Protein AF-A0AAD3HAU7-F1 (afdb_monomer)

Radius of gyration: 38.68 Å; Cα contacts (8 Å, |Δi|>4): 322; chains: 1; bounding box: 66×75×98 Å

Solvent-accessible surface area (backbone atoms only — not comparable to full-atom values): 25928 Å² total; per-residue (Å²): 131,64,74,71,67,69,49,79,82,59,71,74,88,75,67,79,36,92,66,49,69,59,55,49,49,56,45,51,52,41,70,78,54,60,88,71,54,76,64,54,57,54,50,50,54,52,22,54,54,42,39,34,29,52,67,70,70,66,55,79,51,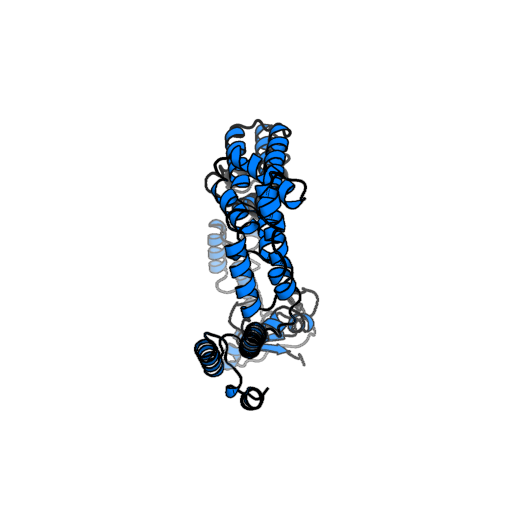65,63,58,55,48,64,74,65,53,80,82,79,69,80,42,98,58,49,69,64,51,50,52,50,50,52,54,46,31,37,59,69,57,78,64,86,62,65,62,55,41,57,56,53,49,36,30,57,67,72,70,49,53,84,50,70,70,46,46,54,47,49,56,45,48,57,50,30,73,77,35,76,90,34,52,64,60,49,52,50,38,48,46,38,66,67,29,75,93,61,54,44,74,76,40,51,53,47,35,51,48,57,55,43,47,55,59,54,53,50,53,51,51,50,50,35,52,51,48,64,68,66,50,85,73,77,38,95,62,45,70,60,52,52,54,51,52,52,53,48,37,73,75,32,98,85,50,55,58,81,76,48,48,63,58,53,52,52,53,35,28,57,64,74,68,45,56,76,51,69,71,52,39,50,52,63,73,62,66,74,79,37,93,66,46,68,59,53,50,48,54,42,51,51,55,77,66,52,84,63,94,85,61,58,74,76,53,56,72,39,38,60,56,48,42,51,51,50,49,52,49,51,53,49,48,35,55,53,57,70,50,71,51,77,66,75,77,58,48,76,92,79,53,82,39,93,65,47,69,60,52,49,52,51,50,52,50,39,48,76,72,70,50,88,53,68,66,60,53,53,48,52,57,48,48,42,34,42,64,69,68,75,51,85,49,76,68,56,52,53,50,49,68,72,63,71,75,86,79,93,82,81,83,81,87,82,87,84,89,86,77,94,68,64,43,6,75,84,79,68,71,44,57,47,34,29,28,32,32,85,81,65,56,65,46,30,15,69,64,55,53,65,72,36,70,62,47,63,27,62,80,66,74,67,42,54,38,92,89,78,62,46,74,40,86,46,78,45,80,60,82,87,130

Secondary structure (DSSP, 8-state):
--TTTTTTT--GGG--STTHHHHHHHHHHHHHS-SS-THHHHHHHHHHHHHHHHHTT----HHHHHHHT-TTS--STTHHHHHHHHHHHHHHH---TTTHHHHHHHHHHHTT---SHHHHHHHHHHHHHHH-GGGHHHHHHHHHHHH-TTT--HHHHHHHHHHHHHHHHHHHHHHHHHHHHHHS---STTHHHHH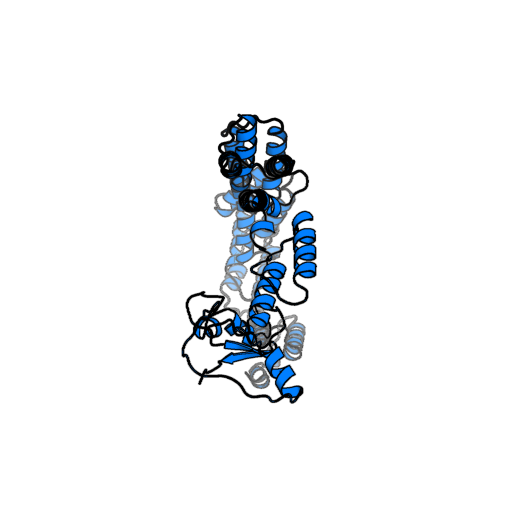HHHHHHHHH-TT--GGGTHHHHHHHHHHHTT---SHHHHHHHHT---STTHHHHHHHHHHHHS---TT--HHHHHHHHHHHHHHHHHHHHHHHHHHS--GGGGS-TTT--STTHHHHHHHHHHHHHTT---HHHHHHHHHHHHHHTT----HHHHHHHHHHT---------------S--B-TTTSSSB--EEEETT--EEE-HHHHHHSHHHHHGGGT--B-TTT--B-SEEEE----

Organism: NCBI:txid426638

Structure (mmCIF, N/CA/C/O backbone):
data_AF-A0AAD3HAU7-F1
#
_entry.id   AF-A0AAD3HAU7-F1
#
loop_
_atom_site.group_PDB
_atom_site.id
_atom_site.type_symbol
_atom_site.label_atom_id
_atom_site.label_alt_id
_atom_site.label_comp_id
_atom_site.label_asym_id
_atom_site.label_entity_id
_atom_site.label_seq_id
_atom_site.pdbx_PDB_ins_code
_atom_site.Cartn_x
_atom_site.Cartn_y
_atom_site.Cartn_z
_atom_site.occupancy
_atom_site.B_iso_or_equiv
_atom_site.auth_seq_id
_atom_site.auth_comp_id
_atom_site.auth_asym_id
_atom_site.auth_atom_id
_atom_site.pdbx_PDB_model_num
ATOM 1 N N . MET A 1 1 ? 12.126 -34.148 -16.013 1.00 41.78 1 MET A N 1
ATOM 2 C CA . MET A 1 1 ? 12.901 -34.436 -17.236 1.00 41.78 1 MET A CA 1
ATOM 3 C C . MET A 1 1 ? 14.304 -34.755 -16.789 1.00 41.78 1 MET A C 1
ATOM 5 O O . MET A 1 1 ? 14.841 -33.988 -16.002 1.00 41.78 1 MET A O 1
ATOM 9 N N . ASP A 1 2 ? 14.820 -35.898 -17.218 1.00 42.28 2 ASP A N 1
ATOM 10 C CA . ASP A 1 2 ? 16.160 -36.370 -16.881 1.00 42.28 2 ASP A CA 1
ATOM 11 C C . ASP A 1 2 ? 17.211 -35.373 -17.403 1.00 42.28 2 ASP A C 1
ATOM 13 O O . ASP A 1 2 ? 17.141 -34.962 -18.568 1.00 42.28 2 ASP A O 1
ATOM 17 N N . SER A 1 3 ? 18.126 -34.915 -16.544 1.00 43.41 3 SER A N 1
ATOM 18 C CA . SER A 1 3 ? 19.128 -33.887 -16.880 1.00 43.41 3 SER A CA 1
ATOM 19 C C . SER A 1 3 ? 20.032 -34.324 -18.032 1.00 43.41 3 SER A C 1
ATOM 21 O O . SER A 1 3 ? 20.453 -33.489 -18.833 1.00 43.41 3 SER A O 1
ATOM 23 N N . ASP A 1 4 ? 20.233 -35.632 -18.183 1.00 47.25 4 ASP A N 1
ATOM 24 C CA . ASP A 1 4 ? 21.075 -36.232 -19.219 1.00 47.25 4 ASP A CA 1
ATOM 25 C C . ASP A 1 4 ? 20.412 -36.237 -20.607 1.00 47.25 4 ASP A C 1
ATOM 27 O O . ASP A 1 4 ? 21.091 -36.150 -21.634 1.00 47.25 4 ASP A O 1
ATOM 31 N N . GLN A 1 5 ? 19.076 -36.242 -20.675 1.00 52.75 5 GLN A N 1
ATOM 32 C CA . GLN A 1 5 ? 18.344 -36.118 -21.940 1.00 52.75 5 GLN A CA 1
ATOM 33 C C . GLN A 1 5 ? 18.443 -34.689 -22.512 1.00 52.75 5 GLN A C 1
ATOM 35 O O . GLN A 1 5 ? 18.427 -34.498 -23.725 1.00 52.75 5 GLN A O 1
ATOM 40 N N . LEU A 1 6 ? 18.593 -33.677 -21.645 1.00 50.28 6 LEU A N 1
ATOM 41 C CA . LEU A 1 6 ? 18.725 -32.259 -22.013 1.00 50.28 6 LEU A CA 1
ATOM 42 C C . LEU A 1 6 ? 20.068 -31.927 -22.695 1.00 50.28 6 LEU A C 1
ATOM 44 O O . LEU A 1 6 ? 20.159 -30.888 -23.361 1.00 50.28 6 LEU A O 1
ATOM 48 N N . PHE A 1 7 ? 21.078 -32.794 -22.557 1.00 52.09 7 PHE A N 1
ATOM 49 C CA . PHE A 1 7 ? 22.416 -32.635 -23.142 1.00 52.09 7 PHE A CA 1
ATOM 50 C C . PHE A 1 7 ? 22.575 -33.232 -24.540 1.00 52.09 7 PHE A C 1
ATOM 52 O O . PHE A 1 7 ? 23.343 -32.689 -25.330 1.00 52.09 7 PHE A O 1
ATOM 59 N N . LYS A 1 8 ? 21.845 -34.303 -24.878 1.00 55.50 8 LYS A N 1
ATOM 60 C CA . LYS A 1 8 ? 22.012 -34.993 -26.173 1.00 55.50 8 LYS A CA 1
ATOM 61 C C . LYS A 1 8 ? 21.710 -34.103 -27.388 1.00 55.50 8 LYS A C 1
ATOM 63 O O . LYS A 1 8 ? 22.305 -34.304 -28.439 1.00 55.50 8 LYS A O 1
ATOM 68 N N . ASP A 1 9 ? 20.876 -33.077 -27.213 1.00 53.50 9 ASP A N 1
ATOM 69 C CA . ASP A 1 9 ? 20.462 -32.154 -28.282 1.00 53.50 9 ASP A CA 1
ATOM 70 C C . ASP A 1 9 ? 21.248 -30.823 -28.312 1.00 53.50 9 ASP A C 1
ATOM 72 O O . ASP A 1 9 ? 20.871 -29.898 -29.040 1.00 53.50 9 ASP A O 1
ATOM 76 N N . PHE A 1 10 ? 22.296 -30.655 -27.493 1.00 66.06 10 PHE A N 1
ATOM 77 C CA . PHE A 1 10 ? 23.064 -29.403 -27.418 1.00 66.06 10 PHE A CA 1
ATOM 78 C C . PHE A 1 10 ? 24.503 -29.584 -27.899 1.00 66.06 10 PHE A C 1
ATOM 80 O O . PHE A 1 10 ? 25.429 -29.796 -27.120 1.00 66.06 10 PHE A O 1
ATOM 87 N N . ASP A 1 11 ? 24.670 -29.486 -29.214 1.00 69.00 11 ASP A N 1
ATOM 88 C CA . ASP A 1 11 ? 25.970 -29.563 -29.869 1.00 69.00 11 ASP A CA 1
ATOM 89 C C . ASP A 1 11 ? 26.740 -28.241 -29.726 1.00 69.00 11 ASP A C 1
ATOM 91 O O . ASP A 1 11 ? 26.490 -27.264 -30.434 1.00 69.00 11 ASP A O 1
ATOM 95 N N . VAL A 1 12 ? 27.677 -28.222 -28.780 1.00 64.06 12 VAL A N 1
ATOM 96 C CA . VAL A 1 12 ? 28.516 -27.060 -28.452 1.00 64.06 12 VAL A CA 1
ATOM 97 C C . VAL A 1 12 ? 29.536 -26.715 -29.539 1.00 64.06 12 VAL A C 1
ATOM 99 O O . VAL A 1 12 ? 30.060 -25.608 -29.530 1.00 64.06 12 VAL A O 1
ATOM 102 N N . THR A 1 13 ? 29.795 -27.616 -30.495 1.00 63.66 13 THR A N 1
ATOM 103 C CA . THR A 1 13 ? 30.772 -27.391 -31.580 1.00 63.66 13 THR A CA 1
ATOM 104 C C . THR A 1 13 ? 30.264 -26.451 -32.676 1.00 63.66 13 THR A C 1
ATOM 106 O O . THR A 1 13 ? 31.012 -26.082 -33.576 1.00 63.66 13 THR A O 1
ATOM 109 N N . LYS A 1 14 ? 28.991 -26.044 -32.601 1.00 74.81 14 LYS A N 1
ATOM 110 C CA . LYS A 1 14 ? 28.323 -25.207 -33.604 1.00 74.81 14 LYS A CA 1
ATOM 111 C C . LYS A 1 14 ? 28.319 -23.709 -33.291 1.00 74.81 14 LYS A C 1
ATOM 113 O O . LYS A 1 14 ? 27.824 -22.944 -34.113 1.00 74.81 14 LYS A O 1
ATOM 118 N N . PHE A 1 15 ? 28.802 -23.288 -32.122 1.00 84.94 15 PHE A N 1
ATOM 119 C CA . PHE A 1 15 ? 28.781 -21.879 -31.729 1.00 84.94 15 PHE A CA 1
ATOM 120 C C . PHE A 1 15 ? 30.080 -21.165 -32.115 1.00 84.94 15 PHE A C 1
ATOM 122 O O . PHE A 1 15 ? 31.167 -21.661 -31.840 1.00 84.94 15 PHE A O 1
ATOM 129 N N . THR A 1 16 ? 29.955 -20.001 -32.751 1.00 89.69 16 THR A N 1
ATOM 130 C CA . THR A 1 16 ? 31.066 -19.187 -33.272 1.00 89.69 16 THR A CA 1
ATOM 131 C C . THR A 1 16 ? 30.922 -17.691 -32.970 1.00 89.69 16 THR A C 1
ATOM 133 O O . THR A 1 16 ? 31.800 -16.912 -33.333 1.00 89.69 16 THR A O 1
ATOM 136 N N . TYR A 1 17 ? 29.834 -17.271 -32.316 1.00 89.88 17 TYR A N 1
ATOM 137 C CA . TYR A 1 17 ? 29.599 -15.866 -31.970 1.00 89.88 17 TYR A CA 1
ATOM 138 C C . TYR A 1 17 ? 30.538 -15.381 -30.853 1.00 89.88 17 TYR A C 1
ATOM 140 O O . TYR A 1 17 ? 30.869 -16.137 -29.946 1.00 89.88 17 TYR A O 1
ATOM 148 N N . ASP A 1 18 ? 30.921 -14.105 -30.856 1.00 89.62 18 ASP A N 1
ATOM 149 C CA . ASP A 1 18 ? 31.801 -13.545 -29.820 1.00 89.62 18 ASP A CA 1
ATOM 150 C C . ASP A 1 18 ? 31.218 -13.687 -28.391 1.00 89.62 18 ASP A C 1
ATOM 152 O O . ASP A 1 18 ? 30.056 -13.352 -28.135 1.00 89.62 18 ASP A O 1
ATOM 156 N N . GLY A 1 19 ? 32.014 -14.215 -27.456 1.00 87.19 19 GLY A N 1
ATOM 157 C CA . GLY A 1 19 ? 31.590 -14.514 -26.078 1.00 87.19 19 GLY A CA 1
ATOM 158 C C . GLY A 1 19 ? 30.801 -15.823 -25.881 1.00 87.19 19 GLY A C 1
ATOM 159 O O . GLY A 1 19 ? 30.156 -16.003 -24.844 1.00 87.19 19 GLY A O 1
ATOM 160 N N . TRP A 1 20 ? 30.816 -16.755 -26.844 1.00 89.06 20 TRP A N 1
ATOM 161 C CA . TRP A 1 20 ? 30.124 -18.050 -26.718 1.00 89.06 20 TRP A CA 1
ATOM 162 C C . TRP A 1 20 ? 30.684 -18.959 -25.611 1.00 89.06 20 TRP A C 1
ATOM 164 O O . TRP A 1 20 ? 29.920 -19.698 -24.985 1.00 89.06 20 TRP A O 1
ATOM 174 N N . GLU A 1 21 ? 31.990 -18.893 -25.334 1.00 87.81 21 GLU A N 1
ATOM 175 C CA . GLU A 1 21 ? 32.654 -19.695 -24.292 1.00 87.81 21 GLU A CA 1
ATOM 176 C C . GLU A 1 21 ? 32.214 -19.291 -22.876 1.00 87.81 21 GLU A C 1
ATOM 178 O O . GLU A 1 21 ? 31.996 -20.148 -22.011 1.00 87.81 21 GLU A O 1
ATOM 183 N N . GLU A 1 22 ? 32.021 -17.990 -22.646 1.00 89.50 22 GLU A N 1
ATOM 184 C CA . GLU A 1 22 ? 31.499 -17.449 -21.387 1.00 89.50 22 GLU A CA 1
ATOM 185 C C . GLU A 1 22 ? 30.051 -17.895 -21.165 1.00 89.50 22 GLU A C 1
ATOM 187 O O . GLU A 1 22 ? 29.720 -18.453 -20.120 1.00 89.50 22 GLU A O 1
ATOM 192 N N . ASP A 1 23 ? 29.197 -17.753 -22.184 1.00 88.56 23 ASP A N 1
ATOM 193 C CA . ASP A 1 23 ? 27.802 -18.200 -22.117 1.00 88.56 23 ASP A CA 1
ATOM 194 C C . ASP A 1 23 ? 27.691 -19.724 -21.898 1.00 88.56 23 ASP A C 1
ATOM 196 O O . ASP A 1 23 ? 26.790 -20.192 -21.192 1.00 88.56 23 ASP A O 1
ATOM 200 N N . LEU A 1 24 ? 28.611 -20.508 -22.475 1.00 86.44 24 LEU A N 1
ATOM 201 C CA . LEU A 1 24 ? 28.693 -21.950 -22.250 1.00 86.44 24 LEU A CA 1
ATOM 202 C C . LEU A 1 24 ? 29.098 -22.273 -20.807 1.00 86.44 24 LEU A C 1
ATOM 204 O O . LEU A 1 24 ? 28.549 -23.198 -20.203 1.00 86.44 24 LEU A O 1
ATOM 208 N N . THR A 1 25 ? 30.041 -21.517 -20.250 1.00 85.31 25 THR A N 1
ATOM 209 C CA . THR A 1 25 ? 30.467 -21.642 -18.850 1.00 85.31 25 THR A CA 1
ATOM 210 C C . THR A 1 25 ? 29.317 -21.303 -17.900 1.00 85.31 25 THR A C 1
ATOM 212 O O . THR A 1 25 ? 29.020 -22.076 -16.987 1.00 85.31 25 THR A O 1
ATOM 215 N N . ASP A 1 26 ? 28.576 -20.231 -18.176 1.00 85.12 26 ASP A N 1
ATOM 216 C CA . ASP A 1 26 ? 27.374 -19.840 -17.433 1.00 85.12 26 ASP A CA 1
ATOM 217 C C . ASP A 1 26 ? 26.257 -20.887 -17.497 1.00 85.12 26 ASP A C 1
ATOM 219 O O . ASP A 1 26 ? 25.516 -21.077 -16.524 1.00 85.12 26 ASP A O 1
ATOM 223 N N . LEU A 1 27 ? 26.093 -21.550 -18.645 1.00 84.25 27 LEU A N 1
ATOM 224 C CA . LEU A 1 27 ? 25.149 -22.652 -18.811 1.00 84.25 27 LEU A CA 1
ATOM 225 C C . LEU A 1 27 ? 25.595 -23.879 -18.006 1.00 84.25 27 LEU A C 1
ATOM 227 O O . LEU A 1 27 ? 24.774 -24.468 -17.307 1.00 84.25 27 LEU A O 1
ATOM 231 N N . ARG A 1 28 ? 26.885 -24.239 -18.057 1.00 82.31 28 ARG A N 1
ATOM 232 C CA . ARG A 1 28 ? 27.454 -25.349 -17.270 1.00 82.31 28 ARG A CA 1
ATOM 233 C C . ARG A 1 28 ? 27.262 -25.127 -15.772 1.00 82.31 28 ARG A C 1
ATOM 235 O O . ARG A 1 28 ? 26.779 -26.028 -15.091 1.00 82.31 28 ARG A O 1
ATOM 242 N N . ASN A 1 29 ? 27.562 -23.928 -15.278 1.00 82.06 29 ASN A N 1
ATOM 243 C CA . ASN A 1 29 ? 27.401 -23.581 -13.865 1.00 82.06 29 ASN A CA 1
ATOM 244 C C . ASN A 1 29 ? 25.938 -23.687 -13.405 1.00 82.06 29 ASN A C 1
ATOM 246 O O . ASN A 1 29 ? 25.671 -24.227 -12.335 1.00 82.06 29 ASN A O 1
ATOM 250 N N . GLU A 1 30 ? 24.985 -23.247 -14.233 1.00 80.88 30 GLU A N 1
ATOM 251 C CA . GLU A 1 30 ? 23.547 -23.353 -13.934 1.00 80.88 30 GLU A CA 1
ATOM 252 C C . GLU A 1 30 ? 23.047 -24.800 -13.890 1.00 80.88 30 GLU A C 1
ATOM 254 O O . GLU A 1 30 ? 22.123 -25.126 -13.151 1.00 80.88 30 GLU A O 1
ATOM 259 N N . ILE A 1 31 ? 23.635 -25.672 -14.706 1.00 72.75 31 ILE A N 1
ATOM 260 C CA . ILE A 1 31 ? 23.293 -27.094 -14.731 1.00 72.75 31 ILE A CA 1
ATOM 261 C C . ILE A 1 31 ? 23.833 -27.797 -13.482 1.00 72.75 31 ILE A C 1
ATOM 263 O O . ILE A 1 31 ? 23.139 -28.632 -12.908 1.00 72.75 31 ILE A O 1
ATOM 267 N N . ILE A 1 32 ? 25.051 -27.445 -13.061 1.00 74.50 32 ILE A N 1
ATOM 268 C CA . ILE A 1 32 ? 25.702 -28.002 -11.867 1.00 74.50 32 ILE A CA 1
ATOM 269 C C . ILE A 1 32 ? 24.989 -27.540 -10.589 1.00 74.50 32 ILE A C 1
ATOM 271 O O . ILE A 1 32 ? 24.823 -28.328 -9.660 1.00 74.50 32 ILE A O 1
ATOM 275 N N . SER A 1 33 ? 24.555 -26.279 -10.539 1.00 70.94 33 SER A N 1
ATOM 276 C CA . SER A 1 33 ? 23.866 -25.695 -9.385 1.00 70.94 33 SER A CA 1
ATOM 277 C C . SER A 1 33 ? 22.647 -24.879 -9.840 1.00 70.94 33 SER A C 1
ATOM 279 O O . SER A 1 33 ? 22.759 -23.672 -10.077 1.00 70.94 33 SER A O 1
ATOM 281 N N . PRO A 1 34 ? 21.469 -25.516 -10.001 1.00 68.25 34 PRO A N 1
ATOM 282 C CA . PRO A 1 34 ? 20.282 -24.846 -10.524 1.00 68.25 34 PRO A CA 1
ATOM 283 C C . PRO A 1 34 ? 19.727 -23.833 -9.523 1.00 68.25 34 PRO A C 1
ATOM 285 O O . PRO A 1 34 ? 19.232 -24.203 -8.459 1.00 68.25 34 PRO A O 1
ATOM 288 N N . SER A 1 35 ? 19.735 -22.551 -9.888 1.00 59.75 35 SER A N 1
ATOM 289 C CA . SER A 1 35 ? 19.221 -21.482 -9.020 1.00 59.75 35 SER A CA 1
ATOM 290 C C . SER A 1 35 ? 17.687 -21.363 -9.043 1.00 59.75 35 SER A C 1
ATOM 292 O O . SER A 1 35 ? 17.081 -20.916 -8.070 1.00 59.75 35 SER A O 1
ATOM 294 N N . LEU A 1 36 ? 17.042 -21.767 -10.151 1.00 52.31 36 LEU A N 1
ATOM 295 C CA . LEU A 1 36 ? 15.626 -21.481 -10.458 1.00 52.31 36 LEU A CA 1
ATOM 296 C C . LEU A 1 36 ? 14.891 -22.639 -11.177 1.00 52.31 36 LEU A C 1
ATOM 298 O O . LEU A 1 36 ? 13.941 -22.423 -11.933 1.00 52.31 36 LEU A O 1
ATOM 302 N N . GLY A 1 37 ? 15.327 -23.888 -10.973 1.00 55.75 37 GLY A N 1
ATOM 303 C CA . GLY A 1 37 ? 14.782 -25.056 -11.680 1.00 55.75 37 GLY A CA 1
ATOM 304 C C . GLY A 1 37 ? 15.062 -25.047 -13.196 1.00 55.75 37 GLY A C 1
ATOM 305 O O . GLY A 1 37 ? 15.633 -24.106 -13.747 1.00 55.75 37 GLY A O 1
ATOM 306 N N . GLY A 1 38 ? 14.661 -26.109 -13.908 1.00 59.81 38 GLY A N 1
ATOM 307 C CA . GLY A 1 38 ? 15.049 -26.361 -15.312 1.00 59.81 38 GLY A CA 1
ATOM 308 C C . GLY A 1 38 ? 14.695 -25.276 -16.351 1.00 59.81 38 GLY A C 1
ATOM 309 O O . GLY A 1 38 ? 15.207 -25.320 -17.467 1.00 59.81 38 GLY A O 1
ATOM 310 N N . HIS A 1 39 ? 13.880 -24.274 -16.001 1.00 65.69 39 HIS A N 1
ATOM 311 C CA . HIS A 1 39 ? 13.546 -23.132 -16.865 1.00 65.69 39 HIS A CA 1
ATOM 312 C C . HIS A 1 39 ? 14.753 -22.219 -17.151 1.00 65.69 39 HIS A C 1
ATOM 314 O O . HIS A 1 39 ? 14.858 -21.675 -18.251 1.00 65.69 39 HIS A O 1
ATOM 320 N N . SER A 1 40 ? 15.687 -22.086 -16.200 1.00 74.25 40 SER A N 1
ATOM 321 C CA . SER A 1 40 ? 16.911 -21.281 -16.363 1.00 74.25 40 SER A CA 1
ATOM 322 C C . SER A 1 40 ? 17.819 -21.845 -17.467 1.00 74.25 40 SER A C 1
ATOM 324 O O . SER A 1 40 ? 18.331 -21.113 -18.316 1.00 74.25 40 SER A O 1
ATOM 326 N N . ILE A 1 41 ? 17.925 -23.176 -17.532 1.00 78.75 41 ILE A N 1
ATOM 327 C CA . ILE A 1 41 ? 18.721 -23.904 -18.531 1.00 78.75 41 ILE A CA 1
ATOM 328 C C . ILE A 1 41 ? 18.142 -23.697 -19.938 1.00 78.75 41 ILE A C 1
ATOM 330 O O . ILE A 1 41 ? 18.886 -23.389 -20.868 1.00 78.75 41 ILE A O 1
ATOM 334 N N . ILE A 1 42 ? 16.817 -23.814 -20.098 1.00 80.94 42 ILE A N 1
ATOM 335 C CA . ILE A 1 42 ? 16.132 -23.582 -21.383 1.00 80.94 42 ILE A CA 1
ATOM 336 C C . ILE A 1 42 ? 16.399 -22.155 -21.874 1.00 80.94 42 ILE A C 1
ATOM 338 O O . ILE A 1 42 ? 16.841 -21.962 -23.005 1.00 80.94 42 ILE A O 1
ATOM 342 N N . PHE A 1 43 ? 16.223 -21.163 -20.997 1.00 83.75 43 PHE A N 1
ATOM 343 C CA . PHE A 1 43 ? 16.454 -19.759 -21.329 1.00 83.75 43 PHE A CA 1
ATOM 344 C C . PHE A 1 43 ? 17.897 -19.484 -21.782 1.00 83.75 43 PHE A C 1
ATOM 346 O O . PHE A 1 43 ? 18.111 -18.782 -22.774 1.00 83.75 43 PHE A O 1
ATOM 353 N N . LYS A 1 44 ? 18.894 -20.059 -21.093 1.00 86.38 44 LYS A N 1
ATOM 354 C CA . LYS A 1 44 ? 20.310 -19.930 -21.471 1.00 86.38 44 LYS A CA 1
ATOM 355 C C . LYS A 1 44 ? 20.609 -20.608 -22.815 1.00 86.38 44 LYS A C 1
ATOM 357 O O . LYS A 1 44 ? 21.269 -19.997 -23.652 1.00 86.38 44 LYS A O 1
ATOM 362 N N . LYS A 1 45 ? 20.060 -21.800 -23.086 1.00 86.31 45 LYS A N 1
ATOM 363 C CA . LYS A 1 45 ? 20.194 -22.469 -24.400 1.00 86.31 45 LYS A CA 1
ATOM 364 C C . LYS A 1 45 ? 19.593 -21.627 -25.533 1.00 86.31 45 LYS A C 1
ATOM 366 O O . LYS A 1 45 ? 20.211 -21.493 -26.589 1.00 86.31 45 LYS A O 1
ATOM 371 N N . ASP A 1 46 ? 18.424 -21.031 -25.312 1.00 87.19 46 ASP A N 1
ATOM 372 C CA . ASP A 1 46 ? 17.761 -20.177 -26.303 1.00 87.19 46 ASP A CA 1
ATOM 373 C C . ASP A 1 46 ? 18.519 -18.862 -26.537 1.00 87.19 46 ASP A C 1
ATOM 375 O O . ASP A 1 46 ? 18.647 -18.421 -27.680 1.00 87.19 46 ASP A O 1
ATOM 379 N N . LYS A 1 47 ? 19.096 -18.264 -25.484 1.00 89.69 47 LYS A N 1
ATOM 380 C CA . LYS A 1 47 ? 20.026 -17.126 -25.595 1.00 89.69 47 LYS A CA 1
ATOM 381 C C . LYS A 1 47 ? 21.193 -17.451 -26.533 1.00 89.69 47 LYS A C 1
ATOM 383 O O . LYS A 1 47 ? 21.424 -16.690 -27.470 1.00 89.69 47 LYS A O 1
ATOM 388 N N . MET A 1 48 ? 21.878 -18.576 -26.322 1.00 90.50 48 MET A N 1
ATOM 389 C CA . MET A 1 48 ? 23.027 -18.967 -27.153 1.00 90.50 48 MET A CA 1
ATOM 390 C C . MET A 1 48 ? 22.624 -19.184 -28.619 1.00 90.50 48 MET A C 1
ATOM 392 O O . MET A 1 48 ? 23.263 -18.653 -29.525 1.00 90.50 48 MET A O 1
ATOM 396 N N . LYS A 1 49 ? 21.506 -19.883 -28.874 1.00 88.25 49 LYS A N 1
ATOM 397 C CA . LYS A 1 49 ? 20.974 -20.080 -30.237 1.00 88.25 49 LYS A CA 1
ATOM 398 C C . LYS A 1 49 ? 20.664 -18.762 -30.945 1.00 88.25 49 LYS A C 1
ATOM 400 O O . LYS A 1 49 ? 20.983 -18.618 -32.121 1.00 88.25 49 LYS A O 1
ATOM 405 N N . ARG A 1 50 ? 20.059 -17.796 -30.247 1.00 88.88 50 ARG A N 1
ATOM 406 C CA . ARG A 1 50 ? 19.747 -16.476 -30.821 1.00 88.88 50 ARG A CA 1
ATOM 407 C C . ARG A 1 50 ? 21.002 -15.685 -31.158 1.00 88.88 50 ARG A C 1
ATOM 409 O O . ARG A 1 50 ? 21.077 -15.136 -32.251 1.00 88.88 50 ARG A O 1
ATOM 416 N N . LYS A 1 51 ? 21.983 -15.639 -30.252 1.00 90.44 51 LYS A N 1
ATOM 417 C CA . LYS A 1 51 ? 23.264 -14.968 -30.514 1.00 90.44 51 LYS A CA 1
ATOM 418 C C . LYS A 1 51 ? 23.973 -15.559 -31.732 1.00 90.44 51 LYS A C 1
ATOM 420 O O . LYS A 1 51 ? 24.445 -14.798 -32.569 1.00 90.44 51 LYS A O 1
ATOM 425 N N . GLN A 1 52 ? 23.945 -16.885 -31.883 1.00 91.06 52 GLN A N 1
ATOM 426 C CA . GLN A 1 52 ? 24.465 -17.547 -33.079 1.00 91.06 52 GLN A CA 1
ATOM 427 C C . GLN A 1 52 ? 23.720 -17.118 -34.343 1.00 91.06 52 GLN A C 1
ATOM 429 O O . GLN A 1 52 ? 24.339 -16.680 -35.301 1.00 91.06 52 GLN A O 1
ATOM 434 N N . GLN A 1 53 ? 22.385 -17.157 -34.326 1.00 88.50 53 GLN A N 1
ATOM 435 C CA . GLN A 1 53 ? 21.577 -16.736 -35.474 1.00 88.50 53 GLN A CA 1
ATOM 436 C C . GLN A 1 53 ? 21.821 -15.274 -35.869 1.00 88.50 53 GLN A C 1
ATOM 438 O O . GLN A 1 53 ? 21.779 -14.943 -37.052 1.00 88.50 53 GLN A O 1
ATOM 443 N N . ILE A 1 54 ? 22.059 -14.398 -34.890 1.00 87.69 54 ILE A N 1
ATOM 444 C CA . ILE A 1 54 ? 22.428 -12.998 -35.121 1.00 87.69 54 ILE A CA 1
ATOM 445 C C . ILE A 1 54 ? 23.813 -12.910 -35.769 1.00 87.69 54 ILE A C 1
ATOM 447 O O . ILE A 1 54 ? 23.952 -12.220 -36.775 1.00 87.69 54 ILE A O 1
ATOM 451 N N . SER A 1 55 ? 24.801 -13.635 -35.240 1.00 88.44 55 SER A N 1
ATOM 452 C CA . SER A 1 55 ? 26.164 -13.690 -35.786 1.00 88.44 55 SER A CA 1
ATOM 453 C C . SER A 1 55 ? 26.197 -14.218 -37.223 1.00 88.44 55 SER A C 1
ATOM 455 O O . SER A 1 55 ? 26.905 -13.676 -38.064 1.00 88.44 55 SER A O 1
ATOM 457 N N . ASP A 1 56 ? 25.385 -15.233 -37.523 1.00 87.44 56 ASP A N 1
ATOM 458 C CA . ASP A 1 56 ? 25.272 -15.840 -38.855 1.00 87.44 56 ASP A CA 1
ATOM 459 C C . ASP A 1 56 ? 24.424 -15.002 -39.831 1.00 87.44 56 ASP A C 1
ATOM 461 O O . ASP A 1 56 ? 24.221 -15.397 -40.979 1.00 87.44 56 ASP A O 1
ATOM 465 N N . GLY A 1 57 ? 23.845 -13.883 -39.377 1.00 84.06 57 GLY A N 1
ATOM 466 C CA . GLY A 1 57 ? 22.935 -13.057 -40.177 1.00 84.06 57 GLY A CA 1
ATOM 467 C C . GLY A 1 57 ? 21.610 -13.742 -40.543 1.00 84.06 57 GLY A C 1
ATOM 468 O O . GLY A 1 57 ? 20.878 -13.253 -41.400 1.00 84.06 57 GLY A O 1
ATOM 469 N N . CYS A 1 58 ? 21.270 -14.867 -39.906 1.00 85.56 58 CYS A N 1
ATOM 470 C CA . CYS A 1 58 ? 20.060 -15.647 -40.186 1.00 85.56 58 CYS A CA 1
ATOM 471 C C . CYS A 1 58 ? 18.930 -15.434 -39.159 1.00 85.56 58 CYS A C 1
ATOM 473 O O . CYS A 1 58 ? 17.916 -16.140 -39.186 1.00 85.56 58 CYS A O 1
ATOM 475 N N . CYS A 1 59 ? 19.087 -14.464 -38.253 1.00 82.69 59 CYS A N 1
ATOM 476 C CA . CYS A 1 59 ? 18.095 -14.113 -37.242 1.00 82.69 59 CYS A CA 1
ATOM 477 C C . CYS A 1 59 ? 16.755 -13.712 -37.880 1.00 82.69 59 CYS A C 1
ATOM 479 O O . CYS A 1 59 ? 16.677 -12.788 -38.685 1.00 82.69 59 CYS A O 1
ATOM 481 N N . ARG A 1 60 ? 15.677 -14.401 -37.485 1.00 79.94 60 ARG A N 1
ATOM 482 C CA . ARG A 1 60 ? 14.301 -14.136 -37.950 1.00 79.94 60 ARG A CA 1
ATOM 483 C C . ARG A 1 60 ? 13.451 -13.376 -36.929 1.00 79.94 60 ARG A C 1
ATOM 485 O O . ARG A 1 60 ? 12.238 -13.265 -37.109 1.00 79.94 60 ARG A O 1
ATOM 492 N N . ASP A 1 61 ? 14.052 -12.895 -35.840 1.00 81.69 61 ASP A N 1
ATOM 493 C CA . ASP A 1 61 ? 13.342 -12.090 -34.846 1.00 81.69 61 ASP A CA 1
ATOM 494 C C . ASP A 1 61 ? 12.886 -10.779 -35.502 1.00 81.69 61 ASP A C 1
ATOM 496 O O . ASP A 1 61 ? 13.695 -9.967 -35.956 1.00 81.69 61 ASP A O 1
ATOM 500 N N . LYS A 1 62 ? 11.565 -10.592 -35.591 1.00 80.88 62 LYS A N 1
ATOM 501 C CA . LYS A 1 62 ? 10.955 -9.451 -36.287 1.00 80.88 62 LYS A CA 1
ATOM 502 C C . LYS A 1 62 ? 11.407 -8.114 -35.711 1.00 80.88 62 LYS A C 1
ATOM 504 O O . LYS A 1 62 ? 11.537 -7.149 -36.456 1.00 80.88 62 LYS A O 1
ATOM 509 N N . SER A 1 63 ? 11.634 -8.051 -34.404 1.00 78.31 63 SER A N 1
ATOM 510 C CA . SER A 1 63 ? 12.044 -6.823 -33.737 1.00 78.31 63 SER A CA 1
ATOM 511 C C . SER A 1 63 ? 13.517 -6.529 -33.979 1.00 78.31 63 SER A C 1
ATOM 513 O O . SER A 1 63 ? 13.859 -5.378 -34.222 1.00 78.31 63 SER A O 1
ATOM 515 N N . PHE A 1 64 ? 14.372 -7.557 -33.996 1.00 81.62 64 PHE A N 1
ATOM 516 C CA . PHE A 1 64 ? 15.776 -7.407 -34.390 1.00 81.62 64 PHE A CA 1
ATOM 517 C C . PHE A 1 64 ? 15.901 -6.890 -35.831 1.00 81.62 64 PHE A C 1
ATOM 519 O O . PHE A 1 64 ? 16.592 -5.906 -36.083 1.00 81.62 64 PHE A O 1
ATOM 526 N N . LEU A 1 65 ? 15.162 -7.496 -36.768 1.00 83.00 65 LEU A N 1
ATOM 527 C CA . LEU A 1 65 ? 15.139 -7.064 -38.170 1.00 83.00 65 LEU A CA 1
ATOM 528 C C . LEU A 1 65 ? 14.567 -5.652 -38.335 1.00 83.00 65 LEU A C 1
ATOM 530 O O . LEU A 1 65 ? 15.063 -4.884 -39.156 1.00 83.00 65 LEU A O 1
ATOM 534 N N . ARG A 1 66 ? 13.543 -5.283 -37.554 1.00 82.44 66 ARG A N 1
ATOM 535 C CA . ARG A 1 66 ? 13.012 -3.913 -37.545 1.00 82.44 66 ARG A CA 1
ATOM 536 C C . ARG A 1 66 ? 14.094 -2.923 -37.114 1.00 82.44 66 ARG A C 1
ATOM 538 O O . ARG A 1 66 ? 14.353 -1.987 -37.853 1.00 82.44 66 ARG A O 1
ATOM 545 N N . LEU A 1 67 ? 14.768 -3.168 -35.986 1.00 79.81 67 LEU A N 1
ATOM 546 C CA . LEU A 1 67 ? 15.837 -2.312 -35.448 1.00 79.81 67 LEU A CA 1
ATOM 547 C C . LEU A 1 67 ? 17.043 -2.170 -36.383 1.00 79.81 67 LEU A C 1
ATOM 549 O O . LEU A 1 67 ? 17.649 -1.099 -36.462 1.00 79.81 67 LEU A O 1
ATOM 553 N N . GLN A 1 68 ? 17.401 -3.237 -37.097 1.00 80.94 68 GLN A N 1
ATOM 554 C CA . GLN A 1 68 ? 18.490 -3.203 -38.071 1.00 80.94 68 GLN A CA 1
ATOM 555 C C . GLN A 1 68 ? 18.199 -2.225 -39.219 1.00 80.94 68 GLN A C 1
ATOM 557 O O . GLN A 1 68 ? 19.128 -1.614 -39.737 1.00 80.94 68 GLN A O 1
ATOM 562 N N . ASN A 1 69 ? 16.922 -2.033 -39.556 1.00 81.19 69 ASN A N 1
ATOM 563 C CA . ASN A 1 69 ? 16.476 -1.234 -40.695 1.00 81.19 69 ASN A CA 1
ATOM 564 C C . ASN A 1 69 ? 15.973 0.180 -40.332 1.00 81.19 69 ASN A C 1
ATOM 566 O O . ASN A 1 69 ? 15.504 0.878 -41.223 1.00 81.19 69 ASN A O 1
ATOM 570 N N . LEU A 1 70 ? 16.092 0.635 -39.074 1.00 77.75 70 LEU A N 1
ATOM 571 C CA . LEU A 1 70 ? 15.643 1.969 -38.608 1.00 77.75 70 LEU A CA 1
ATOM 572 C C . LEU A 1 70 ? 16.530 3.150 -39.068 1.00 77.75 70 LEU A C 1
ATOM 574 O O . LEU A 1 70 ? 16.714 4.122 -38.336 1.00 77.75 70 LEU A O 1
ATOM 578 N N . ASN A 1 71 ? 17.128 3.082 -40.254 1.00 69.25 71 ASN A N 1
ATOM 579 C CA . ASN A 1 71 ? 18.093 4.091 -40.684 1.00 69.25 71 ASN A CA 1
ATOM 580 C C . ASN A 1 71 ? 17.405 5.448 -40.916 1.00 69.25 71 ASN A C 1
ATOM 582 O O . ASN A 1 71 ? 16.643 5.602 -41.867 1.00 69.25 71 ASN A O 1
ATOM 586 N N . GLY A 1 72 ? 17.717 6.433 -40.067 1.00 68.06 72 GLY A N 1
ATOM 587 C CA . GLY A 1 72 ? 17.247 7.816 -40.201 1.00 68.06 72 GLY A CA 1
ATOM 588 C C . GLY A 1 72 ? 15.823 8.093 -39.702 1.00 68.06 72 GLY A C 1
ATOM 589 O O . GLY A 1 72 ? 15.320 9.183 -39.949 1.00 68.06 72 GLY A O 1
ATOM 590 N N . GLU A 1 73 ? 15.171 7.149 -39.011 1.00 77.62 73 GLU A N 1
ATOM 591 C CA . GLU A 1 73 ? 13.827 7.363 -38.436 1.00 77.62 73 GLU A CA 1
ATOM 592 C C . GLU A 1 73 ? 13.845 8.142 -37.108 1.00 77.62 73 GLU A C 1
ATOM 594 O O . GLU A 1 73 ? 12.846 8.757 -36.744 1.00 77.62 73 GLU A O 1
ATOM 599 N N . PHE A 1 74 ? 14.971 8.129 -36.389 1.00 84.44 74 PHE A N 1
ATOM 600 C CA . PHE A 1 74 ? 15.132 8.749 -35.073 1.00 84.44 74 PHE A CA 1
ATOM 601 C C . PHE A 1 74 ? 16.400 9.608 -35.036 1.00 84.44 74 PHE A C 1
ATOM 603 O O . PHE A 1 74 ? 17.433 9.214 -35.576 1.00 84.44 74 PHE A O 1
ATOM 610 N N . THR A 1 75 ? 16.324 10.776 -34.399 1.00 86.94 75 THR A N 1
ATOM 611 C CA . THR A 1 75 ? 17.372 11.813 -34.435 1.00 86.94 75 THR A CA 1
ATOM 612 C C . THR A 1 75 ? 17.789 12.332 -33.060 1.00 86.94 75 THR A C 1
ATOM 614 O O . THR A 1 75 ? 18.558 13.286 -32.988 1.00 86.94 75 THR A O 1
ATOM 617 N N . TYR A 1 76 ? 17.287 11.753 -31.968 1.00 87.38 76 TYR A N 1
ATOM 618 C CA . TYR A 1 76 ? 17.655 12.188 -30.620 1.00 87.38 76 TYR A CA 1
ATOM 619 C C . TYR A 1 76 ? 19.101 11.785 -30.248 1.00 87.38 76 TYR A C 1
ATOM 621 O O . TYR A 1 76 ? 19.612 10.773 -30.726 1.00 87.38 76 TYR A O 1
ATOM 629 N N . GLU A 1 77 ? 19.745 12.569 -29.370 1.00 83.50 77 GLU A N 1
ATOM 630 C CA . GLU A 1 77 ? 21.202 12.569 -29.091 1.00 83.50 77 GLU A CA 1
ATOM 631 C C . GLU A 1 77 ? 21.809 11.188 -28.745 1.00 83.50 77 GLU A C 1
ATOM 633 O O . GLU A 1 77 ? 22.932 10.894 -29.143 1.00 83.50 77 GLU A O 1
ATOM 638 N N . ASP A 1 78 ? 21.043 10.299 -28.102 1.00 86.62 78 ASP A N 1
ATOM 639 C CA . ASP A 1 78 ? 21.494 8.970 -27.647 1.00 86.62 78 ASP A CA 1
ATOM 640 C C . ASP A 1 78 ? 20.918 7.784 -28.450 1.00 86.62 78 ASP A C 1
ATOM 642 O O . ASP A 1 78 ? 20.971 6.635 -27.995 1.00 86.62 78 ASP A O 1
ATOM 646 N N . PHE A 1 79 ? 20.327 8.024 -29.625 1.00 87.88 79 PHE A N 1
ATOM 647 C CA . PHE A 1 79 ? 19.587 6.985 -30.353 1.00 87.88 79 PHE A CA 1
ATOM 648 C C . PHE A 1 79 ? 20.423 5.743 -30.680 1.00 87.88 79 PHE A C 1
ATOM 650 O O . PHE A 1 79 ? 19.972 4.625 -30.430 1.00 87.88 79 PHE A O 1
ATOM 657 N N . GLU A 1 80 ? 21.648 5.902 -31.183 1.00 86.88 80 GLU A N 1
ATOM 658 C CA . GLU A 1 80 ? 22.481 4.746 -31.548 1.00 86.88 80 GLU A CA 1
ATOM 659 C C . GLU A 1 80 ? 22.898 3.917 -30.324 1.00 86.88 80 GLU A C 1
ATOM 661 O O . GLU A 1 80 ? 22.872 2.687 -30.374 1.00 86.88 80 GLU A O 1
ATOM 666 N N . ALA A 1 81 ? 23.194 4.565 -29.192 1.00 87.44 81 ALA A N 1
ATOM 667 C CA . ALA A 1 81 ? 23.529 3.873 -27.947 1.00 87.44 81 ALA A CA 1
ATOM 668 C C . ALA A 1 81 ? 22.326 3.091 -27.386 1.00 87.44 81 ALA A C 1
ATOM 670 O O . ALA A 1 81 ? 22.452 1.945 -26.939 1.00 87.44 81 ALA A O 1
ATOM 671 N N . ASP A 1 82 ? 21.137 3.691 -27.441 1.00 87.38 82 ASP A N 1
ATOM 672 C CA . ASP A 1 82 ? 19.883 3.045 -27.062 1.00 87.38 82 ASP A CA 1
ATOM 673 C C . ASP A 1 82 ? 19.546 1.863 -27.982 1.00 87.38 82 ASP A C 1
ATOM 675 O O . ASP A 1 82 ? 19.164 0.784 -27.513 1.00 87.38 82 ASP A O 1
ATOM 679 N N . ARG A 1 83 ? 19.713 2.042 -29.295 1.00 86.56 83 ARG A N 1
ATOM 680 C CA . ARG A 1 83 ? 19.498 1.011 -30.314 1.00 86.56 83 ARG A CA 1
ATOM 681 C C . ARG A 1 83 ? 20.429 -0.176 -30.099 1.00 86.56 83 ARG A C 1
ATOM 683 O O . ARG A 1 83 ? 19.953 -1.314 -30.064 1.00 86.56 83 ARG A O 1
ATOM 690 N N . GLU A 1 84 ? 21.721 0.069 -29.893 1.00 86.88 84 GLU A N 1
ATOM 691 C CA . GLU A 1 84 ? 22.706 -0.972 -29.587 1.00 86.88 84 GLU A CA 1
ATOM 692 C C . GLU A 1 84 ? 22.322 -1.741 -28.313 1.00 86.88 84 GLU A C 1
ATOM 694 O O . GLU A 1 84 ? 22.331 -2.979 -28.282 1.00 86.88 84 GLU A O 1
ATOM 699 N N . PHE A 1 85 ? 21.890 -1.024 -27.272 1.00 87.00 85 PHE A N 1
ATOM 700 C CA . PHE A 1 85 ? 21.435 -1.644 -26.035 1.00 87.00 85 PHE A CA 1
ATOM 701 C C . PHE A 1 85 ? 20.223 -2.565 -26.252 1.00 87.00 85 PHE A C 1
ATOM 703 O O . PHE A 1 85 ? 20.221 -3.703 -25.766 1.00 87.00 85 PHE A O 1
ATOM 710 N N . VAL A 1 86 ? 19.197 -2.122 -26.992 1.00 84.38 86 VAL A N 1
ATOM 711 C CA . VAL A 1 86 ? 18.014 -2.956 -27.276 1.00 84.38 86 VAL A CA 1
ATOM 712 C C . VAL A 1 86 ? 18.389 -4.161 -28.135 1.00 84.38 86 VAL A C 1
ATOM 714 O O . VAL A 1 86 ? 17.941 -5.271 -27.843 1.00 84.38 86 VAL A O 1
ATOM 717 N N . MET A 1 87 ? 19.267 -3.995 -29.126 1.00 84.69 87 MET A N 1
ATOM 718 C CA . MET A 1 87 ? 19.782 -5.103 -29.941 1.00 84.69 87 MET A CA 1
ATOM 719 C C . MET A 1 87 ? 20.457 -6.171 -29.066 1.00 84.69 87 MET A C 1
ATOM 721 O O . MET A 1 87 ? 20.130 -7.361 -29.160 1.00 84.69 87 MET A O 1
ATOM 725 N N . LYS A 1 88 ? 21.310 -5.754 -28.122 1.00 86.56 88 LYS A N 1
ATOM 726 C CA . LYS A 1 88 ? 21.945 -6.650 -27.141 1.00 86.56 88 LYS A CA 1
ATOM 727 C C . LYS A 1 88 ? 20.923 -7.307 -26.206 1.00 86.56 88 LYS A C 1
ATOM 729 O O . LYS A 1 88 ? 21.037 -8.494 -25.887 1.00 86.56 88 LYS A O 1
ATOM 734 N N . LYS A 1 89 ? 19.894 -6.573 -25.773 1.00 84.75 89 LYS A N 1
ATOM 735 C CA . LYS A 1 89 ? 18.800 -7.094 -24.933 1.00 84.75 89 LYS A CA 1
ATOM 736 C C . LYS A 1 89 ? 17.986 -8.167 -25.662 1.00 84.75 89 LYS A C 1
ATOM 738 O O . LYS A 1 89 ? 17.683 -9.198 -25.057 1.00 84.75 89 LYS A O 1
ATOM 743 N N . ILE A 1 90 ? 17.684 -7.977 -26.948 1.00 83.00 90 ILE A N 1
ATOM 744 C CA . ILE A 1 90 ? 16.981 -8.964 -27.783 1.00 83.00 90 ILE A CA 1
ATOM 745 C C . ILE A 1 90 ? 17.817 -10.232 -27.936 1.00 83.00 90 ILE A C 1
ATOM 747 O O . ILE A 1 90 ? 17.294 -11.321 -27.699 1.00 83.00 90 ILE A O 1
ATOM 751 N N . ALA A 1 91 ? 19.114 -10.104 -28.227 1.00 85.44 91 ALA A N 1
ATOM 752 C CA . ALA A 1 91 ? 20.018 -11.251 -28.313 1.00 85.44 91 ALA A CA 1
ATOM 753 C C . ALA A 1 91 ? 20.010 -12.086 -27.016 1.00 85.44 91 ALA A C 1
ATOM 755 O O . ALA A 1 91 ? 19.952 -13.318 -27.041 1.00 85.44 91 ALA A O 1
ATOM 756 N N . ASN A 1 92 ? 19.991 -11.406 -25.866 1.00 85.25 92 ASN A N 1
ATOM 757 C CA . ASN A 1 92 ? 20.037 -12.048 -24.556 1.00 85.25 92 ASN A CA 1
ATOM 758 C C . ASN A 1 92 ? 18.700 -12.636 -24.092 1.00 85.25 92 ASN A C 1
ATOM 760 O O . ASN A 1 92 ? 18.697 -13.679 -23.441 1.00 85.25 92 ASN A O 1
ATOM 764 N N . THR A 1 93 ? 17.574 -11.985 -24.394 1.00 81.19 93 THR A N 1
ATOM 765 C CA . THR A 1 93 ? 16.280 -12.288 -23.752 1.00 81.19 93 THR A CA 1
ATOM 766 C C . THR A 1 93 ? 15.169 -12.699 -24.719 1.00 81.19 93 THR A C 1
ATOM 768 O O . THR A 1 93 ? 14.275 -13.445 -24.315 1.00 81.19 93 THR A O 1
ATOM 771 N N . GLY A 1 94 ? 15.273 -12.351 -26.007 1.00 72.75 94 GLY A N 1
ATOM 772 C CA . GLY A 1 94 ? 14.209 -12.510 -27.006 1.00 72.75 94 GLY A CA 1
ATOM 773 C C . GLY A 1 94 ? 13.189 -11.394 -26.869 1.00 72.75 94 GLY A C 1
ATOM 774 O O . GLY A 1 94 ? 12.753 -11.082 -25.760 1.00 72.75 94 GLY A O 1
ATOM 775 N N . CYS A 1 95 ? 12.860 -10.737 -27.978 1.00 63.28 95 CYS A N 1
ATOM 776 C CA . CYS A 1 95 ? 12.203 -9.441 -27.914 1.00 63.28 95 CYS A CA 1
ATOM 777 C C . CYS A 1 95 ? 10.819 -9.472 -27.238 1.00 63.28 95 CYS A C 1
ATOM 779 O O . CYS A 1 95 ? 10.022 -10.395 -27.411 1.00 63.28 95 CYS A O 1
ATOM 781 N N . ARG A 1 96 ? 10.503 -8.378 -26.536 1.00 61.03 96 ARG A N 1
ATOM 782 C CA . ARG A 1 96 ? 9.141 -7.942 -26.216 1.00 61.03 96 ARG A CA 1
ATOM 783 C C . ARG A 1 96 ? 8.912 -6.608 -26.934 1.00 61.03 96 ARG A C 1
ATOM 785 O O . ARG A 1 96 ? 9.728 -5.707 -26.787 1.00 61.03 96 ARG A O 1
ATOM 792 N N . ASN A 1 97 ? 7.792 -6.451 -27.644 1.00 58.66 97 ASN A N 1
ATOM 793 C CA . ASN A 1 97 ? 7.419 -5.248 -28.422 1.00 58.66 97 ASN A CA 1
ATOM 794 C C . ASN A 1 97 ? 7.479 -3.901 -27.662 1.00 58.66 97 ASN A C 1
ATOM 796 O O . ASN A 1 97 ? 7.292 -2.850 -28.264 1.00 58.66 97 ASN A O 1
ATOM 800 N N . CYS A 1 98 ? 7.693 -3.904 -26.344 1.00 60.09 98 CYS A N 1
ATOM 801 C CA . CYS A 1 98 ? 7.673 -2.709 -25.515 1.00 60.09 98 CYS A CA 1
ATOM 802 C C . CYS A 1 98 ? 8.849 -1.756 -25.755 1.00 60.09 98 CYS A C 1
ATOM 804 O O . CYS A 1 98 ? 8.653 -0.562 -25.568 1.00 60.09 98 CYS A O 1
ATOM 806 N N . ASP A 1 99 ? 10.026 -2.237 -26.161 1.00 68.19 99 ASP A N 1
ATOM 807 C CA . ASP A 1 99 ? 11.242 -1.404 -26.205 1.00 68.19 99 ASP A CA 1
ATOM 808 C C . ASP A 1 99 ? 11.217 -0.350 -27.333 1.00 68.19 99 ASP A C 1
ATOM 810 O O . ASP A 1 99 ? 11.779 0.727 -27.172 1.00 68.19 99 ASP A O 1
ATOM 814 N N . MET A 1 100 ? 10.457 -0.595 -28.408 1.00 73.38 100 MET A N 1
ATOM 815 C CA . MET A 1 100 ? 10.272 0.352 -29.522 1.00 73.38 100 MET A CA 1
ATOM 816 C C . MET A 1 100 ? 9.542 1.639 -29.116 1.00 73.38 100 MET A C 1
ATOM 818 O O . MET A 1 100 ? 9.834 2.707 -29.641 1.00 73.38 100 MET A O 1
ATOM 822 N N . ILE A 1 101 ? 8.614 1.545 -28.157 1.00 78.19 101 ILE A N 1
ATOM 823 C CA . ILE A 1 101 ? 7.810 2.692 -27.704 1.00 78.19 101 ILE A CA 1
ATOM 824 C C . ILE A 1 101 ? 8.706 3.758 -27.057 1.00 78.19 101 ILE A C 1
ATOM 826 O O . ILE A 1 101 ? 8.382 4.937 -27.107 1.00 78.19 101 ILE A O 1
ATOM 830 N N . VAL A 1 102 ? 9.838 3.375 -26.454 1.00 81.50 102 VAL A N 1
ATOM 831 C CA . VAL A 1 102 ? 10.744 4.355 -25.831 1.00 81.50 102 VAL A CA 1
ATOM 832 C C . VAL A 1 102 ? 11.387 5.254 -26.875 1.00 81.50 102 VAL A C 1
ATOM 834 O O . VAL A 1 102 ? 11.540 6.442 -26.616 1.00 81.50 102 VAL A O 1
ATOM 837 N N . PHE A 1 103 ? 11.722 4.716 -28.049 1.00 85.69 103 PHE A N 1
ATOM 838 C CA . PHE A 1 103 ? 12.322 5.503 -29.126 1.00 85.69 103 PHE A CA 1
ATOM 839 C C . PHE A 1 103 ? 11.328 6.533 -29.651 1.00 85.69 103 PHE A C 1
ATOM 841 O O . PHE A 1 103 ? 11.664 7.708 -29.745 1.00 85.69 103 PHE A O 1
ATOM 848 N N . GLU A 1 104 ? 10.078 6.114 -29.874 1.00 85.06 104 GLU A N 1
ATOM 849 C CA . GLU A 1 104 ? 8.974 7.007 -30.246 1.00 85.06 104 GLU A CA 1
ATOM 850 C C . GLU A 1 104 ? 8.797 8.121 -29.202 1.00 85.06 104 GLU A C 1
ATOM 852 O O . GLU A 1 104 ? 8.773 9.300 -29.541 1.00 85.06 104 GLU A O 1
ATOM 857 N N . LEU A 1 105 ? 8.758 7.777 -27.911 1.00 85.62 105 LEU A N 1
ATOM 858 C CA . LEU A 1 105 ? 8.613 8.754 -26.826 1.00 85.62 105 LEU A CA 1
ATOM 859 C C . LEU A 1 105 ? 9.791 9.731 -26.723 1.00 85.62 105 LEU A C 1
ATOM 861 O O . LEU A 1 105 ? 9.568 10.924 -26.526 1.00 85.62 105 LEU A O 1
ATOM 865 N N . LYS A 1 106 ? 11.033 9.243 -26.835 1.00 87.19 106 LYS A N 1
ATOM 866 C CA . LYS A 1 106 ? 12.234 10.090 -26.819 1.00 87.19 106 LYS A CA 1
ATOM 867 C C . LYS A 1 106 ? 12.291 11.016 -28.030 1.00 87.19 106 LYS A C 1
ATOM 869 O O . LYS A 1 106 ? 12.695 12.163 -27.877 1.00 87.19 106 LYS A O 1
ATOM 874 N N . GLN A 1 107 ? 11.849 10.548 -29.194 1.00 88.44 107 GLN A N 1
ATOM 875 C CA . GLN A 1 107 ? 11.770 11.362 -30.404 1.00 88.44 107 GLN A CA 1
ATOM 876 C C . GLN A 1 107 ? 10.741 12.476 -30.272 1.00 88.44 107 GLN A C 1
ATOM 878 O O . GLN A 1 107 ? 11.066 13.631 -30.499 1.00 88.44 107 GLN A O 1
ATOM 883 N N . HIS A 1 108 ? 9.533 12.154 -29.809 1.00 86.38 108 HIS A N 1
ATOM 884 C CA . HIS A 1 108 ? 8.520 13.165 -29.524 1.00 86.38 108 HIS A CA 1
ATOM 885 C C . HIS A 1 108 ? 9.041 14.226 -28.539 1.00 86.38 108 HIS A C 1
ATOM 887 O O . HIS A 1 108 ? 8.854 15.415 -28.769 1.00 86.38 108 HIS A O 1
ATOM 893 N N . LEU A 1 109 ? 9.762 13.825 -27.481 1.00 84.25 109 LEU A N 1
ATOM 894 C CA . LEU A 1 109 ? 10.404 14.781 -26.570 1.00 84.25 109 LEU A CA 1
ATOM 895 C C . LEU A 1 109 ? 11.467 15.646 -27.257 1.00 84.25 109 LEU A C 1
ATOM 897 O O . LEU A 1 109 ? 11.508 16.849 -27.012 1.00 84.25 109 LEU A O 1
ATOM 901 N N . HIS A 1 110 ? 12.314 15.041 -28.090 1.00 86.44 110 HIS A N 1
ATOM 902 C CA . HIS A 1 110 ? 13.323 15.748 -28.876 1.00 86.44 110 HIS A CA 1
ATOM 903 C C . HIS A 1 110 ? 12.686 16.785 -29.815 1.00 86.44 110 HIS A C 1
ATOM 905 O O . HIS A 1 110 ? 13.172 17.908 -29.917 1.00 86.44 110 HIS A O 1
ATOM 911 N N . ASP A 1 111 ? 11.555 16.438 -30.427 1.00 86.06 111 ASP A N 1
ATOM 912 C CA . ASP A 1 111 ? 10.820 17.296 -31.359 1.00 86.06 111 ASP A CA 1
ATOM 913 C C . ASP A 1 111 ? 9.907 18.313 -30.646 1.00 86.06 111 ASP A C 1
ATOM 915 O O . ASP A 1 111 ? 9.264 19.141 -31.291 1.00 86.06 111 ASP A O 1
ATOM 919 N N . GLY A 1 112 ? 9.830 18.262 -29.309 1.00 81.62 112 GLY A N 1
ATOM 920 C CA . GLY A 1 112 ? 8.920 19.084 -28.507 1.00 81.62 112 GLY A CA 1
ATOM 921 C C . GLY A 1 112 ? 7.438 18.728 -28.685 1.00 81.62 112 GLY A C 1
ATOM 922 O O . GLY A 1 112 ? 6.566 19.504 -28.291 1.00 81.62 112 GLY A O 1
ATOM 923 N N . ASP A 1 113 ? 7.138 17.567 -29.265 1.00 85.31 113 ASP A N 1
ATOM 924 C CA . ASP A 1 113 ? 5.788 17.078 -29.508 1.00 85.31 113 ASP A CA 1
ATOM 925 C C . ASP A 1 113 ? 5.233 16.326 -28.287 1.00 85.31 113 ASP A C 1
ATOM 927 O O . ASP A 1 113 ? 5.822 15.378 -27.769 1.00 85.31 113 ASP A O 1
ATOM 931 N N . SER A 1 114 ? 4.046 16.725 -27.833 1.00 79.75 114 SER A N 1
ATOM 932 C CA . SER A 1 114 ? 3.318 16.075 -26.738 1.00 79.75 114 SER A CA 1
ATOM 933 C C . SER A 1 114 ? 2.021 15.396 -27.167 1.00 79.75 114 SER A C 1
ATOM 935 O O . SER A 1 114 ? 1.191 15.036 -26.326 1.00 79.75 114 SER A O 1
ATOM 937 N N . SER A 1 115 ? 1.851 15.171 -28.472 1.00 81.31 115 SER A N 1
ATOM 938 C CA . SER A 1 115 ? 0.697 14.485 -29.057 1.00 81.31 115 SER A CA 1
ATOM 939 C C . SER A 1 115 ? 0.490 13.074 -28.495 1.00 81.31 115 SER A C 1
ATOM 941 O O . SER A 1 115 ? -0.650 12.612 -28.369 1.00 81.31 115 SER A O 1
ATOM 943 N N . HIS A 1 116 ? 1.569 12.394 -28.089 1.00 84.44 116 HIS A N 1
ATOM 944 C CA . HIS A 1 116 ? 1.480 11.061 -27.510 1.00 84.44 116 HIS A CA 1
ATOM 945 C C . HIS A 1 116 ? 0.760 11.091 -26.138 1.00 84.44 116 HIS A C 1
ATOM 947 O O . HIS A 1 116 ? 1.212 11.780 -25.218 1.00 84.44 116 HIS A O 1
ATOM 953 N N . PRO A 1 117 ? -0.292 10.273 -25.909 1.00 83.62 117 PRO A N 1
ATOM 954 C CA . PRO A 1 117 ? -1.091 10.315 -24.677 1.00 83.62 117 PRO A CA 1
ATOM 955 C C . PRO A 1 117 ? -0.286 10.195 -23.373 1.00 83.62 117 PRO A C 1
ATOM 957 O O . PRO A 1 117 ? -0.582 10.873 -22.395 1.00 83.62 117 PRO A O 1
ATOM 960 N N . LEU A 1 118 ? 0.761 9.361 -23.358 1.00 80.88 118 LEU A N 1
ATOM 961 C CA . LEU A 1 118 ? 1.647 9.209 -22.193 1.00 80.88 118 LEU A CA 1
ATOM 962 C C . LEU A 1 118 ? 2.514 10.450 -21.930 1.00 80.88 118 LEU A C 1
ATOM 964 O O . LEU A 1 118 ? 2.826 10.722 -20.778 1.00 80.88 118 LEU A O 1
ATOM 968 N N . LEU A 1 119 ? 2.899 11.193 -22.974 1.00 84.62 119 LEU A N 1
ATOM 969 C CA . LEU A 1 119 ? 3.665 12.431 -22.814 1.00 84.62 119 LEU A CA 1
ATOM 970 C C . LEU A 1 119 ? 2.776 13.545 -22.284 1.00 84.62 119 LEU A C 1
ATOM 972 O O . LEU A 1 119 ? 3.204 14.285 -21.409 1.00 84.62 119 LEU A O 1
ATOM 976 N N . LYS A 1 120 ? 1.515 13.600 -22.724 1.00 83.88 120 LYS A N 1
ATOM 977 C CA . LYS A 1 120 ? 0.517 14.500 -22.144 1.00 83.88 120 LYS A CA 1
ATOM 978 C C . LYS A 1 120 ? 0.286 14.222 -20.652 1.00 83.88 120 LYS A C 1
ATOM 980 O O . LYS A 1 120 ? 0.271 15.154 -19.853 1.00 83.88 120 LYS A O 1
ATOM 985 N N . GLU A 1 121 ? 0.149 12.949 -20.263 1.00 81.75 121 GLU A N 1
ATOM 986 C CA . GLU A 1 121 ? 0.082 12.545 -18.846 1.00 81.75 121 GLU A CA 1
ATOM 987 C C . GLU A 1 121 ? 1.344 12.976 -18.077 1.00 81.75 121 GLU A C 1
ATOM 989 O O . GLU A 1 121 ? 1.244 13.563 -17.000 1.00 81.75 121 GLU A O 1
ATOM 994 N N . TYR A 1 122 ? 2.526 12.728 -18.649 1.00 84.25 122 TYR A N 1
ATOM 995 C CA . TYR A 1 122 ? 3.808 13.084 -18.043 1.00 84.25 122 TYR A CA 1
ATOM 996 C C . TYR A 1 122 ? 4.001 14.600 -17.899 1.00 84.25 122 TYR A C 1
ATOM 998 O O . TYR A 1 122 ? 4.461 15.047 -16.857 1.00 84.25 122 TYR A O 1
ATOM 1006 N N . GLN A 1 123 ? 3.611 15.409 -18.886 1.00 84.25 123 GLN A N 1
ATOM 1007 C CA . GLN A 1 123 ? 3.719 16.871 -18.820 1.00 84.25 123 GLN A CA 1
ATOM 1008 C C . GLN A 1 123 ? 2.848 17.466 -17.713 1.00 84.25 123 GLN A C 1
ATOM 1010 O O . GLN A 1 123 ? 3.311 18.329 -16.971 1.00 84.25 123 GLN A O 1
ATOM 1015 N N . ASN A 1 124 ? 1.619 16.967 -17.552 1.00 81.12 124 ASN A N 1
ATOM 1016 C CA . ASN A 1 124 ? 0.753 17.378 -16.446 1.00 81.12 124 ASN A CA 1
ATOM 1017 C C . ASN A 1 124 ? 1.388 17.047 -15.086 1.00 81.12 124 ASN A C 1
ATOM 1019 O O . ASN A 1 124 ? 1.344 17.856 -14.163 1.00 81.12 124 ASN A O 1
ATOM 1023 N N . TYR A 1 125 ? 2.000 15.865 -14.976 1.00 79.81 125 TYR A N 1
ATOM 1024 C CA . TYR A 1 125 ? 2.724 15.436 -13.782 1.00 79.81 125 TYR A CA 1
ATOM 1025 C C . TYR A 1 125 ? 3.961 16.308 -13.510 1.00 79.81 125 TYR A C 1
ATOM 1027 O O . TYR A 1 125 ? 4.162 16.752 -12.386 1.00 79.81 125 TYR A O 1
ATOM 1035 N N . VAL A 1 126 ? 4.754 16.616 -14.540 1.00 82.62 126 VAL A N 1
ATOM 1036 C CA . VAL A 1 126 ? 5.933 17.488 -14.436 1.00 82.62 126 VAL A CA 1
ATOM 1037 C C . VAL A 1 126 ? 5.553 18.889 -13.975 1.00 82.62 126 VAL A C 1
ATOM 1039 O O . VAL A 1 126 ? 6.162 19.375 -13.028 1.00 82.62 126 VAL A O 1
ATOM 1042 N N . SER A 1 127 ? 4.528 19.494 -14.585 1.00 83.38 127 SER A N 1
ATOM 1043 C CA . SER A 1 127 ? 4.032 20.817 -14.186 1.00 83.38 127 SER A CA 1
ATOM 1044 C C . SER A 1 127 ? 3.643 20.841 -12.710 1.00 83.38 127 SER A C 1
ATOM 1046 O O . SER A 1 127 ? 3.969 21.790 -12.012 1.00 83.38 127 SER A O 1
ATOM 1048 N N . PHE A 1 128 ? 2.995 19.782 -12.218 1.00 75.38 128 PHE A N 1
ATOM 1049 C CA . PHE A 1 128 ? 2.665 19.671 -10.801 1.00 75.38 128 PHE A CA 1
ATOM 1050 C C . PHE A 1 128 ? 3.915 19.559 -9.922 1.00 75.38 128 PHE A C 1
ATOM 1052 O O . PHE A 1 128 ? 4.012 20.251 -8.914 1.00 75.38 128 PHE A O 1
ATOM 1059 N N . CYS A 1 129 ? 4.869 18.693 -10.271 1.00 76.81 129 CYS A N 1
ATOM 1060 C CA . CYS A 1 129 ? 6.093 18.537 -9.484 1.00 76.81 129 CYS A CA 1
ATOM 1061 C C . CYS A 1 129 ? 6.933 19.823 -9.452 1.00 76.81 129 CYS A C 1
ATOM 1063 O O . CYS A 1 129 ? 7.623 20.065 -8.469 1.00 76.81 129 CYS A O 1
ATOM 1065 N N . ASP A 1 130 ? 6.879 20.645 -10.502 1.00 79.25 130 ASP A N 1
ATOM 1066 C CA . ASP A 1 130 ? 7.569 21.940 -10.537 1.00 79.25 130 ASP A CA 1
ATOM 1067 C C . ASP A 1 130 ? 6.942 22.956 -9.569 1.00 79.25 130 ASP A C 1
ATOM 1069 O O . ASP A 1 130 ? 7.666 23.738 -8.953 1.00 79.25 130 ASP A O 1
ATOM 1073 N N . ASP A 1 131 ? 5.627 22.879 -9.353 1.00 74.06 131 ASP A N 1
ATOM 1074 C CA . ASP A 1 131 ? 4.915 23.674 -8.345 1.00 74.06 131 ASP A CA 1
ATOM 1075 C C . ASP A 1 131 ? 5.092 23.133 -6.905 1.00 74.06 131 ASP A C 1
ATOM 1077 O O . ASP A 1 131 ? 4.733 23.817 -5.946 1.00 74.06 131 ASP A O 1
ATOM 1081 N N . ASN A 1 132 ? 5.627 21.913 -6.731 1.00 67.31 132 ASN A N 1
ATOM 1082 C CA . ASN A 1 132 ? 5.679 21.186 -5.451 1.00 67.31 132 ASN A CA 1
ATOM 1083 C C . ASN A 1 132 ? 7.072 20.542 -5.223 1.00 67.31 132 ASN A C 1
ATOM 1085 O O . ASN A 1 132 ? 7.293 19.381 -5.595 1.00 67.31 132 ASN A O 1
ATOM 1089 N N . PRO A 1 133 ? 8.033 21.276 -4.617 1.00 75.00 133 PRO A N 1
ATOM 1090 C CA . PRO A 1 133 ? 9.445 20.882 -4.513 1.00 75.00 133 PRO A CA 1
ATOM 1091 C C . PRO A 1 133 ? 9.720 19.530 -3.836 1.00 75.00 133 PRO A C 1
ATOM 1093 O O . PRO A 1 133 ? 10.766 18.921 -4.065 1.00 75.00 133 PRO A O 1
ATOM 1096 N N . GLU A 1 134 ? 8.804 19.037 -3.007 1.00 68.94 134 GLU A N 1
ATOM 1097 C CA . GLU A 1 134 ? 8.907 17.741 -2.338 1.00 68.94 134 GLU A CA 1
ATOM 1098 C C . GLU A 1 134 ? 8.814 16.543 -3.301 1.00 68.94 134 GLU A C 1
ATOM 1100 O O . GLU A 1 134 ? 9.262 15.452 -2.957 1.00 68.94 134 GLU A O 1
ATOM 1105 N N . TRP A 1 135 ? 8.330 16.750 -4.532 1.00 67.81 135 TRP A N 1
ATOM 1106 C CA . TRP A 1 135 ? 8.178 15.706 -5.556 1.00 67.81 135 TRP A CA 1
ATOM 1107 C C . TRP A 1 135 ? 9.333 15.639 -6.561 1.00 67.81 135 TRP A C 1
ATOM 1109 O O . TRP A 1 135 ? 9.257 14.910 -7.552 1.00 67.81 135 TRP A O 1
ATOM 1119 N N . VAL A 1 136 ? 10.421 16.384 -6.344 1.00 74.06 136 VAL A N 1
ATOM 1120 C CA . VAL A 1 136 ? 11.566 16.416 -7.273 1.00 74.06 136 VAL A CA 1
ATOM 1121 C C . VAL A 1 136 ? 12.182 15.026 -7.477 1.00 74.06 136 VAL A C 1
ATOM 1123 O O . VAL A 1 136 ? 12.585 14.691 -8.593 1.00 74.06 136 VAL A O 1
ATOM 1126 N N . GLU A 1 137 ? 12.246 14.196 -6.436 1.00 73.19 137 GLU A N 1
ATOM 1127 C CA . GLU A 1 137 ? 12.846 12.861 -6.540 1.00 73.19 137 GLU A CA 1
ATOM 1128 C C . GLU A 1 137 ? 11.912 11.864 -7.244 1.00 73.19 137 GLU A C 1
ATOM 1130 O O . GLU A 1 137 ? 12.340 11.136 -8.142 1.00 73.19 137 GLU A O 1
ATOM 1135 N N . ASP A 1 138 ? 10.611 11.915 -6.953 1.00 73.38 138 ASP A N 1
ATOM 1136 C CA . ASP A 1 138 ? 9.585 11.169 -7.684 1.00 73.38 138 ASP A CA 1
ATOM 1137 C C . ASP A 1 138 ? 9.530 11.573 -9.161 1.00 73.38 138 ASP A C 1
ATOM 1139 O O . ASP A 1 138 ? 9.347 10.724 -10.041 1.00 73.38 138 ASP A O 1
ATOM 1143 N N . LYS A 1 139 ? 9.728 12.862 -9.471 1.00 80.31 139 LYS A N 1
ATOM 1144 C CA . LYS A 1 139 ? 9.842 13.361 -10.847 1.00 80.31 139 LYS A CA 1
ATOM 1145 C C . LYS A 1 139 ? 10.988 12.681 -11.588 1.00 80.31 139 LYS A C 1
ATOM 1147 O O . LYS A 1 139 ? 10.774 12.170 -12.691 1.00 80.31 139 LYS A O 1
ATOM 1152 N N . LYS A 1 140 ? 12.175 12.619 -10.974 1.00 81.62 140 LYS A N 1
ATOM 1153 C CA . LYS A 1 140 ? 13.342 11.931 -11.550 1.00 81.62 140 LYS A CA 1
ATOM 1154 C C . LYS A 1 140 ? 13.097 10.438 -11.726 1.00 81.62 140 LYS A C 1
ATOM 1156 O O . LYS A 1 140 ? 13.450 9.893 -12.769 1.00 81.62 140 LYS A O 1
ATOM 1161 N N . GLU A 1 141 ? 12.477 9.776 -10.752 1.00 79.19 141 GLU A N 1
ATOM 1162 C CA . GLU A 1 141 ? 12.207 8.337 -10.829 1.00 79.19 141 GLU A CA 1
ATOM 1163 C C . GLU A 1 141 ? 11.198 8.012 -11.939 1.00 79.19 141 GLU A C 1
ATOM 1165 O O . GLU A 1 141 ? 11.419 7.094 -12.729 1.00 79.19 141 GLU A O 1
ATOM 1170 N N . VAL A 1 142 ? 10.120 8.792 -12.077 1.00 80.19 142 VAL A N 1
ATOM 1171 C CA . VAL A 1 142 ? 9.162 8.637 -13.185 1.00 80.19 142 VAL A CA 1
ATOM 1172 C C . VAL A 1 142 ? 9.832 8.907 -14.531 1.00 80.19 142 VAL A C 1
ATOM 1174 O O . VAL A 1 142 ? 9.644 8.121 -15.460 1.00 80.19 142 VAL A O 1
ATOM 1177 N N . GLN A 1 143 ? 10.649 9.959 -14.638 1.00 82.75 143 GLN A N 1
ATOM 1178 C CA . GLN A 1 143 ? 11.398 10.272 -15.858 1.00 82.75 143 GLN A CA 1
ATOM 1179 C C . GLN A 1 143 ? 12.358 9.132 -16.229 1.00 82.75 143 GLN A C 1
ATOM 1181 O O . GLN A 1 143 ? 12.383 8.688 -17.376 1.00 82.75 143 GLN A O 1
ATOM 1186 N N . LYS A 1 144 ? 13.082 8.584 -15.251 1.00 81.62 144 LYS A N 1
ATOM 1187 C CA . LYS A 1 144 ? 13.957 7.426 -15.442 1.00 81.62 144 LYS A CA 1
ATOM 1188 C C . LYS A 1 144 ? 13.169 6.204 -15.893 1.00 81.62 144 LYS A C 1
ATOM 1190 O O . LYS A 1 144 ? 13.534 5.567 -16.869 1.00 81.62 144 LYS A O 1
ATOM 1195 N N . ILE A 1 145 ? 12.062 5.873 -15.235 1.00 76.31 145 ILE A N 1
ATOM 1196 C CA . ILE A 1 145 ? 11.252 4.715 -15.626 1.00 76.31 145 ILE A CA 1
ATOM 1197 C C . ILE A 1 145 ? 10.688 4.883 -17.040 1.00 76.31 145 ILE A C 1
ATOM 1199 O O . ILE A 1 145 ? 10.587 3.889 -17.762 1.00 76.31 145 ILE A O 1
ATOM 1203 N N . LEU A 1 146 ? 10.294 6.106 -17.417 1.00 77.69 146 LEU A N 1
ATOM 1204 C CA . LEU A 1 146 ? 9.622 6.351 -18.684 1.00 77.69 146 LEU A CA 1
ATOM 1205 C C . LEU A 1 146 ? 10.567 6.491 -19.884 1.00 77.69 146 LEU A C 1
ATOM 1207 O O . LEU A 1 146 ? 10.200 6.133 -21.000 1.00 77.69 146 LEU A O 1
ATOM 1211 N N . PHE A 1 147 ? 11.771 7.011 -19.673 1.00 81.38 147 PHE A N 1
ATOM 1212 C CA . PHE A 1 147 ? 12.682 7.334 -20.772 1.00 81.38 147 PHE A CA 1
ATOM 1213 C C . PHE A 1 147 ? 13.999 6.560 -20.709 1.00 81.38 147 PHE A C 1
ATOM 1215 O O . PHE A 1 147 ? 14.809 6.680 -21.617 1.00 81.38 147 PHE A O 1
ATOM 1222 N N . ASP A 1 148 ? 14.238 5.720 -19.700 1.00 81.19 148 ASP A N 1
ATOM 1223 C CA . ASP A 1 148 ? 15.413 4.849 -19.684 1.00 81.19 148 ASP A CA 1
ATOM 1224 C C . ASP A 1 148 ? 15.113 3.501 -20.356 1.00 81.19 148 ASP A C 1
ATOM 1226 O O . ASP A 1 148 ? 14.460 2.611 -19.798 1.00 81.19 148 ASP A O 1
ATOM 1230 N N . VAL A 1 149 ? 15.668 3.328 -21.556 1.00 74.06 149 VAL A N 1
ATOM 1231 C CA . VAL A 1 149 ? 15.596 2.099 -22.357 1.00 74.06 149 VAL A CA 1
ATOM 1232 C C . VAL A 1 149 ? 16.123 0.882 -21.582 1.00 74.06 149 VAL A C 1
ATOM 1234 O O . VAL A 1 149 ? 15.595 -0.229 -21.721 1.00 74.06 149 VAL A O 1
ATOM 1237 N N . LYS A 1 150 ? 17.107 1.075 -20.692 1.00 73.25 150 LYS A N 1
ATOM 1238 C CA . LYS A 1 150 ? 17.676 0.008 -19.851 1.00 73.25 150 LYS A CA 1
ATOM 1239 C C . LYS A 1 150 ? 16.681 -0.517 -18.832 1.00 73.25 150 LYS A C 1
ATOM 1241 O O . LYS A 1 150 ? 16.738 -1.686 -18.445 1.00 73.25 150 LYS A O 1
ATOM 1246 N N . HIS A 1 151 ? 15.750 0.333 -18.418 1.00 66.31 151 HIS A N 1
ATOM 1247 C CA . HIS A 1 151 ? 14.793 0.044 -17.364 1.00 66.31 151 HIS A CA 1
ATOM 1248 C C . HIS A 1 151 ? 13.366 -0.153 -17.880 1.00 66.31 151 HIS A C 1
ATOM 1250 O O . HIS A 1 151 ? 12.500 -0.499 -17.074 1.00 66.31 151 HIS A O 1
ATOM 1256 N N . TRP A 1 152 ? 13.118 -0.010 -19.182 1.00 65.06 152 TRP A N 1
ATOM 1257 C CA . TRP A 1 152 ? 11.776 -0.057 -19.748 1.00 65.06 152 TRP A CA 1
ATOM 1258 C C . TRP A 1 152 ? 11.190 -1.478 -19.866 1.00 65.06 152 TRP A C 1
ATOM 1260 O O . TRP A 1 152 ? 11.843 -2.447 -20.272 1.00 65.06 152 TRP A O 1
ATOM 1270 N N . GLY A 1 153 ? 9.914 -1.597 -19.482 1.00 63.72 153 GLY A N 1
ATOM 1271 C CA . GLY A 1 153 ? 9.113 -2.821 -19.545 1.00 63.72 153 GLY A CA 1
ATOM 1272 C C . GLY A 1 153 ? 7.680 -2.597 -19.045 1.00 63.72 153 GLY A C 1
ATOM 1273 O O . GLY A 1 153 ? 7.429 -1.682 -18.263 1.00 63.72 153 GLY A O 1
ATOM 1274 N N . PHE A 1 154 ? 6.730 -3.445 -19.465 1.00 57.12 154 PHE A N 1
ATOM 1275 C CA . PHE A 1 154 ? 5.289 -3.281 -19.177 1.00 57.12 154 PHE A CA 1
ATOM 1276 C C . PHE A 1 154 ? 4.977 -3.020 -17.691 1.00 57.12 154 PHE A C 1
ATOM 1278 O O . PHE A 1 154 ? 4.294 -2.058 -17.354 1.00 57.12 154 PHE A O 1
ATOM 1285 N N . GLN A 1 155 ? 5.546 -3.824 -16.788 1.00 60.03 155 GLN A N 1
ATOM 1286 C CA . GLN A 1 155 ? 5.331 -3.683 -15.341 1.00 60.03 155 GLN A CA 1
ATOM 1287 C C . GLN A 1 155 ? 5.862 -2.358 -14.774 1.00 60.03 155 GLN A C 1
ATOM 1289 O O . GLN A 1 155 ? 5.338 -1.851 -13.785 1.00 60.03 155 GLN A O 1
ATOM 1294 N N . ARG A 1 156 ? 6.904 -1.793 -15.389 1.00 65.19 156 ARG A N 1
ATOM 1295 C CA . ARG A 1 156 ? 7.515 -0.534 -14.960 1.00 65.19 156 ARG A CA 1
ATOM 1296 C C . ARG A 1 156 ? 6.792 0.673 -15.553 1.00 65.19 156 ARG A C 1
ATOM 1298 O O . ARG A 1 156 ? 6.554 1.619 -14.819 1.00 65.19 156 ARG A O 1
ATOM 1305 N N . LYS A 1 157 ? 6.293 0.590 -16.791 1.00 65.69 157 LYS A N 1
ATOM 1306 C CA . LYS A 1 157 ? 5.353 1.580 -17.351 1.00 65.69 157 LYS A CA 1
ATOM 1307 C C . LYS A 1 157 ? 4.106 1.735 -16.474 1.00 65.69 157 LYS A C 1
ATOM 1309 O O . LYS A 1 157 ? 3.713 2.851 -16.149 1.00 65.69 157 LYS A O 1
ATOM 1314 N N . GLU A 1 158 ? 3.522 0.620 -16.035 1.00 66.25 158 GLU A N 1
ATOM 1315 C CA . GLU A 1 158 ? 2.392 0.646 -15.099 1.00 66.25 158 GLU A CA 1
ATOM 1316 C C . GLU A 1 158 ? 2.789 1.189 -13.719 1.00 66.25 158 GLU A C 1
ATOM 1318 O O . GLU A 1 158 ? 1.990 1.862 -13.075 1.00 66.25 158 GLU A O 1
ATOM 1323 N N . ARG A 1 159 ? 4.034 0.980 -13.271 1.00 67.06 159 ARG A N 1
ATOM 1324 C CA . ARG A 1 159 ? 4.563 1.608 -12.048 1.00 67.06 159 ARG A CA 1
ATOM 1325 C C . ARG A 1 159 ? 4.697 3.127 -12.190 1.00 67.06 159 ARG A C 1
ATOM 1327 O O . ARG A 1 159 ? 4.223 3.835 -11.313 1.00 67.06 159 ARG A O 1
ATOM 1334 N N . ALA A 1 160 ? 5.267 3.627 -13.287 1.00 67.50 160 ALA A N 1
ATOM 1335 C CA . ALA A 1 160 ? 5.343 5.063 -13.554 1.00 67.50 160 ALA A CA 1
ATOM 1336 C C . ALA A 1 160 ? 3.947 5.686 -13.627 1.00 67.50 160 ALA A C 1
ATOM 1338 O O . ALA A 1 160 ? 3.699 6.704 -12.997 1.00 67.50 160 ALA A O 1
ATOM 1339 N N . ARG A 1 161 ? 2.997 5.034 -14.306 1.00 69.88 161 ARG A N 1
ATOM 1340 C CA . ARG A 1 161 ? 1.595 5.476 -14.324 1.00 69.88 161 ARG A CA 1
ATOM 1341 C C . ARG A 1 161 ? 0.946 5.466 -12.952 1.00 69.88 161 ARG A C 1
ATOM 1343 O O . ARG A 1 161 ? 0.200 6.387 -12.646 1.00 69.88 161 ARG A O 1
ATOM 1350 N N . LYS A 1 162 ? 1.220 4.460 -12.120 1.00 68.81 162 LYS A N 1
ATOM 1351 C CA . LYS A 1 162 ? 0.763 4.448 -10.725 1.00 68.81 162 LYS A CA 1
ATOM 1352 C C . LYS A 1 162 ? 1.343 5.620 -9.942 1.00 68.81 162 LYS A C 1
ATOM 1354 O O . LYS A 1 162 ? 0.572 6.290 -9.274 1.00 68.81 162 LYS A O 1
ATOM 1359 N N . ASN A 1 163 ? 2.636 5.907 -10.070 1.00 67.44 163 ASN A N 1
ATOM 1360 C CA . ASN A 1 163 ? 3.270 7.049 -9.404 1.00 67.44 163 ASN A CA 1
ATOM 1361 C C . ASN A 1 163 ? 2.696 8.385 -9.903 1.00 67.44 163 ASN A C 1
ATOM 1363 O O . ASN A 1 163 ? 2.329 9.224 -9.092 1.00 67.44 163 ASN A O 1
ATOM 1367 N N . MET A 1 164 ? 2.489 8.541 -11.214 1.00 69.12 164 MET A N 1
ATOM 1368 C CA . MET A 1 164 ? 1.829 9.727 -11.776 1.00 69.12 164 MET A CA 1
ATOM 1369 C C . MET A 1 164 ? 0.376 9.875 -11.291 1.00 69.12 164 MET A C 1
ATOM 1371 O O . MET A 1 164 ? -0.089 10.985 -11.061 1.00 69.12 164 MET A O 1
ATOM 1375 N N . ARG A 1 165 ? -0.342 8.761 -11.080 1.00 66.38 165 ARG A N 1
ATOM 1376 C CA . ARG A 1 165 ? -1.708 8.747 -10.524 1.00 66.38 165 ARG A CA 1
ATOM 1377 C C . ARG A 1 165 ? -1.766 8.921 -9.005 1.00 66.38 165 ARG A C 1
ATOM 1379 O O . ARG A 1 165 ? -2.822 9.314 -8.520 1.00 66.38 165 ARG A O 1
ATOM 1386 N N . LYS A 1 166 ? -0.686 8.645 -8.259 1.00 63.31 166 LYS A N 1
ATOM 1387 C CA . LYS A 1 166 ? -0.626 8.928 -6.812 1.00 63.31 166 LYS A CA 1
ATOM 1388 C C . LYS A 1 166 ? -0.873 10.407 -6.550 1.00 63.31 166 LYS A C 1
ATOM 1390 O O . LYS A 1 166 ? -1.642 10.726 -5.661 1.00 63.31 166 LYS A O 1
ATOM 1395 N N . ILE A 1 167 ? -0.347 11.281 -7.405 1.00 58.28 167 ILE A N 1
ATOM 1396 C CA . ILE A 1 167 ? -0.568 12.729 -7.324 1.00 58.28 167 ILE A CA 1
ATOM 1397 C C . ILE A 1 167 ? -2.054 13.090 -7.425 1.00 58.28 167 ILE A C 1
ATOM 1399 O O . ILE A 1 167 ? -2.565 13.853 -6.611 1.00 58.28 167 ILE A O 1
ATOM 1403 N N . ASP A 1 168 ? -2.775 12.511 -8.385 1.00 52.47 168 ASP A N 1
ATOM 1404 C CA . ASP A 1 168 ? -4.208 12.779 -8.576 1.00 52.47 168 ASP A CA 1
ATOM 1405 C C . ASP A 1 168 ? -5.055 12.199 -7.423 1.00 52.47 168 ASP A C 1
ATOM 1407 O O . ASP A 1 168 ? -6.027 12.797 -6.954 1.00 52.47 168 ASP A O 1
ATOM 1411 N N . TRP A 1 169 ? -4.626 11.050 -6.895 1.00 51.69 169 TRP A N 1
ATOM 1412 C CA . TRP A 1 169 ? -5.256 10.369 -5.767 1.00 51.69 169 TRP A CA 1
ATOM 1413 C C . TRP A 1 169 ? -5.037 11.103 -4.428 1.00 51.69 169 TRP A C 1
ATOM 1415 O O . TRP A 1 169 ? -5.996 11.326 -3.684 1.00 51.69 169 TRP A O 1
ATOM 1425 N N . ASP A 1 170 ? -3.814 11.561 -4.147 1.00 57.75 170 ASP A N 1
ATOM 1426 C CA . ASP A 1 170 ? -3.467 12.330 -2.946 1.00 57.75 170 ASP A CA 1
ATOM 1427 C C . ASP A 1 170 ? -4.045 13.752 -2.984 1.00 57.75 170 ASP A C 1
ATOM 1429 O O . ASP A 1 170 ? -4.535 14.244 -1.959 1.00 57.75 170 ASP A O 1
ATOM 1433 N N . ARG A 1 171 ? -4.109 14.381 -4.169 1.00 58.22 171 ARG A N 1
ATOM 1434 C CA . ARG A 1 171 ? -4.794 15.666 -4.381 1.00 58.22 171 ARG A CA 1
ATOM 1435 C C . ARG A 1 171 ? -6.289 15.550 -4.109 1.00 58.22 171 ARG A C 1
ATOM 1437 O O . ARG A 1 171 ? -6.832 16.362 -3.364 1.00 58.22 171 ARG A O 1
ATOM 1444 N N . SER A 1 172 ? -6.954 14.523 -4.643 1.00 64.06 172 SER A N 1
ATOM 1445 C CA . SER A 1 172 ? -8.388 14.303 -4.411 1.00 64.06 172 SER A CA 1
ATOM 1446 C C . SER A 1 172 ? -8.700 14.077 -2.928 1.00 64.06 172 SER A C 1
ATOM 1448 O O . SER A 1 172 ? -9.657 14.644 -2.400 1.00 64.06 172 SER A O 1
ATOM 1450 N N . ARG A 1 173 ? -7.867 13.304 -2.225 1.00 69.69 173 ARG A N 1
ATOM 1451 C CA . ARG A 1 173 ? -8.064 12.972 -0.809 1.00 69.69 173 ARG A CA 1
ATOM 1452 C C . ARG A 1 173 ? -7.832 14.165 0.117 1.00 69.69 173 ARG A C 1
ATOM 1454 O O . ARG A 1 173 ? -8.635 14.397 1.021 1.00 69.69 173 ARG A O 1
ATOM 1461 N N . THR A 1 174 ? -6.781 14.941 -0.134 1.00 67.25 174 THR A N 1
ATOM 1462 C CA . THR A 1 174 ? -6.449 16.128 0.667 1.00 67.25 174 THR A CA 1
ATOM 1463 C C . THR A 1 174 ? -7.434 17.266 0.404 1.00 67.25 174 THR A C 1
ATOM 1465 O O . THR A 1 174 ? -7.903 17.896 1.348 1.00 67.25 174 THR A O 1
ATOM 1468 N N . GLU A 1 175 ? -7.833 17.494 -0.850 1.00 71.50 175 GLU A N 1
ATOM 1469 C CA . GLU A 1 175 ? -8.866 18.487 -1.176 1.00 71.50 175 GLU A CA 1
ATOM 1470 C C . GLU A 1 175 ? -10.237 18.082 -0.632 1.00 71.50 175 GLU A C 1
ATOM 1472 O O . GLU A 1 175 ? -10.925 18.914 -0.043 1.00 71.50 175 GLU A O 1
ATOM 1477 N N . LYS A 1 176 ? -10.611 16.796 -0.713 1.00 76.12 176 LYS A N 1
ATOM 1478 C CA . LYS A 1 176 ? -11.818 16.276 -0.050 1.00 76.12 176 LYS A CA 1
ATOM 1479 C C . LYS A 1 176 ? -11.768 16.523 1.461 1.00 76.12 176 LYS A C 1
ATOM 1481 O O . LYS A 1 176 ? -12.771 16.944 2.033 1.00 76.12 176 LYS A O 1
ATOM 1486 N N . ALA A 1 177 ? -10.620 16.292 2.104 1.00 80.12 177 ALA A N 1
ATOM 1487 C CA . ALA A 1 177 ? -10.439 16.548 3.531 1.00 80.12 177 ALA A CA 1
ATOM 1488 C C . ALA A 1 177 ? -10.580 18.039 3.869 1.00 80.12 177 ALA A C 1
ATOM 1490 O O . ALA A 1 177 ? -11.353 18.380 4.760 1.00 80.12 177 ALA A O 1
ATOM 1491 N N . LYS A 1 178 ? -9.914 18.932 3.123 1.00 80.88 178 LYS A N 1
ATOM 1492 C CA . LYS A 1 178 ? -10.031 20.391 3.296 1.00 80.88 178 LYS A CA 1
ATOM 1493 C C . LYS A 1 178 ? -11.464 20.880 3.091 1.00 80.88 178 LYS A C 1
ATOM 1495 O O . LYS A 1 178 ? -11.963 21.642 3.911 1.00 80.88 178 LYS A O 1
ATOM 1500 N N . LEU A 1 179 ? -12.132 20.433 2.025 1.00 81.69 179 LEU A N 1
ATOM 1501 C CA . LEU A 1 179 ? -13.531 20.764 1.741 1.00 81.69 179 LEU A CA 1
ATOM 1502 C C . LEU A 1 179 ? -14.438 20.341 2.893 1.00 81.69 179 LEU A C 1
ATOM 1504 O O . LEU A 1 179 ? -15.207 21.161 3.383 1.00 81.69 179 LEU A O 1
ATOM 1508 N N . LEU A 1 180 ? -14.314 19.097 3.364 1.00 80.12 180 LEU A N 1
ATOM 1509 C CA . LEU A 1 180 ? -15.135 18.588 4.459 1.00 80.12 180 LEU A CA 1
ATOM 1510 C C . LEU A 1 180 ? -14.870 19.333 5.768 1.00 80.12 180 LEU A C 1
ATOM 1512 O O . LEU A 1 180 ? -15.825 19.807 6.373 1.00 80.12 180 LEU A O 1
ATOM 1516 N N . LEU A 1 181 ? -13.603 19.520 6.145 1.00 82.56 181 LEU A N 1
ATOM 1517 C CA . LEU A 1 181 ? -13.203 20.243 7.359 1.00 82.56 181 LEU A CA 1
ATOM 1518 C C . LEU A 1 181 ? -13.600 21.725 7.339 1.00 82.56 181 LEU A C 1
ATOM 1520 O O . LEU A 1 181 ? -13.804 22.307 8.396 1.00 82.56 181 LEU A O 1
ATOM 1524 N N . ASN A 1 182 ? -13.707 22.338 6.158 1.00 80.56 182 ASN A N 1
ATOM 1525 C CA . ASN A 1 182 ? -14.186 23.713 6.013 1.00 80.56 182 ASN A CA 1
ATOM 1526 C C . ASN A 1 182 ? -15.722 23.797 5.898 1.00 80.56 182 ASN A C 1
ATOM 1528 O O . ASN A 1 182 ? -16.300 24.840 6.202 1.00 80.56 182 ASN A O 1
ATOM 1532 N N . SER A 1 183 ? -16.387 22.735 5.429 1.00 76.12 183 SER A N 1
ATOM 1533 C CA . SER A 1 183 ? -17.849 22.684 5.262 1.00 76.12 183 SER A CA 1
ATOM 1534 C C . SER A 1 183 ? -18.588 22.293 6.543 1.00 76.12 183 SER A C 1
ATOM 1536 O O . SER A 1 183 ? -19.635 22.864 6.855 1.00 76.12 183 SER A O 1
ATOM 1538 N N . GLU A 1 184 ? -18.040 21.342 7.299 1.00 72.88 184 GLU A N 1
ATOM 1539 C CA . GLU A 1 184 ? -18.516 20.964 8.621 1.00 72.88 184 GLU A CA 1
ATOM 1540 C C . GLU A 1 184 ? -18.006 22.051 9.576 1.00 72.88 184 GLU A C 1
ATOM 1542 O O . GLU A 1 184 ? -16.809 22.167 9.824 1.00 72.88 184 GLU A O 1
ATOM 1547 N N . ARG A 1 185 ? -18.899 22.936 10.034 1.00 73.00 185 ARG A N 1
ATOM 1548 C CA . ARG A 1 185 ? -18.554 24.072 10.905 1.00 73.00 185 ARG A CA 1
ATOM 1549 C C . ARG A 1 185 ? -18.180 23.590 12.310 1.00 73.00 185 ARG A C 1
ATOM 1551 O O . ARG A 1 185 ? -18.967 23.738 13.239 1.00 73.00 185 ARG A O 1
ATOM 1558 N N . PHE A 1 186 ? -16.992 23.021 12.463 1.00 83.56 186 PHE A N 1
ATOM 1559 C CA . PHE A 1 186 ? -16.415 22.726 13.768 1.00 83.56 186 PHE A CA 1
ATOM 1560 C C . PHE A 1 186 ? -15.819 24.005 14.375 1.00 83.56 186 PHE A C 1
ATOM 1562 O O . PHE A 1 186 ? -15.166 24.784 13.683 1.00 83.56 186 PHE A O 1
ATOM 1569 N N . ASN A 1 187 ? -16.073 24.258 15.656 1.00 86.12 187 ASN A N 1
ATOM 1570 C CA . ASN A 1 187 ? -15.653 25.477 16.353 1.00 86.12 187 ASN A CA 1
ATOM 1571 C C . ASN A 1 187 ? -15.224 25.241 17.810 1.00 86.12 187 ASN A C 1
ATOM 1573 O O . ASN A 1 187 ? -15.022 26.203 18.552 1.00 86.12 187 ASN A O 1
ATOM 1577 N N . TYR A 1 188 ? -15.070 23.982 18.225 1.00 81.69 188 TYR A N 1
ATOM 1578 C CA . TYR A 1 188 ? -14.615 23.669 19.572 1.00 81.69 188 TYR A CA 1
ATOM 1579 C C . TYR A 1 188 ? -13.161 24.141 19.806 1.00 81.69 188 TYR A C 1
ATOM 1581 O O . TYR A 1 188 ? -12.341 24.138 18.878 1.00 81.69 188 TYR A O 1
ATOM 1589 N N . PRO A 1 189 ? -12.792 24.524 21.044 1.00 79.50 189 PRO A N 1
ATOM 1590 C CA . PRO A 1 189 ? -11.424 24.905 21.383 1.00 79.50 189 PRO A CA 1
ATOM 1591 C C . PRO A 1 189 ? -10.418 23.808 21.013 1.00 79.50 189 PRO A C 1
ATOM 1593 O O . PRO A 1 189 ? -10.513 22.685 21.502 1.00 79.50 189 PRO A O 1
ATOM 1596 N N . GLY A 1 190 ? -9.446 24.139 20.158 1.00 78.81 190 GLY A N 1
ATOM 1597 C CA . GLY A 1 190 ? -8.436 23.195 19.663 1.00 78.81 190 GLY A CA 1
ATOM 1598 C C . GLY A 1 190 ? -8.716 22.601 18.278 1.00 78.81 190 GLY A C 1
ATOM 1599 O O . GLY A 1 190 ? -7.852 21.899 17.758 1.00 78.81 190 GLY A O 1
ATOM 1600 N N . PHE A 1 191 ? -9.854 22.920 17.645 1.00 84.44 191 PHE A N 1
ATOM 1601 C CA . PHE A 1 191 ? -10.190 22.414 16.309 1.00 84.44 191 PHE A CA 1
ATOM 1602 C C . PHE A 1 191 ? -9.134 22.739 15.241 1.00 84.44 191 PHE A C 1
ATOM 1604 O O . PHE A 1 191 ? -8.769 21.852 14.480 1.00 84.44 191 PHE A O 1
ATOM 1611 N N . GLU A 1 192 ? -8.592 23.961 15.197 1.00 83.69 192 GLU A N 1
ATOM 1612 C CA . GLU A 1 192 ? -7.570 24.314 14.191 1.00 83.69 192 GLU A CA 1
ATOM 1613 C C . GLU A 1 192 ? -6.302 23.452 14.322 1.00 83.69 192 GLU A C 1
ATOM 1615 O O . GLU A 1 192 ? -5.739 23.026 13.318 1.00 83.69 192 GLU A O 1
ATOM 1620 N N . ASN A 1 193 ? -5.909 23.091 15.548 1.00 80.56 193 ASN A N 1
ATOM 1621 C CA . ASN A 1 193 ? -4.783 22.184 15.775 1.00 80.56 193 ASN A CA 1
ATOM 1622 C C . ASN A 1 193 ? -5.105 20.750 15.312 1.00 80.56 193 ASN A C 1
ATOM 1624 O O . ASN A 1 193 ? -4.266 20.095 14.700 1.00 80.56 193 ASN A O 1
ATOM 1628 N N . ASP A 1 194 ? -6.320 20.258 15.577 1.00 79.88 194 ASP A N 1
ATOM 1629 C CA . ASP A 1 194 ? -6.758 18.951 15.066 1.00 79.88 194 ASP A CA 1
ATOM 1630 C C . ASP A 1 194 ? -6.822 18.940 13.534 1.00 79.88 194 ASP A C 1
ATOM 1632 O O . ASP A 1 194 ? -6.432 17.963 12.901 1.00 79.88 194 ASP A O 1
ATOM 1636 N N . LYS A 1 195 ? -7.306 20.028 12.928 1.00 85.12 195 LYS A N 1
ATOM 1637 C CA . LYS A 1 195 ? -7.412 20.199 11.479 1.00 85.12 195 LYS A CA 1
ATOM 1638 C C . LYS A 1 195 ? -6.043 20.109 10.813 1.00 85.12 195 LYS A C 1
ATOM 1640 O O . LYS A 1 195 ? -5.896 19.350 9.856 1.00 85.12 195 LYS A O 1
ATOM 1645 N N . GLU A 1 196 ? -5.055 20.845 11.319 1.00 82.25 196 GLU A N 1
ATOM 1646 C CA . GLU A 1 196 ? -3.677 20.788 10.820 1.00 82.25 196 GLU A CA 1
ATOM 1647 C C . GLU A 1 196 ? -3.093 19.377 10.955 1.00 82.25 196 GLU A C 1
ATOM 1649 O O . GLU A 1 196 ? -2.606 18.818 9.970 1.00 82.25 196 GLU A O 1
ATOM 1654 N N . GLN A 1 197 ? -3.247 18.751 12.126 1.00 80.81 197 GLN A N 1
ATOM 1655 C CA . GLN A 1 197 ? -2.741 17.400 12.373 1.00 80.81 197 GLN A CA 1
ATOM 1656 C C . GLN A 1 197 ? -3.389 16.353 11.450 1.00 80.81 197 GLN A C 1
ATOM 1658 O O . GLN A 1 197 ? -2.706 15.489 10.903 1.00 80.81 197 GLN A O 1
ATOM 1663 N N . ILE A 1 198 ? -4.707 16.418 11.240 1.00 81.44 198 ILE A N 1
ATOM 1664 C CA . ILE A 1 198 ? -5.427 15.492 10.351 1.00 81.44 198 ILE A CA 1
ATOM 1665 C C . ILE A 1 198 ? -4.936 15.636 8.910 1.00 81.44 198 ILE A C 1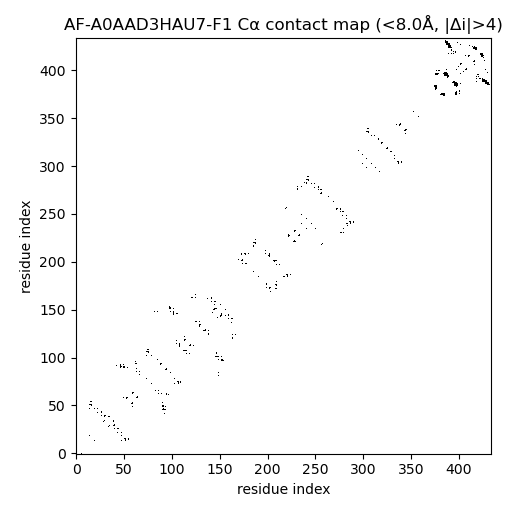
ATOM 1667 O O . ILE A 1 198 ? -4.751 14.628 8.224 1.00 81.44 198 ILE A O 1
ATOM 1671 N N . LEU A 1 199 ? -4.717 16.868 8.443 1.00 81.62 199 LEU A N 1
ATOM 1672 C CA . LEU A 1 199 ? -4.202 17.114 7.098 1.00 81.62 199 LEU A CA 1
ATOM 1673 C C . LEU A 1 199 ? -2.781 16.555 6.936 1.00 81.62 199 LEU A C 1
ATOM 1675 O O . LEU A 1 199 ? -2.521 15.863 5.952 1.00 81.62 199 LEU A O 1
ATOM 1679 N N . GLU A 1 200 ? -1.897 16.764 7.913 1.00 79.00 200 GLU A N 1
ATOM 1680 C CA . GLU A 1 200 ? -0.540 16.197 7.920 1.00 79.00 200 GLU A CA 1
ATOM 1681 C C . GLU A 1 200 ? -0.553 14.656 7.949 1.00 79.00 200 GLU A C 1
ATOM 1683 O O . GLU A 1 200 ? 0.193 13.984 7.230 1.00 79.00 200 GLU A O 1
ATOM 1688 N N . GLU A 1 201 ? -1.449 14.058 8.734 1.00 77.12 201 GLU A N 1
ATOM 1689 C CA . GLU A 1 201 ? -1.587 12.605 8.813 1.00 77.12 201 GLU A CA 1
ATOM 1690 C C . GLU A 1 201 ? -2.135 11.981 7.521 1.00 77.12 201 GLU A C 1
ATOM 1692 O O . GLU A 1 201 ? -1.700 10.894 7.133 1.00 77.12 201 GLU A O 1
ATOM 1697 N N . ILE A 1 202 ? -3.071 12.647 6.840 1.00 76.44 202 ILE A N 1
ATOM 1698 C CA . ILE A 1 202 ? -3.583 12.196 5.538 1.00 76.44 202 ILE A CA 1
ATOM 1699 C C . ILE A 1 202 ? -2.481 12.287 4.476 1.00 76.44 202 ILE A C 1
ATOM 1701 O O . ILE A 1 202 ? -2.331 11.348 3.692 1.00 76.44 202 ILE A O 1
ATOM 1705 N N . LEU A 1 203 ? -1.681 13.359 4.486 1.00 73.38 203 LEU A N 1
ATOM 1706 C CA . LEU A 1 203 ? -0.545 13.533 3.574 1.00 73.38 203 LEU A CA 1
ATOM 1707 C C . LEU A 1 203 ? 0.550 12.479 3.798 1.00 73.38 203 LEU A C 1
ATOM 1709 O O . LEU A 1 203 ? 1.108 11.954 2.841 1.00 73.38 203 LEU A O 1
ATOM 1713 N N . SER A 1 204 ? 0.826 12.118 5.051 1.00 67.19 204 SER A N 1
ATOM 1714 C CA . SER A 1 204 ? 1.909 11.187 5.401 1.00 67.19 204 SER A CA 1
ATOM 1715 C C . SER A 1 204 ? 1.560 9.695 5.276 1.00 67.19 204 SER A C 1
ATOM 1717 O O . SER A 1 204 ? 2.449 8.852 5.411 1.00 67.19 204 SER A O 1
ATOM 1719 N N . SER A 1 205 ? 0.297 9.315 5.033 1.00 66.88 205 SER A N 1
ATOM 1720 C CA . SER A 1 205 ? -0.104 7.900 4.978 1.00 66.88 205 SER A CA 1
ATOM 1721 C C . SER A 1 205 ? -1.155 7.594 3.918 1.00 66.88 205 SER A C 1
ATOM 1723 O O . SER A 1 205 ? -2.271 8.098 3.982 1.00 66.88 205 SER A O 1
ATOM 1725 N N . GLU A 1 206 ? -0.867 6.635 3.032 1.00 62.66 206 GLU A N 1
ATOM 1726 C CA . GLU A 1 206 ? -1.773 6.134 1.978 1.00 62.66 206 GLU A CA 1
ATOM 1727 C C . GLU A 1 206 ? -3.034 5.417 2.513 1.00 62.66 206 GLU A C 1
ATOM 1729 O O . GLU A 1 206 ? -3.943 5.090 1.758 1.00 62.66 206 GLU A O 1
ATOM 1734 N N . HIS A 1 207 ? -3.126 5.140 3.816 1.00 64.81 207 HIS A N 1
ATOM 1735 C CA . HIS A 1 207 ? -4.258 4.404 4.399 1.00 64.81 207 HIS A CA 1
ATOM 1736 C C . HIS A 1 207 ? -5.20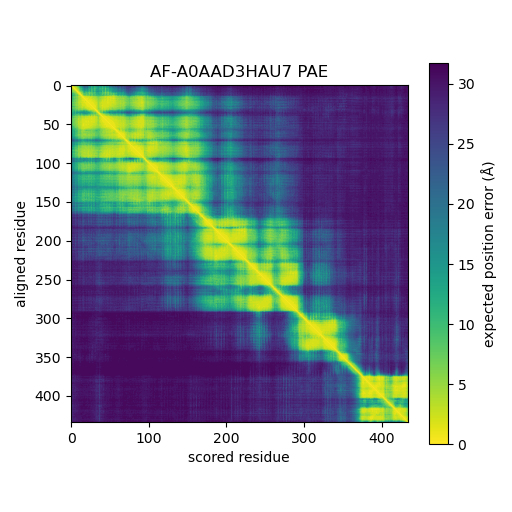5 5.277 5.223 1.00 64.81 207 HIS A C 1
ATOM 1738 O O . HIS A 1 207 ? -6.271 4.811 5.623 1.00 64.81 207 HIS A O 1
ATOM 1744 N N . LYS A 1 208 ? -4.838 6.536 5.476 1.00 69.81 208 LYS A N 1
ATOM 1745 C CA . LYS A 1 208 ? -5.624 7.459 6.299 1.00 69.81 208 LYS A CA 1
ATOM 1746 C C . LYS A 1 208 ? -6.533 8.321 5.424 1.00 69.81 208 LYS A C 1
ATOM 1748 O O . LYS A 1 208 ? -6.136 8.785 4.362 1.00 69.81 208 LYS A O 1
ATOM 1753 N N . ASN A 1 209 ? -7.775 8.528 5.837 1.00 74.31 209 ASN A N 1
ATOM 1754 C CA . ASN A 1 209 ? -8.751 9.337 5.106 1.00 74.31 209 ASN A CA 1
ATOM 1755 C C . ASN A 1 209 ? -9.592 10.129 6.114 1.00 74.31 209 ASN A C 1
ATOM 1757 O O . ASN A 1 209 ? -9.768 9.687 7.248 1.00 74.31 209 ASN A O 1
ATOM 1761 N N . ILE A 1 210 ? -10.134 11.274 5.699 1.00 78.38 210 ILE A N 1
ATOM 1762 C CA . ILE A 1 210 ? -10.942 12.165 6.538 1.00 78.38 210 ILE A CA 1
ATOM 1763 C C . ILE A 1 210 ? -12.123 11.449 7.203 1.00 78.38 210 ILE A C 1
ATOM 1765 O O . ILE A 1 210 ? -12.432 11.724 8.359 1.00 78.38 210 ILE A O 1
ATOM 1769 N N . ASP A 1 211 ? -12.709 10.459 6.523 1.00 76.50 211 ASP A N 1
ATOM 1770 C CA . ASP A 1 211 ? -13.825 9.653 7.035 1.00 76.50 211 ASP A CA 1
ATOM 1771 C C . ASP A 1 211 ? -13.501 8.968 8.384 1.00 76.50 211 ASP A C 1
ATOM 1773 O O . ASP A 1 211 ? -14.403 8.690 9.168 1.00 76.50 211 ASP A O 1
ATOM 1777 N N . TRP A 1 212 ? -12.217 8.738 8.690 1.00 71.75 212 TRP A N 1
ATOM 1778 C CA . TRP A 1 212 ? -11.768 8.114 9.941 1.00 71.75 212 TRP A CA 1
ATOM 1779 C C . TRP A 1 212 ? -11.739 9.098 11.115 1.00 71.75 212 TRP A C 1
ATOM 1781 O O . TRP A 1 212 ? -11.845 8.688 12.269 1.00 71.75 212 TRP A O 1
ATOM 1791 N N . TYR A 1 213 ? -11.602 10.392 10.826 1.00 76.19 213 TYR A N 1
ATOM 1792 C CA . TYR A 1 213 ? -11.493 11.451 11.828 1.00 76.19 213 TYR A CA 1
ATOM 1793 C C . TYR A 1 213 ? -12.831 12.146 12.088 1.00 76.19 213 TYR A C 1
ATOM 1795 O O . TYR A 1 213 ? -13.047 12.659 13.185 1.00 76.19 213 TYR A O 1
ATOM 1803 N N . LEU A 1 214 ? -13.758 12.121 11.123 1.00 77.62 214 LEU A N 1
ATOM 1804 C CA . LEU A 1 214 ? -15.081 12.740 11.256 1.00 77.62 214 LEU A CA 1
ATOM 1805 C C . LEU A 1 214 ? -15.855 12.316 12.521 1.00 77.62 214 LEU A C 1
ATOM 1807 O O . LEU A 1 214 ? -16.420 13.209 13.154 1.00 77.62 214 LEU A O 1
ATOM 1811 N N . PRO A 1 215 ? -15.888 11.033 12.949 1.00 75.50 215 PRO A N 1
ATOM 1812 C CA . PRO A 1 215 ? -16.581 10.651 14.184 1.00 75.50 215 PRO A CA 1
ATOM 1813 C C . PRO A 1 215 ? -16.024 11.367 15.420 1.00 75.50 215 PRO A C 1
ATOM 1815 O O . PRO A 1 215 ? -16.781 11.928 16.207 1.00 75.50 215 PRO A O 1
ATOM 1818 N N . MET A 1 216 ? -14.695 11.439 15.544 1.00 77.50 216 MET A N 1
ATOM 1819 C CA . MET A 1 216 ? -14.024 12.142 16.642 1.00 77.50 216 MET A CA 1
ATOM 1820 C C . MET A 1 216 ? -14.357 13.640 16.642 1.00 77.50 216 MET A C 1
ATOM 1822 O O . MET A 1 216 ? -14.694 14.188 17.692 1.00 77.50 216 MET A O 1
ATOM 1826 N N . LEU A 1 217 ? -14.289 14.296 15.477 1.00 79.50 217 LEU A N 1
ATOM 1827 C CA . LEU A 1 217 ? -14.609 15.722 15.343 1.00 79.50 217 LEU A CA 1
ATOM 1828 C C . LEU A 1 217 ? -16.061 16.004 15.749 1.00 79.50 217 LEU A C 1
ATOM 1830 O O . LEU A 1 217 ? -16.323 16.942 16.499 1.00 79.50 217 LEU A O 1
ATOM 1834 N N . LYS A 1 218 ? -16.997 15.143 15.329 1.00 79.25 218 LYS A N 1
ATOM 1835 C CA . LYS A 1 218 ? -18.422 15.237 15.686 1.00 79.25 218 LYS A CA 1
ATOM 1836 C C . LYS A 1 218 ? -18.658 15.047 17.179 1.00 79.25 218 LYS A C 1
ATOM 1838 O O . LYS A 1 218 ? -19.453 15.781 17.755 1.00 79.25 218 LYS A O 1
ATOM 1843 N N . ILE A 1 219 ? -17.938 14.126 17.819 1.00 75.50 219 ILE A N 1
ATOM 1844 C CA . ILE A 1 219 ? -17.998 13.940 19.274 1.00 75.50 219 ILE A CA 1
ATOM 1845 C C . ILE A 1 219 ? -17.520 15.207 19.988 1.00 75.50 219 ILE A C 1
ATOM 1847 O O . ILE A 1 219 ? -18.246 15.741 20.824 1.00 75.50 219 ILE A O 1
ATOM 1851 N N . ARG A 1 220 ? -16.326 15.711 19.651 1.00 77.62 220 ARG A N 1
ATOM 1852 C CA . ARG A 1 220 ? -15.746 16.910 20.285 1.00 77.62 220 ARG A CA 1
ATOM 1853 C C . ARG A 1 220 ? -16.630 18.143 20.095 1.00 77.62 220 ARG A C 1
ATOM 1855 O O . ARG A 1 220 ? -16.856 18.876 21.055 1.00 77.62 220 ARG A O 1
ATOM 1862 N N . GLN A 1 221 ? -17.185 18.315 18.896 1.00 81.75 221 GLN A N 1
ATOM 1863 C CA . GLN A 1 221 ? -18.140 19.377 18.599 1.00 81.75 221 GLN A CA 1
ATOM 1864 C C . GLN A 1 221 ? -19.431 19.238 19.405 1.00 81.75 221 GLN A C 1
ATOM 1866 O O . GLN A 1 221 ? -19.859 20.205 20.023 1.00 81.75 221 GLN A O 1
ATOM 1871 N N . GLY A 1 222 ? -20.008 18.034 19.477 1.00 76.69 222 GLY A N 1
ATOM 1872 C CA . GLY A 1 222 ? -21.199 17.782 20.287 1.00 76.69 222 GLY A CA 1
ATOM 1873 C C . GLY A 1 222 ? -20.979 18.149 21.755 1.00 76.69 222 GLY A C 1
ATOM 1874 O O . GLY A 1 222 ? -21.770 18.883 22.335 1.00 76.69 222 GLY A O 1
ATOM 1875 N N . PHE A 1 223 ? -19.845 17.753 22.342 1.00 73.94 223 PHE A N 1
ATOM 1876 C CA . PHE A 1 223 ? -19.495 18.157 23.708 1.00 73.94 223 PHE A CA 1
ATOM 1877 C C . PHE A 1 223 ? -19.376 19.674 23.881 1.00 73.94 223 PHE A C 1
ATOM 1879 O O . PHE A 1 223 ? -19.823 20.201 24.900 1.00 73.94 223 PHE A O 1
ATOM 1886 N N . HIS A 1 224 ? -18.769 20.363 22.916 1.00 77.00 224 HIS A N 1
ATOM 1887 C CA . HIS A 1 224 ? -18.657 21.818 22.934 1.00 77.00 224 HIS A CA 1
ATOM 1888 C C . HIS A 1 224 ? -20.026 22.505 22.864 1.00 77.00 224 HIS A C 1
ATOM 1890 O O . HIS A 1 224 ? -20.283 23.440 23.619 1.00 77.00 224 HIS A O 1
ATOM 1896 N N . ASP A 1 225 ? -20.928 21.988 22.032 1.00 77.81 225 ASP A N 1
ATOM 1897 C CA . ASP A 1 225 ? -22.282 22.521 21.862 1.00 77.81 225 ASP A CA 1
ATOM 1898 C C . ASP A 1 225 ? -23.235 22.112 23.004 1.00 77.81 225 ASP A C 1
ATOM 1900 O O . ASP A 1 225 ? -24.413 22.473 23.004 1.00 77.81 225 ASP A O 1
ATOM 1904 N N . GLY A 1 226 ? -22.740 21.365 24.000 1.00 69.12 226 GLY A N 1
ATOM 1905 C CA . GLY A 1 226 ? -23.539 20.829 25.105 1.00 69.12 226 GLY A CA 1
ATOM 1906 C C . GLY A 1 226 ? -24.449 19.664 24.701 1.00 69.12 226 GLY A C 1
ATOM 1907 O O . GLY A 1 226 ? -25.319 19.261 25.477 1.00 69.12 226 GLY A O 1
ATOM 1908 N N . ASP A 1 227 ? -24.250 19.113 23.505 1.00 69.19 227 ASP A N 1
ATOM 1909 C CA . ASP A 1 227 ? -24.956 17.951 22.995 1.00 69.19 227 ASP A CA 1
ATOM 1910 C C . ASP A 1 227 ? -24.415 16.655 23.626 1.00 69.19 227 ASP A C 1
ATOM 1912 O O . ASP A 1 227 ? -23.405 16.076 23.222 1.00 69.19 227 ASP A O 1
ATOM 1916 N N . GLU A 1 228 ? -25.127 16.171 24.645 1.00 63.59 228 GLU A N 1
ATOM 1917 C CA . GLU A 1 228 ? -24.887 14.863 25.266 1.00 63.59 228 GLU A CA 1
ATOM 1918 C C . GLU A 1 228 ? -25.587 13.702 24.516 1.00 63.59 228 GLU A C 1
ATOM 1920 O O . GLU A 1 228 ? -25.712 12.607 25.074 1.00 63.59 228 GLU A O 1
ATOM 1925 N N . SER A 1 229 ? -26.061 13.902 23.275 1.00 65.00 229 SER A N 1
ATOM 1926 C CA . SER A 1 229 ? -26.766 12.878 22.479 1.00 65.00 229 SER A CA 1
ATOM 1927 C C . SER A 1 229 ? -25.905 11.672 22.098 1.00 65.00 229 SER A C 1
ATOM 1929 O O . SER A 1 229 ? -26.451 10.640 21.697 1.00 65.00 229 SER A O 1
ATOM 1931 N N . HIS A 1 230 ? -24.579 11.759 22.266 1.00 70.44 230 HIS A N 1
ATOM 1932 C CA . HIS A 1 230 ? -23.670 10.652 21.991 1.00 70.44 230 HIS A CA 1
ATOM 1933 C C . HIS A 1 230 ? -24.155 9.357 22.677 1.00 70.44 230 HIS A C 1
ATOM 1935 O O . HIS A 1 230 ? -24.378 9.371 23.896 1.00 70.44 230 HIS A O 1
ATOM 1941 N N . PRO A 1 231 ? -24.271 8.218 21.960 1.00 72.88 231 PRO A N 1
ATOM 1942 C CA . PRO A 1 231 ? -24.897 7.000 22.481 1.00 72.88 231 PRO A CA 1
ATOM 1943 C C . PRO A 1 231 ? -24.359 6.545 23.843 1.00 72.88 231 PRO A C 1
ATOM 1945 O O . PRO A 1 231 ? -25.134 6.162 24.717 1.00 72.88 231 PRO A O 1
ATOM 1948 N N . ILE A 1 232 ? -23.043 6.658 24.066 1.00 72.25 232 ILE A N 1
ATOM 1949 C CA . ILE A 1 232 ? -22.392 6.280 25.334 1.00 72.25 232 ILE A CA 1
ATOM 1950 C C . ILE A 1 232 ? -22.787 7.221 26.487 1.00 72.25 232 ILE A C 1
ATOM 1952 O O . ILE A 1 232 ? -23.023 6.755 27.600 1.00 72.25 232 ILE A O 1
ATOM 1956 N N . LEU A 1 233 ? -22.888 8.532 26.245 1.00 71.12 233 LEU A N 1
ATOM 1957 C CA . LEU A 1 233 ? -23.239 9.519 27.277 1.00 71.12 233 LEU A CA 1
ATOM 1958 C C . LEU A 1 233 ? -24.736 9.503 27.575 1.00 71.12 233 LEU A C 1
ATOM 1960 O O . LEU A 1 233 ? -25.130 9.522 28.741 1.00 71.12 233 LEU A O 1
ATOM 1964 N N . SER A 1 234 ? -25.558 9.387 26.530 1.00 76.69 234 SER A N 1
ATOM 1965 C CA . SER A 1 234 ? -26.999 9.177 26.646 1.00 76.69 234 SER A CA 1
ATOM 1966 C C . SER A 1 234 ? -27.293 7.908 27.449 1.00 76.69 234 SER A C 1
ATOM 1968 O O . SER A 1 234 ? -28.029 7.946 28.438 1.00 76.69 234 SER A O 1
ATOM 1970 N N . ALA A 1 235 ? -26.624 6.793 27.131 1.00 74.38 235 ALA A N 1
ATOM 1971 C CA . ALA A 1 235 ? -26.712 5.574 27.925 1.00 74.38 235 ALA A CA 1
ATOM 1972 C C . ALA A 1 235 ? -26.258 5.801 29.375 1.00 74.38 235 ALA A C 1
ATOM 1974 O O . ALA A 1 235 ? -26.895 5.292 30.298 1.00 74.38 235 ALA A O 1
ATOM 1975 N N . PHE A 1 236 ? -25.211 6.596 29.603 1.00 72.75 236 PHE A N 1
ATOM 1976 C CA . PHE A 1 236 ? -24.749 6.909 30.951 1.00 72.75 236 PHE A CA 1
ATOM 1977 C C . PHE A 1 236 ? -25.812 7.662 31.771 1.00 72.75 236 PHE A C 1
ATOM 1979 O O . PHE A 1 236 ? -26.121 7.283 32.903 1.00 72.75 236 PHE A O 1
ATOM 1986 N N . LYS A 1 237 ? -26.426 8.684 31.170 1.00 73.25 237 LYS A N 1
ATOM 1987 C CA . LYS A 1 237 ? -27.494 9.499 31.765 1.00 73.25 237 LYS A CA 1
ATOM 1988 C C . LYS A 1 237 ? -28.748 8.673 32.059 1.00 73.25 237 LYS A C 1
ATOM 1990 O O . LYS A 1 237 ? -29.325 8.785 33.141 1.00 73.25 237 LYS A O 1
ATOM 1995 N N . ASN A 1 238 ? -29.121 7.787 31.136 1.00 78.38 238 ASN A N 1
ATOM 1996 C CA . ASN A 1 238 ? -30.307 6.937 31.254 1.00 78.38 238 ASN A CA 1
ATOM 1997 C C . ASN A 1 238 ? -30.183 5.871 32.355 1.00 78.38 238 ASN A C 1
ATOM 1999 O O . ASN A 1 238 ? -31.191 5.479 32.939 1.00 78.38 238 ASN A O 1
ATOM 2003 N N . ASN A 1 239 ? -28.966 5.421 32.681 1.00 74.12 239 ASN A N 1
ATOM 2004 C CA . ASN A 1 239 ? -28.746 4.369 33.681 1.00 74.12 239 ASN A CA 1
ATOM 2005 C C . ASN A 1 239 ? -28.787 4.849 35.148 1.00 74.12 239 ASN A C 1
ATOM 2007 O O . ASN A 1 239 ? -28.747 3.998 36.035 1.00 74.12 239 ASN A O 1
ATOM 2011 N N . LYS A 1 240 ? -28.888 6.165 35.420 1.00 78.06 240 LYS A N 1
ATOM 2012 C CA . LYS A 1 240 ? -29.019 6.763 36.774 1.00 78.06 240 LYS A CA 1
ATOM 2013 C C . LYS A 1 240 ? -28.127 6.087 37.832 1.00 78.06 240 LYS A C 1
ATOM 2015 O O . LYS A 1 240 ? -28.616 5.522 38.808 1.00 78.06 240 LYS A O 1
ATOM 2020 N N . PHE A 1 241 ? -26.815 6.121 37.618 1.00 80.00 241 PHE A N 1
ATOM 2021 C CA . PHE A 1 241 ? -25.854 5.441 38.484 1.00 80.00 241 PHE A CA 1
ATOM 2022 C C . PHE A 1 241 ? -25.849 5.965 39.930 1.00 80.00 241 PHE A C 1
ATOM 2024 O O . PHE A 1 241 ? -25.864 7.170 40.168 1.00 80.00 241 PHE A O 1
ATOM 2031 N N . THR A 1 242 ? -25.774 5.050 40.896 1.00 80.62 242 THR A N 1
ATOM 2032 C CA . THR A 1 242 ? -25.727 5.333 42.342 1.00 80.62 242 THR A CA 1
ATOM 2033 C C . THR A 1 242 ? -24.646 4.538 43.087 1.00 80.62 242 THR A C 1
ATOM 2035 O O . THR A 1 242 ? -24.441 4.766 44.278 1.00 80.62 242 THR A O 1
ATOM 2038 N N . TYR A 1 243 ? -23.910 3.641 42.416 1.00 73.19 243 TYR A N 1
ATOM 2039 C CA . TYR A 1 243 ? -22.849 2.842 43.045 1.00 73.19 243 TYR A CA 1
ATOM 2040 C C . TYR A 1 243 ? -21.643 3.693 43.486 1.00 73.19 243 TYR A C 1
ATOM 2042 O O . TYR A 1 243 ? -21.240 4.625 42.801 1.00 73.19 243 TYR A O 1
ATOM 2050 N N . ARG A 1 244 ? -20.990 3.370 44.608 1.00 70.31 244 ARG A N 1
ATOM 2051 C CA . ARG A 1 244 ? -19.820 4.136 45.089 1.00 70.31 244 ARG A CA 1
ATOM 2052 C C . ARG A 1 244 ? -18.716 4.220 44.018 1.00 70.31 244 ARG A C 1
ATOM 2054 O O . ARG A 1 244 ? -18.272 3.190 43.520 1.00 70.31 244 ARG A O 1
ATOM 2061 N N . GLY A 1 245 ? -18.252 5.429 43.696 1.00 75.06 245 GLY A N 1
ATOM 2062 C CA . GLY A 1 245 ? -17.233 5.659 42.660 1.00 75.06 245 GLY A CA 1
ATOM 2063 C C . GLY A 1 245 ? -17.785 5.928 41.249 1.00 75.06 245 GLY A C 1
ATOM 2064 O O . GLY A 1 245 ? -17.021 6.007 40.286 1.00 75.06 245 GLY A O 1
ATOM 2065 N N . TRP A 1 246 ? -19.112 6.030 41.089 1.00 80.19 246 TRP A N 1
ATOM 2066 C CA . TRP A 1 246 ? -19.734 6.228 39.776 1.00 80.19 246 TRP A CA 1
ATOM 2067 C C . TRP A 1 246 ? -19.353 7.559 39.115 1.00 80.19 246 TRP A C 1
ATOM 2069 O O . TRP A 1 246 ? -19.195 7.606 37.894 1.00 80.19 246 TRP A O 1
ATOM 2079 N N . LYS A 1 247 ? -19.162 8.63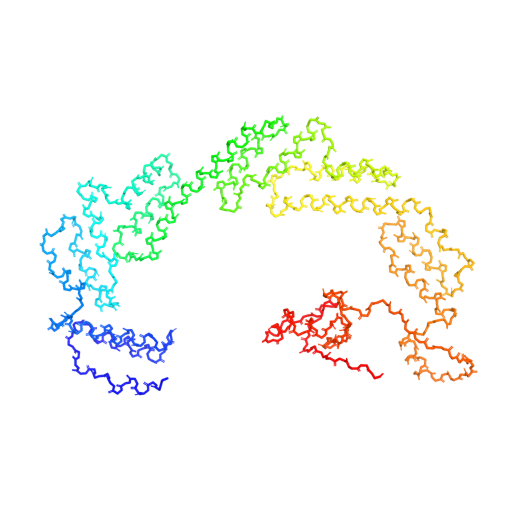4 39.892 1.00 83.12 247 LYS A N 1
ATOM 2080 C CA . LYS A 1 247 ? -18.786 9.959 39.367 1.00 83.12 247 LYS A CA 1
ATOM 2081 C C . LYS A 1 247 ? -17.382 9.943 38.761 1.00 83.12 247 LYS A C 1
ATOM 2083 O O . LYS A 1 247 ? -17.182 10.476 37.673 1.00 83.12 247 LYS A O 1
ATOM 2088 N N . GLU A 1 248 ? -16.436 9.275 39.412 1.00 81.94 248 GLU A N 1
ATOM 2089 C CA . GLU A 1 248 ? -15.068 9.105 38.924 1.00 81.94 248 GLU A CA 1
ATOM 2090 C C . GLU A 1 248 ? -15.029 8.252 37.651 1.00 81.94 248 GLU A C 1
ATOM 2092 O O . GLU A 1 248 ? -14.327 8.596 36.702 1.00 81.94 248 GLU A O 1
ATOM 2097 N N . ASP A 1 249 ? -15.805 7.165 37.593 1.00 78.50 249 ASP A N 1
ATOM 2098 C CA . ASP A 1 249 ? -15.930 6.349 36.378 1.00 78.50 249 ASP A CA 1
ATOM 2099 C C . ASP A 1 249 ? -16.547 7.155 35.220 1.00 78.50 249 ASP A C 1
ATOM 2101 O O . ASP A 1 249 ? -16.067 7.069 34.089 1.00 78.50 249 ASP A O 1
ATOM 2105 N N . THR A 1 250 ? -17.547 7.999 35.509 1.00 82.12 250 THR A N 1
ATOM 2106 C CA . THR A 1 250 ? -18.132 8.935 34.529 1.00 82.12 250 THR A CA 1
ATOM 2107 C C . THR A 1 250 ? -17.067 9.869 33.967 1.00 82.12 250 THR A C 1
ATOM 2109 O O . THR A 1 250 ? -16.951 10.020 32.751 1.00 82.12 250 THR A O 1
ATOM 2112 N N . SER A 1 251 ? -16.282 10.485 34.858 1.00 82.38 251 SER A N 1
ATOM 2113 C CA . SER A 1 251 ? -15.219 11.417 34.486 1.00 82.38 251 SER A CA 1
ATOM 2114 C C . SER A 1 251 ? -14.189 10.728 33.604 1.00 82.38 251 SER A C 1
ATOM 2116 O O . SER A 1 251 ? -13.875 11.232 32.538 1.00 82.38 251 SER A O 1
ATOM 2118 N N . LYS A 1 252 ? -13.749 9.517 33.965 1.00 80.81 252 LYS A N 1
ATOM 2119 C CA . LYS A 1 252 ? -12.776 8.753 33.170 1.00 80.81 252 LYS A CA 1
ATOM 2120 C C . LYS A 1 252 ? -13.279 8.413 31.768 1.00 80.81 252 LYS A C 1
ATOM 2122 O O . LYS A 1 252 ? -12.474 8.386 30.842 1.00 80.81 252 LYS A O 1
ATOM 2127 N N . ILE A 1 253 ? -14.573 8.126 31.602 1.00 78.56 253 ILE A N 1
ATOM 2128 C CA . ILE A 1 253 ? -15.175 7.874 30.283 1.00 78.56 253 ILE A CA 1
ATOM 2129 C C . ILE A 1 253 ? -15.215 9.169 29.466 1.00 78.56 253 ILE A C 1
ATOM 2131 O O . ILE A 1 253 ? -14.793 9.158 28.310 1.00 78.56 253 ILE A O 1
ATOM 2135 N N . LYS A 1 254 ? -15.652 10.285 30.069 1.00 77.31 254 LYS A N 1
ATOM 2136 C CA . LYS A 1 254 ? -15.638 11.609 29.424 1.00 77.31 254 LYS A CA 1
ATOM 2137 C C . LYS A 1 254 ? -14.218 12.005 29.012 1.00 77.31 254 LYS A C 1
ATOM 2139 O O . LYS A 1 254 ? -13.988 12.291 27.844 1.00 77.31 254 LYS A O 1
ATOM 2144 N N . ASP A 1 255 ? -13.252 11.879 29.915 1.00 77.62 255 ASP A N 1
ATOM 2145 C CA . ASP A 1 255 ? -11.834 12.147 29.658 1.00 77.62 255 ASP A CA 1
ATOM 2146 C C . ASP A 1 255 ? -11.249 11.230 28.585 1.00 77.62 255 ASP A C 1
ATOM 2148 O O . ASP A 1 255 ? -10.282 11.598 27.928 1.00 77.62 255 ASP A O 1
ATOM 2152 N N . LYS A 1 256 ? -11.774 10.010 28.418 1.00 76.25 256 LYS A N 1
ATOM 2153 C CA . LYS A 1 256 ? -11.312 9.077 27.384 1.00 76.25 256 LYS A CA 1
ATOM 2154 C C . LYS A 1 256 ? -11.850 9.453 26.006 1.00 76.25 256 LYS A C 1
ATOM 2156 O O . LYS A 1 256 ? -11.086 9.367 25.051 1.00 76.25 256 LYS A O 1
ATOM 2161 N N . LEU A 1 257 ? -13.111 9.881 25.929 1.00 72.62 257 LEU A N 1
ATOM 2162 C CA . LEU A 1 257 ? -13.743 10.399 24.710 1.00 72.62 257 LEU A CA 1
ATOM 2163 C C . LEU A 1 257 ? -13.156 11.755 24.286 1.00 72.62 257 LEU A C 1
ATOM 2165 O O . LEU A 1 257 ? -13.086 12.047 23.098 1.00 72.62 257 LEU A O 1
ATOM 2169 N N . LEU A 1 258 ? -12.707 12.559 25.256 1.00 69.94 258 LEU A N 1
ATOM 2170 C CA . LEU A 1 258 ? -12.175 13.909 25.051 1.00 69.94 258 LEU A CA 1
ATOM 2171 C C . LEU A 1 258 ? -10.641 13.989 25.056 1.00 69.94 258 LEU A C 1
ATOM 2173 O O . LEU A 1 258 ? -10.094 15.080 24.910 1.00 69.94 258 LEU A O 1
ATOM 2177 N N . ARG A 1 259 ? -9.926 12.874 25.266 1.00 66.44 259 ARG A N 1
ATOM 2178 C CA . ARG A 1 259 ? -8.472 12.909 25.490 1.00 66.44 259 ARG A CA 1
ATOM 2179 C C . ARG A 1 259 ? -7.732 13.498 24.287 1.00 66.44 259 ARG A C 1
ATOM 2181 O O . ARG A 1 259 ? -8.038 13.177 23.142 1.00 66.44 259 ARG A O 1
ATOM 2188 N N . ASP A 1 260 ? -6.713 14.302 24.577 1.00 53.03 260 ASP A N 1
ATOM 2189 C CA . ASP A 1 260 ? -5.836 14.911 23.580 1.00 53.03 260 ASP A CA 1
ATOM 2190 C C . ASP A 1 260 ? -4.967 13.833 22.895 1.00 53.03 260 ASP A C 1
ATOM 2192 O O . ASP A 1 260 ? -4.319 13.017 23.563 1.00 53.03 260 ASP A O 1
ATOM 2196 N N . HIS A 1 261 ? -5.001 13.766 21.560 1.00 58.28 261 HIS A N 1
ATOM 2197 C CA . HIS A 1 261 ? -4.525 12.612 20.776 1.00 58.28 261 HIS A CA 1
ATOM 2198 C C . HIS A 1 261 ? -3.083 12.730 20.277 1.00 58.28 261 HIS A C 1
ATOM 2200 O O . HIS A 1 261 ? -2.654 11.911 19.467 1.00 58.28 261 HIS A O 1
ATOM 2206 N N . LYS A 1 262 ? -2.297 13.663 20.825 1.00 47.19 262 LYS A N 1
ATOM 2207 C CA . LYS A 1 262 ? -0.941 13.996 20.350 1.00 47.19 262 LYS A CA 1
ATOM 2208 C C . LYS A 1 262 ? 0.048 12.819 20.240 1.00 47.19 262 LYS A C 1
ATOM 2210 O O . LYS A 1 262 ? 1.075 12.986 19.607 1.00 47.19 262 LYS A O 1
ATOM 2215 N N . ASN A 1 263 ? -0.238 11.645 20.822 1.00 42.28 263 ASN A N 1
ATOM 2216 C CA . ASN A 1 263 ? 0.647 10.466 20.810 1.00 42.28 263 ASN A CA 1
ATOM 2217 C C . ASN A 1 263 ? -0.070 9.107 20.613 1.00 42.28 263 ASN A C 1
ATOM 2219 O O . ASN A 1 263 ? 0.467 8.063 20.990 1.00 42.28 263 ASN A O 1
ATOM 2223 N N . LEU A 1 264 ? -1.301 9.072 20.091 1.00 48.19 264 LEU A N 1
ATOM 2224 C CA . LEU A 1 264 ? -2.050 7.815 19.927 1.00 48.19 264 LEU A CA 1
ATOM 2225 C C . LEU A 1 264 ? -2.046 7.352 18.466 1.00 48.19 264 LEU A C 1
ATOM 2227 O O . LEU A 1 264 ? -2.492 8.066 17.580 1.00 48.19 264 LEU A O 1
ATOM 2231 N N . SER A 1 265 ? -1.581 6.122 18.218 1.00 46.62 265 SER A N 1
ATOM 2232 C CA . SER A 1 265 ? -1.681 5.502 16.888 1.00 46.62 265 SER A CA 1
ATOM 2233 C C . SER A 1 265 ? -3.144 5.386 16.430 1.00 46.62 265 SER A C 1
ATOM 2235 O O . SER A 1 265 ? -4.044 5.222 17.251 1.00 46.62 265 SER A O 1
ATOM 2237 N N . VAL A 1 266 ? -3.391 5.386 15.120 1.00 45.72 266 VAL A N 1
ATOM 2238 C CA . VAL A 1 266 ? -4.743 5.331 14.525 1.00 45.72 266 VAL A CA 1
ATOM 2239 C C . VAL A 1 266 ? -5.526 4.063 14.901 1.00 45.72 266 VAL A C 1
ATOM 2241 O O . VAL A 1 266 ? -6.744 4.111 15.065 1.00 45.72 266 VAL A O 1
ATOM 2244 N N . HIS A 1 267 ? -4.840 2.943 15.169 1.00 41.03 267 HIS A N 1
ATOM 2245 C CA . HIS A 1 267 ? -5.476 1.752 15.745 1.00 41.03 267 HIS A CA 1
ATOM 2246 C C . HIS A 1 267 ? -6.098 2.052 17.122 1.00 41.03 267 HIS A C 1
ATOM 2248 O O . HIS A 1 267 ? -7.134 1.497 17.475 1.00 41.03 267 HIS A O 1
ATOM 2254 N N . CYS A 1 268 ? -5.522 2.972 17.898 1.00 46.25 268 CYS A N 1
ATOM 2255 C CA . CYS A 1 268 ? -6.036 3.360 19.207 1.00 46.25 268 CYS A CA 1
ATOM 2256 C C . CYS A 1 268 ? -7.280 4.264 19.156 1.00 46.25 268 CYS A C 1
ATOM 2258 O O . CYS A 1 268 ? -7.983 4.303 20.161 1.00 46.25 268 CYS A O 1
ATOM 2260 N N . MET A 1 269 ? -7.583 4.952 18.046 1.00 50.22 269 MET A N 1
ATOM 2261 C CA . MET A 1 269 ? -8.739 5.867 17.943 1.00 50.22 269 MET A CA 1
ATOM 2262 C C . MET A 1 269 ? -10.062 5.122 17.747 1.00 50.22 269 MET A C 1
ATOM 2264 O O . MET A 1 269 ? -11.012 5.365 18.482 1.00 50.22 269 MET A O 1
ATOM 2268 N N . MET A 1 270 ? -10.091 4.121 16.861 1.00 51.78 270 MET A N 1
ATOM 2269 C CA . MET A 1 270 ? -11.224 3.186 16.732 1.00 51.78 270 MET A CA 1
ATOM 2270 C C . MET A 1 270 ? -11.416 2.356 18.016 1.00 51.78 270 MET A C 1
ATOM 2272 O O . MET A 1 270 ? -12.510 1.903 18.339 1.00 51.78 270 MET A O 1
ATOM 2276 N N . ASN A 1 271 ? -10.348 2.223 18.811 1.00 59.59 271 ASN A N 1
ATOM 2277 C CA . ASN A 1 271 ? -10.419 1.683 20.160 1.00 59.59 271 ASN A CA 1
ATOM 2278 C C . ASN A 1 271 ? -10.999 2.672 21.189 1.00 59.59 271 ASN A C 1
ATOM 2280 O O . ASN A 1 271 ? -11.378 2.209 22.253 1.00 59.59 271 ASN A O 1
ATOM 2284 N N . VAL A 1 272 ? -11.088 3.991 20.961 1.00 65.31 272 VAL A N 1
ATOM 2285 C CA . VAL A 1 272 ? -11.605 4.935 21.978 1.00 65.31 272 VAL A CA 1
ATOM 2286 C C . VAL A 1 272 ? -13.086 4.697 22.244 1.00 65.31 272 VAL A C 1
ATOM 2288 O O . VAL A 1 272 ? -13.448 4.540 23.409 1.00 65.31 272 VAL A O 1
ATOM 2291 N N . GLU A 1 273 ? -13.913 4.599 21.200 1.00 68.88 273 GLU A N 1
ATOM 2292 C CA . GLU A 1 273 ? -15.336 4.257 21.341 1.00 68.88 273 GLU A CA 1
ATOM 2293 C C . GLU A 1 273 ? -15.502 2.858 21.938 1.00 68.88 273 GLU A C 1
ATOM 2295 O O . GLU A 1 273 ? -16.157 2.715 22.965 1.00 68.88 273 GLU A O 1
ATOM 2300 N N . ILE A 1 274 ? -14.806 1.846 21.404 1.00 66.81 274 ILE A N 1
ATOM 2301 C CA . ILE A 1 274 ? -14.853 0.464 21.923 1.00 66.81 274 ILE A CA 1
ATOM 2302 C C . ILE A 1 274 ? -14.429 0.399 23.402 1.00 66.81 274 ILE A C 1
ATOM 2304 O O . ILE A 1 274 ? -15.008 -0.333 24.208 1.00 66.81 274 ILE A O 1
ATOM 2308 N N . VAL A 1 275 ? -13.399 1.150 23.795 1.00 66.56 275 VAL A N 1
ATOM 2309 C CA . VAL A 1 275 ? -12.929 1.214 25.184 1.00 66.56 275 VAL A CA 1
ATOM 2310 C C . VAL A 1 275 ? -13.937 1.960 26.054 1.00 66.56 275 VAL A C 1
ATOM 2312 O O . VAL A 1 275 ? -14.235 1.483 27.148 1.00 66.56 275 VAL A O 1
ATOM 2315 N N . ALA A 1 276 ? -14.503 3.072 25.583 1.00 75.50 276 ALA A N 1
ATOM 2316 C CA . ALA A 1 276 ? -15.546 3.805 26.294 1.00 75.50 276 ALA A CA 1
ATOM 2317 C C . ALA A 1 276 ? -16.821 2.954 26.475 1.00 75.50 276 ALA A C 1
ATOM 2319 O O . ALA A 1 276 ? -17.390 2.939 27.567 1.00 75.50 276 ALA A O 1
ATOM 2320 N N . GLU A 1 277 ? -17.216 2.162 25.474 1.00 75.62 277 GLU A N 1
ATOM 2321 C CA . GLU A 1 277 ? -18.321 1.195 25.553 1.00 75.62 277 GLU A CA 1
ATOM 2322 C C . GLU A 1 277 ? -18.046 0.092 26.578 1.00 75.62 277 GLU A C 1
ATOM 2324 O O . GLU A 1 277 ? -18.914 -0.258 27.385 1.00 75.62 277 GLU A O 1
ATOM 2329 N N . ARG A 1 278 ? -16.819 -0.443 26.604 1.00 71.56 278 ARG A N 1
ATOM 2330 C CA . ARG A 1 278 ? -16.402 -1.425 27.619 1.00 71.56 278 ARG A CA 1
ATOM 2331 C C . ARG A 1 278 ? -16.444 -0.832 29.025 1.00 71.56 278 ARG A C 1
ATOM 2333 O O . ARG A 1 278 ? -16.903 -1.502 29.951 1.00 71.56 278 ARG A O 1
ATOM 2340 N N . MET A 1 279 ? -16.007 0.415 29.190 1.00 75.75 279 MET A N 1
ATOM 2341 C CA . MET A 1 279 ? -16.065 1.121 30.472 1.00 75.75 279 MET A CA 1
ATOM 2342 C C . MET A 1 279 ? -17.515 1.349 30.920 1.00 75.75 279 MET A C 1
ATOM 2344 O O . MET A 1 279 ? -1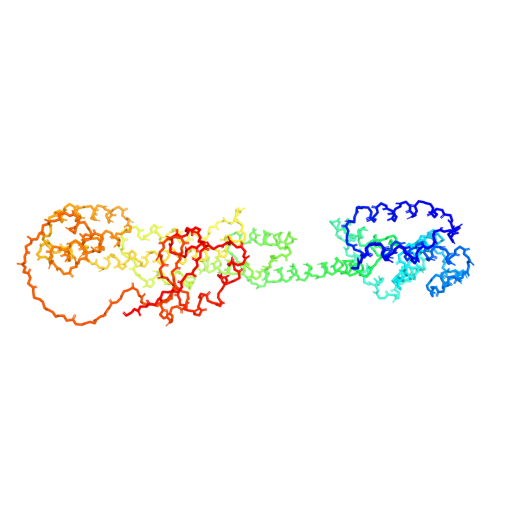7.846 1.020 32.059 1.00 75.75 279 MET A O 1
ATOM 2348 N N . LEU A 1 280 ? -18.400 1.795 30.019 1.00 77.81 280 LEU A N 1
ATOM 2349 C CA . LEU A 1 280 ? -19.838 1.923 30.282 1.00 77.81 280 LEU A CA 1
ATOM 2350 C C . LEU A 1 280 ? -20.465 0.575 30.670 1.00 77.81 280 LEU A C 1
ATOM 2352 O O . LEU A 1 280 ? -21.214 0.497 31.642 1.00 77.81 280 LEU A O 1
ATOM 2356 N N . THR A 1 281 ? -20.126 -0.503 29.960 1.00 73.00 281 THR A N 1
ATOM 2357 C CA . THR A 1 281 ? -20.589 -1.865 30.280 1.00 73.00 281 THR A CA 1
ATOM 2358 C C . THR A 1 281 ? -20.159 -2.278 31.691 1.00 73.00 281 THR A C 1
ATOM 2360 O O . THR A 1 281 ? -20.947 -2.855 32.447 1.00 73.00 281 THR A O 1
ATOM 2363 N N . GLY A 1 282 ? -18.931 -1.927 32.085 1.00 68.81 282 GLY A N 1
ATOM 2364 C CA . GLY A 1 282 ? -18.430 -2.089 33.449 1.00 68.81 282 GLY A CA 1
ATOM 2365 C C . GLY A 1 282 ? -19.257 -1.313 34.479 1.00 68.81 282 GLY A C 1
ATOM 2366 O O . GLY A 1 282 ? -19.670 -1.891 35.485 1.00 68.81 282 GLY A O 1
ATOM 2367 N N . SER A 1 283 ? -19.569 -0.042 34.215 1.00 77.25 283 SER A N 1
ATOM 2368 C CA . SER A 1 283 ? -20.430 0.786 35.075 1.00 77.25 283 SER A CA 1
ATOM 2369 C C . SER A 1 283 ? -21.847 0.219 35.206 1.00 77.25 283 SER A C 1
ATOM 2371 O O . SER A 1 283 ? -22.367 0.121 36.318 1.00 77.25 283 SER A O 1
ATOM 2373 N N . ILE A 1 284 ? -22.456 -0.250 34.111 1.00 73.44 284 ILE A N 1
ATOM 2374 C CA . ILE A 1 284 ? -23.766 -0.930 34.125 1.00 73.44 284 ILE A CA 1
ATOM 2375 C C . ILE A 1 284 ? -23.708 -2.186 34.999 1.00 73.44 284 ILE A C 1
ATOM 2377 O O . ILE A 1 284 ? -24.620 -2.439 35.789 1.00 73.44 284 ILE A O 1
ATOM 2381 N N . ARG A 1 285 ? -22.623 -2.964 34.917 1.00 66.25 285 ARG A N 1
ATOM 2382 C CA . ARG A 1 285 ? -22.423 -4.140 35.773 1.00 66.25 285 ARG A CA 1
ATOM 2383 C C . ARG A 1 285 ? -22.319 -3.746 37.249 1.00 66.25 285 ARG A C 1
ATOM 2385 O O . ARG A 1 285 ? -23.018 -4.344 38.064 1.00 66.25 285 ARG A O 1
ATOM 2392 N N . LYS A 1 286 ? -21.526 -2.722 37.586 1.00 67.69 286 LYS A N 1
ATOM 2393 C CA . LYS A 1 286 ? -21.415 -2.186 38.957 1.00 67.69 286 LYS A CA 1
ATOM 2394 C C . LYS A 1 286 ? -22.763 -1.692 39.489 1.00 67.69 286 LYS A C 1
ATOM 2396 O O . LYS A 1 286 ? -23.096 -1.976 40.633 1.00 67.69 286 LYS A O 1
ATOM 2401 N N . GLN A 1 287 ? -23.581 -1.048 38.655 1.00 74.50 287 GLN A N 1
ATOM 2402 C CA . GLN A 1 287 ? -24.930 -0.621 39.039 1.00 74.50 287 GLN A CA 1
ATOM 2403 C C . GLN A 1 287 ? -25.880 -1.788 39.269 1.00 74.50 287 GLN A C 1
ATOM 2405 O O . GLN A 1 287 ? -26.638 -1.774 40.230 1.00 74.50 287 GLN A O 1
ATOM 2410 N N . ARG A 1 288 ? -25.846 -2.816 38.413 1.00 64.38 288 ARG A N 1
ATOM 2411 C CA . ARG A 1 288 ? -26.647 -4.035 38.612 1.00 64.38 288 ARG A CA 1
ATOM 2412 C C . ARG A 1 288 ? -26.270 -4.739 39.912 1.00 64.38 288 ARG A C 1
ATOM 2414 O O . ARG A 1 288 ? -27.154 -5.252 40.586 1.00 64.38 288 ARG A O 1
ATOM 2421 N N . ILE A 1 289 ? -24.982 -4.744 40.249 1.00 58.25 289 ILE A N 1
ATOM 2422 C CA . ILE A 1 289 ? -24.470 -5.263 41.519 1.00 58.25 289 ILE A CA 1
ATOM 2423 C C . ILE A 1 289 ? -24.966 -4.397 42.685 1.00 58.25 289 ILE A C 1
ATOM 2425 O O . ILE A 1 289 ? -25.509 -4.931 43.636 1.00 58.25 289 ILE A O 1
ATOM 2429 N N . HIS A 1 290 ? -24.872 -3.072 42.584 1.00 63.94 290 HIS A N 1
ATOM 2430 C CA . HIS A 1 290 ? -25.341 -2.144 43.617 1.00 63.94 290 HIS A CA 1
ATOM 2431 C C . HIS A 1 290 ? -26.869 -2.171 43.831 1.00 63.94 290 HIS A C 1
ATOM 2433 O O . HIS A 1 290 ? -27.332 -2.056 44.960 1.00 63.94 290 HIS A O 1
ATOM 2439 N N . ASN A 1 291 ? -27.655 -2.357 42.764 1.00 62.25 291 ASN A N 1
ATOM 2440 C CA . ASN A 1 291 ? -29.118 -2.462 42.820 1.00 62.25 291 ASN A CA 1
ATOM 2441 C C . ASN A 1 291 ? -29.595 -3.800 43.403 1.00 62.25 291 ASN A C 1
ATOM 2443 O O . ASN A 1 291 ? -30.691 -3.874 43.959 1.00 62.25 291 ASN A O 1
ATOM 2447 N N . LYS A 1 292 ? -28.795 -4.864 43.268 1.00 56.59 292 LYS A N 1
ATOM 2448 C CA . LYS A 1 292 ? -29.015 -6.127 43.972 1.00 56.59 292 LYS A CA 1
ATOM 2449 C C . LYS A 1 292 ? -28.488 -5.959 45.394 1.00 56.59 292 LYS A C 1
ATOM 2451 O O . LYS A 1 292 ? -27.326 -6.247 45.656 1.00 56.59 292 LYS A O 1
ATOM 2456 N N . LYS A 1 293 ? -29.340 -5.424 46.274 1.00 48.41 293 LYS A N 1
ATOM 2457 C CA . LYS A 1 293 ? -29.073 -5.300 47.713 1.00 48.41 293 LYS A CA 1
ATOM 2458 C C . LYS A 1 293 ? -28.387 -6.566 48.239 1.00 48.41 293 LYS A C 1
ATOM 2460 O O . LYS A 1 293 ? -28.915 -7.658 48.067 1.00 48.41 293 LYS A O 1
ATOM 2465 N N . ASP A 1 294 ? -27.218 -6.344 48.830 1.00 52.22 294 ASP A N 1
ATOM 2466 C CA . ASP A 1 294 ? -26.406 -7.233 49.654 1.00 52.22 294 ASP A CA 1
ATOM 2467 C C . ASP A 1 294 ? -26.145 -8.649 49.124 1.00 52.22 294 ASP A C 1
ATOM 2469 O O . ASP A 1 294 ? -26.966 -9.555 49.219 1.00 52.22 294 ASP A O 1
ATOM 2473 N N . LEU A 1 295 ? -24.895 -8.889 48.715 1.00 53.22 295 LEU A N 1
ATOM 2474 C CA . LEU A 1 295 ? -24.332 -10.239 48.600 1.00 53.22 295 LEU A CA 1
ATOM 2475 C C . LEU A 1 295 ? -24.539 -11.056 49.900 1.00 53.22 295 LEU A C 1
ATOM 2477 O O . LEU A 1 295 ? -24.605 -12.279 49.841 1.00 53.22 295 LEU A O 1
ATOM 2481 N N . CYS A 1 296 ? -24.692 -10.378 51.047 1.00 48.03 296 CYS A N 1
ATOM 2482 C CA . CYS A 1 296 ? -25.027 -10.970 52.343 1.00 48.03 296 CYS A CA 1
ATOM 2483 C C . CYS A 1 296 ? -26.438 -11.582 52.404 1.00 48.03 296 CYS A C 1
ATOM 2485 O O . CYS A 1 296 ? -26.622 -12.532 53.146 1.00 48.03 296 CYS A O 1
ATOM 2487 N N . LEU A 1 297 ? -27.412 -11.109 51.613 1.00 46.25 297 LEU A N 1
ATOM 2488 C CA . LEU A 1 297 ? -28.759 -11.706 51.548 1.00 46.25 297 LEU A CA 1
ATOM 2489 C C . LEU A 1 297 ? -28.811 -12.969 50.666 1.00 46.25 297 LEU A C 1
ATOM 2491 O O . LEU A 1 297 ? -29.797 -13.694 50.687 1.00 46.25 297 LEU A O 1
ATOM 2495 N N . LEU A 1 298 ? -27.772 -13.229 49.860 1.00 50.62 298 LEU A N 1
ATOM 2496 C CA . LEU A 1 298 ? -27.634 -14.457 49.058 1.00 50.62 298 LEU A CA 1
ATOM 2497 C C . LEU A 1 298 ? -26.940 -15.596 49.822 1.00 50.62 298 LEU A C 1
ATOM 2499 O O . LEU A 1 298 ? -26.930 -16.729 49.343 1.00 50.62 298 LEU A O 1
ATOM 2503 N N . LEU A 1 299 ? -26.332 -15.282 50.965 1.00 56.47 299 LEU A N 1
ATOM 2504 C CA . LEU A 1 299 ? -25.576 -16.192 51.822 1.00 56.47 299 LEU A CA 1
ATOM 2505 C C . LEU A 1 299 ? -26.297 -16.289 53.165 1.00 56.47 299 LEU A C 1
ATOM 2507 O O . LEU A 1 299 ? -25.756 -15.881 54.190 1.00 56.47 299 LEU A O 1
ATOM 2511 N N . ASP A 1 300 ? -27.545 -16.752 53.111 1.00 54.94 300 ASP A N 1
ATOM 2512 C CA . ASP A 1 300 ? -28.330 -17.037 54.308 1.00 54.94 300 ASP A CA 1
ATOM 2513 C C . ASP A 1 300 ? -27.650 -18.176 55.077 1.00 54.94 300 ASP A C 1
ATOM 2515 O O . ASP A 1 300 ? -27.369 -19.230 54.493 1.00 54.94 300 ASP A O 1
ATOM 2519 N N . ASP A 1 301 ? -27.380 -17.965 56.366 1.00 51.09 301 ASP A N 1
ATOM 2520 C CA . ASP A 1 301 ? -26.697 -18.952 57.218 1.00 51.09 301 ASP A CA 1
ATOM 2521 C C . ASP A 1 301 ? -27.524 -20.243 57.372 1.00 51.09 301 ASP A C 1
ATOM 2523 O O . ASP A 1 301 ? -26.977 -21.310 57.628 1.00 51.09 301 ASP A O 1
ATOM 2527 N N . ASP A 1 302 ? -28.828 -20.171 57.088 1.00 51.12 302 ASP A N 1
ATOM 2528 C CA . ASP A 1 302 ? -29.755 -21.306 57.104 1.00 51.12 302 ASP A CA 1
ATOM 2529 C C . ASP A 1 302 ? -29.713 -22.167 55.818 1.00 51.12 302 ASP A C 1
ATOM 2531 O O . ASP A 1 302 ? -30.328 -23.234 55.759 1.00 51.12 302 ASP A O 1
ATOM 2535 N N . VAL A 1 303 ? -29.020 -21.724 54.757 1.00 56.69 303 VAL A N 1
ATOM 2536 C CA . VAL A 1 303 ? -28.964 -22.412 53.444 1.00 56.69 303 VAL A CA 1
ATOM 2537 C C . VAL A 1 303 ? -27.630 -23.138 53.217 1.00 56.69 303 VAL A C 1
ATOM 2539 O O . VAL A 1 303 ? -27.554 -24.071 52.404 1.00 56.69 303 VAL A O 1
ATOM 2542 N N . PHE A 1 304 ? -26.576 -22.725 53.924 1.00 66.56 304 PHE A N 1
ATOM 2543 C CA . PHE A 1 304 ? -25.212 -23.217 53.755 1.00 66.56 304 PHE A CA 1
ATOM 2544 C C . PHE A 1 304 ? -24.639 -23.703 55.086 1.00 66.56 304 PHE A C 1
ATOM 2546 O O . PHE A 1 304 ? -24.369 -22.912 55.979 1.00 66.56 304 PHE A O 1
ATOM 2553 N N . ASP A 1 305 ? -24.411 -25.006 55.191 1.00 75.69 305 ASP A N 1
ATOM 2554 C CA . ASP A 1 305 ? -24.067 -25.686 56.444 1.00 75.69 305 ASP A CA 1
ATOM 2555 C C . ASP A 1 305 ? -22.822 -26.579 56.325 1.00 75.69 305 ASP A C 1
ATOM 2557 O O . ASP A 1 305 ? -22.484 -27.314 57.250 1.00 75.69 305 ASP A O 1
ATOM 2561 N N . TYR A 1 306 ? -22.105 -26.506 55.198 1.00 80.50 306 TYR A N 1
ATOM 2562 C CA . TYR A 1 306 ? -20.882 -27.277 55.004 1.00 80.50 306 TYR A CA 1
ATOM 2563 C C . TYR A 1 306 ? -19.720 -26.774 55.877 1.00 80.50 306 TYR A C 1
ATOM 2565 O O . TYR A 1 306 ? -19.539 -25.573 56.101 1.00 80.50 306 TYR A O 1
ATOM 2573 N N . GLU A 1 307 ? -18.862 -27.700 56.310 1.00 78.31 307 GLU A N 1
ATOM 2574 C CA . GLU A 1 307 ? -17.665 -27.387 57.096 1.00 78.31 307 GLU A CA 1
ATOM 2575 C C . GLU A 1 307 ? -16.722 -26.430 56.333 1.00 78.31 307 GLU A C 1
ATOM 2577 O O . GLU A 1 307 ? -16.271 -26.716 55.219 1.00 78.31 307 GLU A O 1
ATOM 2582 N N . GLY A 1 308 ? -16.436 -25.263 56.925 1.00 78.06 308 GLY A N 1
ATOM 2583 C CA . GLY A 1 308 ? -15.623 -24.202 56.312 1.00 78.06 308 GLY A CA 1
ATOM 2584 C C . GLY A 1 308 ? -16.404 -23.148 55.509 1.00 78.06 308 GLY A C 1
ATOM 2585 O O . GLY A 1 308 ? -15.787 -22.312 54.844 1.00 78.06 308 GLY A O 1
ATOM 2586 N N . PHE A 1 309 ? -17.743 -23.148 55.559 1.00 80.88 309 PHE A N 1
ATOM 2587 C CA . PHE A 1 309 ? -18.571 -22.123 54.906 1.00 80.88 309 PHE A CA 1
ATOM 2588 C C . PHE A 1 309 ? -18.272 -20.700 55.398 1.00 80.88 309 PHE A C 1
ATOM 2590 O O . PHE A 1 309 ? -18.104 -19.798 54.577 1.00 80.88 309 PHE A O 1
ATOM 2597 N N . GLU A 1 310 ? -18.139 -20.497 56.709 1.00 76.81 310 GLU A N 1
ATOM 2598 C CA . GLU A 1 310 ? -17.939 -19.160 57.285 1.00 76.81 310 GLU A CA 1
ATOM 2599 C C . GLU A 1 310 ? -16.619 -18.515 56.813 1.00 76.81 310 GLU A C 1
ATOM 2601 O O . GLU A 1 310 ? -16.576 -17.333 56.468 1.00 76.81 310 GLU A O 1
ATOM 2606 N N . GLU A 1 311 ? -15.549 -19.301 56.668 1.00 78.81 311 GLU A N 1
ATOM 2607 C CA . GLU A 1 311 ? -14.277 -18.827 56.102 1.00 78.81 311 GLU A CA 1
ATOM 2608 C C . GLU A 1 311 ? -14.404 -18.475 54.613 1.00 78.81 311 GLU A C 1
ATOM 2610 O O . GLU A 1 311 ? -13.880 -17.456 54.148 1.00 78.81 311 GLU A O 1
ATOM 2615 N N . ASP A 1 312 ? -15.124 -19.295 53.845 1.00 81.31 312 ASP A N 1
ATOM 2616 C CA . ASP A 1 312 ? -15.382 -19.032 52.431 1.00 81.31 312 ASP A CA 1
ATOM 2617 C C . ASP A 1 312 ? -16.249 -17.780 52.225 1.00 81.31 312 ASP A C 1
ATOM 2619 O O . ASP A 1 312 ? -15.985 -17.008 51.294 1.00 81.31 312 ASP A O 1
ATOM 2623 N N . LYS A 1 313 ? -17.240 -17.559 53.098 1.00 78.69 313 LYS A N 1
ATOM 2624 C CA . LYS A 1 313 ? -18.102 -16.370 53.148 1.00 78.69 313 LYS A CA 1
ATOM 2625 C C . LYS A 1 313 ? -17.278 -15.120 53.437 1.00 78.69 313 LYS A C 1
ATOM 2627 O O . LYS A 1 313 ? -17.372 -14.145 52.688 1.00 78.69 313 LYS A O 1
ATOM 2632 N N . GLN A 1 314 ? -16.405 -15.162 54.444 1.00 74.38 314 GLN A N 1
ATOM 2633 C CA . GLN A 1 314 ? -15.515 -14.047 54.782 1.00 74.38 314 GLN A CA 1
ATOM 2634 C C . GLN A 1 314 ? -14.535 -13.720 53.648 1.00 74.38 314 GLN A C 1
ATOM 2636 O O . GLN A 1 314 ? -14.369 -12.550 53.296 1.00 74.38 314 GLN A O 1
ATOM 2641 N N . GLN A 1 315 ? -13.940 -14.730 53.006 1.00 76.31 315 GLN A N 1
ATOM 2642 C CA . GLN A 1 315 ? -13.059 -14.526 51.849 1.00 76.31 315 GLN A CA 1
ATOM 2643 C C . GLN A 1 315 ? -13.800 -13.934 50.644 1.00 76.31 315 GLN A C 1
ATOM 2645 O O . GLN A 1 315 ? -13.296 -13.015 49.996 1.00 76.31 315 GLN A O 1
ATOM 2650 N N . LEU A 1 316 ? -15.004 -14.431 50.342 1.00 77.94 316 LEU A N 1
ATOM 2651 C CA . LEU A 1 316 ? -15.843 -13.909 49.264 1.00 77.94 316 LEU A CA 1
ATOM 2652 C C . LEU A 1 316 ? -16.223 -12.446 49.525 1.00 77.94 316 LEU A C 1
ATOM 2654 O O . LEU A 1 316 ? -16.116 -11.617 48.620 1.00 77.94 316 LEU A O 1
ATOM 2658 N N . LEU A 1 317 ? -16.614 -12.114 50.758 1.00 68.38 317 LEU A N 1
ATOM 2659 C CA . LEU A 1 317 ? -16.967 -10.752 51.150 1.00 68.38 317 LEU A CA 1
ATOM 2660 C C . LEU A 1 317 ? -15.746 -9.819 51.112 1.00 68.38 317 LEU A C 1
ATOM 2662 O O . LEU A 1 317 ? -15.844 -8.685 50.640 1.00 68.38 317 LEU A O 1
ATOM 2666 N N . HIS A 1 318 ? -14.573 -10.304 51.523 1.00 72.31 318 HIS A N 1
ATOM 2667 C CA . HIS A 1 318 ? -13.313 -9.576 51.394 1.00 72.31 318 HIS A CA 1
ATOM 2668 C C . HIS A 1 318 ? -12.978 -9.279 49.922 1.00 72.31 318 HIS A C 1
ATOM 2670 O O . HIS A 1 318 ? -12.748 -8.130 49.556 1.00 72.31 318 HIS A O 1
ATOM 2676 N N . TRP A 1 319 ? -13.031 -10.271 49.031 1.00 68.94 319 TRP A N 1
ATOM 2677 C CA . TRP A 1 319 ? -12.776 -10.051 47.600 1.00 68.94 319 TRP A CA 1
ATOM 2678 C C . TRP A 1 319 ? -13.811 -9.135 46.946 1.00 68.94 319 TRP A C 1
ATOM 2680 O O . TRP A 1 319 ? -13.461 -8.290 46.120 1.00 68.94 319 TRP A O 1
ATOM 2690 N N . TYR A 1 320 ? -15.072 -9.254 47.358 1.00 63.59 320 TYR A N 1
ATOM 2691 C CA . TYR A 1 320 ? -16.159 -8.401 46.896 1.00 63.59 320 TYR A CA 1
ATOM 2692 C C . TYR A 1 320 ? -15.971 -6.939 47.324 1.00 63.59 320 TYR A C 1
ATOM 2694 O O . TYR A 1 320 ? -16.092 -6.034 46.498 1.00 63.59 320 TYR A O 1
ATOM 2702 N N . THR A 1 321 ? -15.612 -6.694 48.588 1.00 54.78 321 THR A N 1
ATOM 2703 C CA . THR A 1 321 ? -15.347 -5.337 49.105 1.00 54.78 321 THR A CA 1
ATOM 2704 C C . THR A 1 321 ? -14.115 -4.692 48.468 1.00 54.78 321 THR A C 1
ATOM 2706 O O . THR A 1 321 ? -14.071 -3.470 48.331 1.00 54.78 321 THR A O 1
ATOM 2709 N N . GLN A 1 322 ? -13.157 -5.499 48.005 1.00 56.47 322 GLN A N 1
ATOM 2710 C CA . GLN A 1 322 ? -11.982 -5.059 47.245 1.00 56.47 322 GLN A CA 1
ATOM 2711 C C . GLN A 1 322 ? -12.233 -4.929 45.724 1.00 56.47 322 GLN A C 1
ATOM 2713 O O . GLN A 1 322 ? -11.339 -4.521 44.986 1.00 56.47 322 GLN A O 1
ATOM 2718 N N . GLY A 1 323 ? -13.444 -5.231 45.235 1.00 46.59 323 GLY A N 1
ATOM 2719 C CA . GLY A 1 323 ? -13.841 -5.022 43.836 1.00 46.59 323 GLY A CA 1
ATOM 2720 C C . GLY A 1 323 ? -13.394 -6.104 42.844 1.00 46.59 323 GLY A C 1
ATOM 2721 O O . GLY A 1 323 ? -13.459 -5.872 41.635 1.00 46.59 323 GLY A O 1
ATOM 2722 N N . TYR A 1 324 ? -12.960 -7.273 43.322 1.00 55.69 324 TYR A N 1
ATOM 2723 C CA . TYR A 1 324 ? -12.603 -8.414 42.475 1.00 55.69 324 TYR A CA 1
ATOM 2724 C C . TYR A 1 324 ? -13.846 -9.148 41.936 1.00 55.69 324 TYR A C 1
ATOM 2726 O O . TYR A 1 324 ? -14.932 -9.106 42.519 1.00 55.69 324 TYR A O 1
ATOM 2734 N N . GLU A 1 325 ? -13.704 -9.847 40.805 1.00 59.16 325 GLU A N 1
ATOM 2735 C CA . GLU A 1 325 ? -14.767 -10.699 40.262 1.00 59.16 325 GLU A CA 1
ATOM 2736 C C . GLU A 1 325 ? -14.918 -11.972 41.111 1.00 59.16 325 GLU A C 1
ATOM 2738 O O . GLU A 1 325 ? -14.020 -12.802 41.176 1.00 59.16 325 GLU A O 1
ATOM 2743 N N . VAL A 1 326 ? -16.074 -12.143 41.760 1.00 66.06 326 VAL A N 1
ATOM 2744 C CA . VAL A 1 326 ? -16.312 -13.230 42.736 1.00 66.06 326 VAL A CA 1
ATOM 2745 C C . VAL A 1 326 ? -17.100 -14.425 42.179 1.00 66.06 326 VAL A C 1
ATOM 2747 O O . VAL A 1 326 ? -17.527 -15.297 42.935 1.00 66.06 326 VAL A O 1
ATOM 2750 N N . LYS A 1 327 ? -17.311 -14.492 40.855 1.00 63.81 327 LYS A N 1
ATOM 2751 C CA . LYS A 1 327 ? -18.137 -15.532 40.208 1.00 63.81 327 LYS A CA 1
ATOM 2752 C C . LYS A 1 327 ? -17.614 -16.948 40.482 1.00 63.81 327 LYS A C 1
ATOM 2754 O O . LYS A 1 327 ? -18.407 -17.851 40.755 1.00 63.81 327 LYS A O 1
ATOM 2759 N N . ASP A 1 328 ? -16.299 -17.129 40.444 1.00 67.12 328 ASP A N 1
ATOM 2760 C CA . ASP A 1 328 ? -15.669 -18.440 40.621 1.00 67.12 328 ASP A CA 1
ATOM 2761 C C . ASP A 1 328 ? -15.734 -18.905 42.080 1.00 67.12 328 ASP A C 1
ATOM 2763 O O . ASP A 1 328 ? -16.077 -20.055 42.352 1.00 67.12 328 ASP A O 1
ATOM 2767 N N . LYS A 1 329 ? -15.518 -17.988 43.033 1.00 76.12 329 LYS A N 1
ATOM 2768 C CA . LYS A 1 329 ? -15.657 -18.277 44.466 1.00 76.12 329 LYS A CA 1
ATOM 2769 C C . LYS A 1 329 ? -17.111 -18.582 44.837 1.00 76.12 329 LYS A C 1
ATOM 2771 O O . LYS A 1 329 ? -17.354 -19.563 45.528 1.00 76.12 329 LYS A O 1
ATOM 2776 N N . MET A 1 330 ? -18.080 -17.843 44.292 1.00 69.69 330 MET A N 1
ATOM 2777 C CA . MET A 1 330 ? -19.506 -18.148 44.473 1.00 69.69 330 MET A CA 1
ATOM 2778 C C . MET A 1 330 ? -19.868 -19.532 43.906 1.00 69.69 330 MET A C 1
ATOM 2780 O O . MET A 1 330 ? -20.570 -20.314 44.543 1.00 69.69 330 MET A O 1
ATOM 2784 N N . SER A 1 331 ? -19.332 -19.879 42.733 1.00 65.69 331 SER A N 1
ATOM 2785 C CA . SER A 1 331 ? -19.527 -21.206 42.131 1.00 65.69 331 SER A CA 1
ATOM 2786 C C . SER A 1 331 ? -18.900 -22.322 42.979 1.00 65.69 331 SER A C 1
ATOM 2788 O O . SER A 1 331 ? -19.457 -23.415 43.071 1.00 65.69 331 SER A O 1
ATOM 2790 N N . SER A 1 332 ? -17.771 -22.042 43.637 1.00 75.44 332 SER A N 1
ATOM 2791 C CA . SER A 1 332 ? -17.125 -22.955 44.584 1.00 75.44 332 SER A CA 1
ATOM 2792 C C . SER A 1 332 ? -17.977 -23.198 45.834 1.00 75.44 332 SER A C 1
ATOM 2794 O O . SER A 1 332 ? -18.145 -24.352 46.218 1.00 75.44 332 SER A O 1
ATOM 2796 N N . ILE A 1 333 ? -18.538 -22.147 46.444 1.00 77.19 333 ILE A N 1
ATOM 2797 C CA . ILE A 1 333 ? -19.410 -22.249 47.632 1.00 77.19 333 ILE A CA 1
ATOM 2798 C C . ILE A 1 333 ? -20.643 -23.107 47.316 1.00 77.19 333 ILE A C 1
ATOM 2800 O O . ILE A 1 333 ? -20.927 -24.083 48.008 1.00 77.19 333 ILE A O 1
ATOM 2804 N N . LEU A 1 334 ? -21.317 -22.829 46.193 1.00 69.62 334 LEU A N 1
ATOM 2805 C CA . LEU A 1 334 ? -22.474 -23.611 45.740 1.00 69.62 334 LEU A CA 1
ATOM 2806 C C . LEU A 1 334 ? -22.130 -25.086 45.497 1.00 69.62 334 LEU A C 1
ATOM 2808 O O . LEU A 1 334 ? -22.947 -25.971 45.743 1.00 69.62 334 LEU A O 1
ATOM 2812 N N . ARG A 1 335 ? -20.921 -25.367 45.004 1.00 69.69 335 ARG A N 1
ATOM 2813 C CA . ARG A 1 335 ? -20.457 -26.736 44.772 1.00 69.69 335 ARG A CA 1
ATOM 2814 C C . ARG A 1 335 ? -20.158 -27.472 46.079 1.00 69.69 335 ARG A C 1
ATOM 2816 O O . ARG A 1 335 ? -20.532 -28.637 46.184 1.00 69.69 335 ARG A O 1
ATOM 2823 N N . LYS A 1 336 ? -19.537 -26.814 47.061 1.00 75.81 336 LYS A N 1
ATOM 2824 C CA . LYS A 1 336 ? -19.295 -27.386 48.397 1.00 75.81 336 LYS A CA 1
ATOM 2825 C C . LYS A 1 336 ? -20.605 -27.702 49.119 1.00 75.81 336 LYS A C 1
ATOM 2827 O O . LYS A 1 336 ? -20.749 -28.805 49.627 1.00 75.81 336 LYS A O 1
ATOM 2832 N N . GLN A 1 337 ? -21.606 -26.826 49.023 1.00 79.00 337 GLN A N 1
ATOM 2833 C CA . GLN A 1 337 ? -22.938 -27.091 49.577 1.00 79.00 337 GLN A CA 1
ATOM 2834 C C . GLN A 1 337 ? -23.650 -28.264 48.887 1.00 79.00 337 GLN A C 1
ATOM 2836 O O . GLN A 1 337 ? -24.344 -29.048 49.528 1.00 79.00 337 GLN A O 1
ATOM 2841 N N . LYS A 1 338 ? -23.476 -28.435 47.570 1.00 66.69 338 LYS A N 1
ATOM 2842 C CA . LYS A 1 338 ? -24.016 -29.603 46.850 1.00 66.69 338 LYS A CA 1
ATOM 2843 C C . LYS A 1 338 ? -23.328 -30.914 47.235 1.00 66.69 338 LYS A C 1
ATOM 2845 O O . LYS A 1 338 ? -24.000 -31.941 47.269 1.00 66.69 338 LYS A O 1
ATOM 2850 N N . LEU A 1 339 ? -22.022 -30.865 47.505 1.00 69.50 339 LEU A N 1
ATOM 2851 C CA . LEU A 1 339 ? -21.245 -31.999 48.012 1.00 69.50 339 LEU A CA 1
ATOM 2852 C C . LEU A 1 339 ? -21.679 -32.365 49.436 1.00 69.50 339 LEU A C 1
ATOM 2854 O O . LEU A 1 339 ? -21.934 -33.534 49.696 1.00 69.50 339 LEU A O 1
ATOM 2858 N N . HIS A 1 340 ? -21.839 -31.369 50.312 1.00 76.81 340 HIS A N 1
ATOM 2859 C CA . HIS A 1 340 ? -22.333 -31.555 51.679 1.00 76.81 340 HIS A CA 1
ATOM 2860 C C . HIS A 1 340 ? -23.727 -32.193 51.705 1.00 76.81 340 HIS A C 1
ATOM 2862 O O . HIS A 1 340 ? -23.953 -33.176 52.399 1.00 76.81 340 HIS A O 1
ATOM 2868 N N . ASN A 1 341 ? -24.626 -31.726 50.835 1.00 71.38 341 ASN A N 1
ATOM 2869 C CA . ASN A 1 341 ? -25.968 -32.291 50.681 1.00 71.38 341 ASN A CA 1
ATOM 2870 C C . ASN A 1 341 ? -26.013 -33.641 49.937 1.00 71.38 341 ASN A C 1
ATOM 2872 O O . ASN A 1 341 ? -27.101 -34.096 49.581 1.00 71.38 341 ASN A O 1
ATOM 2876 N N . GLY A 1 342 ? -24.864 -34.251 49.618 1.00 60.47 342 GLY A N 1
ATOM 2877 C CA . GLY A 1 342 ? -24.783 -35.555 48.949 1.00 60.47 342 GLY A CA 1
ATOM 2878 C C . GLY A 1 342 ? -25.340 -35.593 47.518 1.00 60.47 342 GLY A C 1
ATOM 2879 O O . GLY A 1 342 ? -25.578 -36.669 46.982 1.00 60.47 342 GLY A O 1
ATOM 2880 N N . LYS A 1 343 ? -25.566 -34.435 46.877 1.00 52.28 343 LYS A N 1
ATOM 2881 C CA . LYS A 1 343 ? -26.223 -34.322 45.554 1.00 52.28 343 LYS A CA 1
ATOM 2882 C C . LYS A 1 343 ? -25.255 -34.292 44.368 1.00 52.28 343 LYS A C 1
ATOM 2884 O O . LYS A 1 343 ? -25.699 -34.182 43.227 1.00 52.28 343 LYS A O 1
ATOM 2889 N N . TYR A 1 344 ? -23.945 -34.310 44.606 1.00 48.25 344 TYR A N 1
ATOM 2890 C CA . TYR A 1 344 ? -22.934 -34.239 43.550 1.00 48.25 344 TYR A CA 1
ATOM 2891 C C . TYR A 1 344 ? -21.727 -35.087 43.935 1.00 48.25 344 TYR A C 1
ATOM 2893 O O . TYR A 1 344 ? -21.089 -34.787 44.936 1.00 48.25 344 TYR A O 1
ATOM 2901 N N . SER A 1 345 ? -21.372 -36.092 43.138 1.00 51.22 345 SER A N 1
ATOM 2902 C CA . SER A 1 345 ? -20.073 -36.752 43.235 1.00 51.22 345 SER A CA 1
ATOM 2903 C C . SER A 1 345 ? -19.174 -36.198 42.127 1.00 51.22 345 SER A C 1
ATOM 2905 O O . SER A 1 345 ? -19.580 -36.037 40.975 1.00 51.22 345 SER A O 1
ATOM 2907 N N . HIS A 1 346 ? -17.974 -35.737 42.482 1.00 48.38 346 HIS A N 1
ATOM 2908 C CA . HIS A 1 346 ? -17.027 -35.269 41.473 1.00 48.38 346 HIS A CA 1
ATOM 2909 C C . HIS A 1 346 ? -16.170 -36.458 41.031 1.00 48.38 346 HIS A C 1
ATOM 2911 O O . HIS A 1 346 ? -15.653 -37.133 41.916 1.00 48.38 346 HIS A O 1
ATOM 2917 N N . PRO A 1 347 ? -15.887 -36.657 39.729 1.00 51.75 347 PRO A N 1
ATOM 2918 C CA . PRO A 1 347 ? -15.138 -37.826 39.250 1.00 51.75 347 PRO A CA 1
ATOM 2919 C C . PRO A 1 347 ? -13.783 -38.030 39.942 1.00 51.75 347 PRO A C 1
ATOM 2921 O O . PRO A 1 347 ? -13.330 -39.151 40.127 1.00 51.75 347 PRO A O 1
ATOM 2924 N N . VAL A 1 348 ? -13.138 -36.936 40.365 1.00 47.00 348 VAL A N 1
ATOM 2925 C CA . VAL A 1 348 ? -11.882 -36.982 41.136 1.00 47.00 348 VAL A CA 1
ATOM 2926 C C . VAL A 1 348 ? -12.104 -37.417 42.588 1.00 47.00 348 VAL A C 1
ATOM 2928 O O . VAL A 1 348 ? -11.261 -38.110 43.134 1.00 47.00 348 VAL A O 1
ATOM 2931 N N . ILE A 1 349 ? -13.218 -37.032 43.217 1.00 52.72 349 ILE A N 1
ATOM 2932 C CA . ILE A 1 349 ? -13.564 -37.461 44.583 1.00 52.72 349 ILE A CA 1
ATOM 2933 C C . ILE A 1 349 ? -13.960 -38.940 44.569 1.00 52.72 349 ILE A C 1
ATOM 2935 O O . ILE A 1 349 ? -13.506 -39.684 45.426 1.00 52.72 349 ILE A O 1
ATOM 2939 N N . ASP A 1 350 ? -14.695 -39.387 43.549 1.00 52.91 350 ASP A N 1
ATOM 2940 C CA . ASP A 1 350 ? -15.020 -40.806 43.361 1.00 52.91 350 ASP A CA 1
ATOM 2941 C C . ASP A 1 350 ? -13.769 -41.642 43.100 1.00 52.91 350 ASP A C 1
ATOM 2943 O O . ASP A 1 350 ? -13.598 -42.694 43.707 1.00 52.91 350 ASP A O 1
ATOM 2947 N N . ALA A 1 351 ? -12.842 -41.142 42.277 1.00 51.56 351 ALA A N 1
ATOM 2948 C CA . ALA A 1 351 ? -11.549 -41.786 42.069 1.00 51.56 351 ALA A CA 1
ATOM 2949 C C . ALA A 1 351 ? -10.709 -41.840 43.360 1.00 51.56 351 ALA A C 1
ATOM 2951 O O . ALA A 1 351 ? -10.057 -42.844 43.621 1.00 51.56 351 ALA A O 1
ATOM 2952 N N . VAL A 1 352 ? -10.737 -40.794 44.193 1.00 50.22 352 VAL A N 1
ATOM 2953 C CA . VAL A 1 352 ? -10.028 -40.765 45.487 1.00 50.22 352 VAL A CA 1
ATOM 2954 C C . VAL A 1 352 ? -10.678 -41.704 46.508 1.00 50.22 352 VAL A C 1
ATOM 2956 O O . VAL A 1 352 ? -9.972 -42.417 47.214 1.00 50.22 352 VAL A O 1
ATOM 2959 N N . ASN A 1 353 ? -12.006 -41.768 46.560 1.00 50.28 353 ASN A N 1
ATOM 2960 C CA . ASN A 1 353 ? -12.734 -42.671 47.451 1.00 50.28 353 ASN A CA 1
ATOM 2961 C C . ASN A 1 353 ? -12.552 -44.140 47.038 1.00 50.28 353 ASN A C 1
ATOM 2963 O O . ASN A 1 353 ? -12.363 -44.995 47.900 1.00 50.28 353 ASN A O 1
ATOM 2967 N N . GLN A 1 354 ? -12.499 -44.423 45.731 1.00 54.00 354 GLN A N 1
ATOM 2968 C CA . GLN A 1 354 ? -12.155 -45.746 45.191 1.00 54.00 354 GLN A CA 1
ATOM 2969 C C . GLN A 1 354 ? -10.714 -46.164 45.513 1.00 54.00 354 GLN A C 1
ATOM 2971 O O . GLN A 1 354 ? -10.452 -47.351 45.688 1.00 54.00 354 GLN A O 1
ATOM 2976 N N . LEU A 1 355 ? -9.782 -45.212 45.628 1.00 52.34 355 LEU A N 1
ATOM 2977 C CA . LEU A 1 355 ? -8.409 -45.488 46.062 1.00 52.34 355 LEU A CA 1
ATOM 2978 C C . LEU A 1 355 ? -8.297 -45.728 47.577 1.00 52.34 355 LEU A C 1
ATOM 2980 O O . LEU A 1 355 ? -7.359 -46.395 48.007 1.00 52.34 355 LEU A O 1
ATOM 2984 N N . ASN A 1 356 ? -9.242 -45.217 48.372 1.00 43.25 356 ASN A N 1
ATOM 2985 C CA . ASN A 1 356 ? -9.181 -45.249 49.836 1.00 43.25 356 ASN A CA 1
ATOM 2986 C C . ASN A 1 356 ? -9.993 -46.376 50.499 1.00 43.25 356 ASN A C 1
ATOM 2988 O O . ASN A 1 356 ? -9.937 -46.499 51.718 1.00 43.25 356 ASN A O 1
ATOM 2992 N N . GLY A 1 357 ? -10.697 -47.222 49.738 1.00 39.19 357 GLY A N 1
ATOM 2993 C CA . GLY A 1 357 ? -11.215 -48.507 50.231 1.00 39.19 357 GLY A CA 1
ATOM 2994 C C . GLY A 1 357 ? -12.110 -48.434 51.476 1.00 39.19 357 GLY A C 1
ATOM 2995 O O . GLY A 1 357 ? -11.966 -49.266 52.368 1.00 39.19 357 GLY A O 1
ATOM 2996 N N . ILE A 1 358 ? -13.015 -47.454 51.553 1.00 39.66 358 ILE A N 1
ATOM 2997 C CA . ILE A 1 358 ? -14.055 -47.410 52.590 1.00 39.66 358 ILE A CA 1
ATOM 2998 C C . ILE A 1 358 ? -15.380 -47.806 51.935 1.00 39.66 358 ILE A C 1
ATOM 3000 O O . ILE A 1 358 ? -16.043 -46.985 51.305 1.00 39.66 358 ILE A O 1
ATOM 3004 N N . ASP A 1 359 ? -15.732 -49.083 52.062 1.00 40.62 359 ASP A N 1
ATOM 3005 C CA . ASP A 1 359 ? -17.083 -49.581 51.814 1.00 40.62 359 ASP A CA 1
ATOM 3006 C C . ASP A 1 359 ? -17.933 -49.309 53.058 1.00 40.62 359 ASP A C 1
ATOM 3008 O O . ASP A 1 359 ? -17.624 -49.825 54.128 1.00 40.62 359 ASP A O 1
ATOM 3012 N N . GLU A 1 360 ? -19.047 -48.591 52.912 1.00 35.25 360 GLU A N 1
ATOM 3013 C CA . GLU A 1 360 ? -20.268 -49.004 53.600 1.00 35.25 360 GLU A CA 1
ATOM 3014 C C . GLU A 1 360 ? -21.527 -48.552 52.849 1.00 35.25 360 GLU A C 1
ATOM 3016 O O . GLU A 1 360 ? -21.713 -47.407 52.440 1.00 35.25 360 GLU A O 1
ATOM 3021 N N . GLN A 1 361 ? -22.368 -49.553 52.620 1.00 40.84 361 GLN A N 1
ATOM 3022 C CA . GLN A 1 361 ? -23.594 -49.569 51.842 1.00 40.84 361 GLN A CA 1
ATOM 3023 C C . GLN A 1 361 ? -24.691 -48.710 52.470 1.00 40.84 361 GLN A C 1
ATOM 3025 O O . GLN A 1 361 ? -25.124 -49.016 53.573 1.00 40.84 361 GLN A O 1
ATOM 3030 N N . THR A 1 362 ? -25.247 -47.748 51.732 1.00 31.88 362 THR A N 1
ATOM 3031 C CA . THR A 1 362 ? -26.684 -47.374 51.651 1.00 31.88 362 THR A CA 1
ATOM 3032 C C . THR A 1 362 ? -26.754 -46.069 50.844 1.00 31.88 362 THR A C 1
ATOM 3034 O O . THR A 1 362 ? -25.950 -45.182 51.038 1.00 31.88 362 THR A O 1
ATOM 3037 N N . THR A 1 363 ? -27.630 -45.802 49.882 1.00 29.92 363 THR A N 1
ATOM 3038 C CA . THR A 1 363 ? -28.984 -46.262 49.611 1.00 29.92 363 THR A CA 1
ATOM 3039 C C . THR A 1 363 ? -29.342 -45.827 48.182 1.00 29.92 363 THR A C 1
ATOM 3041 O O . THR A 1 363 ? -29.134 -44.679 47.816 1.00 29.92 363 THR A O 1
ATOM 3044 N N . ARG A 1 364 ? -29.984 -46.745 47.455 1.00 27.12 364 ARG A N 1
ATOM 3045 C CA . ARG A 1 364 ? -31.203 -46.541 46.650 1.00 27.12 364 ARG A CA 1
ATOM 3046 C C . ARG A 1 364 ? -31.165 -45.568 45.461 1.00 27.12 364 ARG A C 1
ATOM 3048 O O . ARG A 1 364 ? -31.393 -44.376 45.587 1.00 27.12 364 ARG A O 1
ATOM 3055 N N . ASN A 1 365 ? -31.113 -46.227 44.305 1.00 26.50 365 ASN A N 1
ATOM 3056 C CA . ASN A 1 365 ? -32.158 -46.271 43.279 1.00 26.50 365 ASN A CA 1
ATOM 3057 C C . ASN A 1 365 ? -32.580 -44.979 42.570 1.00 26.50 365 ASN A C 1
ATOM 3059 O O . ASN A 1 365 ? -33.223 -44.108 43.145 1.00 26.50 365 ASN A O 1
ATOM 3063 N N . SER A 1 366 ? -32.435 -45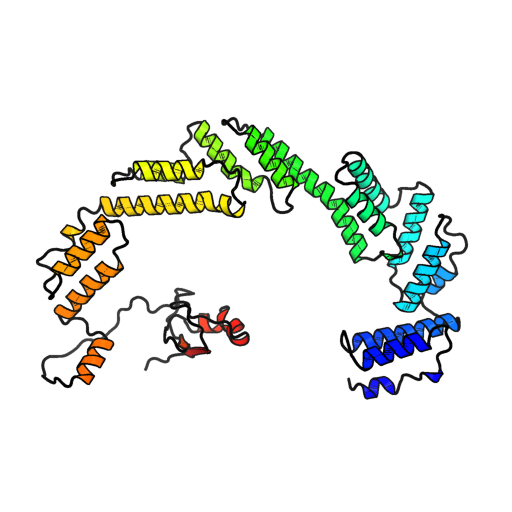.087 41.242 1.00 30.61 366 SER A N 1
ATOM 3064 C CA . SER A 1 366 ? -33.263 -44.511 40.175 1.00 30.61 366 SER A CA 1
ATOM 3065 C C . SER A 1 366 ? -33.291 -42.988 40.084 1.00 30.61 366 SER A C 1
ATOM 3067 O O . SER A 1 366 ? -33.884 -42.334 40.927 1.00 30.61 366 SER A O 1
ATOM 3069 N N . THR A 1 367 ? -32.753 -42.447 38.989 1.00 26.91 367 THR A N 1
ATOM 3070 C CA . THR A 1 367 ? -33.569 -42.036 37.829 1.00 26.91 367 THR A CA 1
ATOM 3071 C C . THR A 1 367 ? -32.678 -41.611 36.664 1.00 26.91 367 THR A C 1
ATOM 3073 O O . THR A 1 367 ? -31.571 -41.114 36.853 1.00 26.91 367 THR A O 1
ATOM 3076 N N . GLU A 1 368 ? -33.198 -41.857 35.471 1.00 29.33 368 GLU A N 1
ATOM 3077 C CA . GLU A 1 368 ? -32.677 -41.502 34.159 1.00 29.33 368 GLU A CA 1
ATOM 3078 C C . GLU A 1 368 ? -32.559 -39.975 33.941 1.00 29.33 368 GLU A C 1
ATOM 3080 O O . GLU A 1 368 ? -33.323 -39.194 34.503 1.00 29.33 368 GLU A O 1
ATOM 3085 N N . ASP A 1 369 ? -31.627 -39.634 33.043 1.00 29.78 369 ASP A N 1
ATOM 3086 C CA . ASP A 1 369 ? -31.644 -38.552 32.038 1.00 29.78 369 ASP A CA 1
ATOM 3087 C C . ASP A 1 369 ? -31.223 -37.089 32.374 1.00 29.78 369 ASP A C 1
ATOM 3089 O O . ASP A 1 369 ? -31.936 -36.307 32.998 1.00 29.78 369 ASP A O 1
ATOM 3093 N N . ASP A 1 370 ? -30.015 -36.768 31.872 1.00 36.56 370 ASP A N 1
ATOM 3094 C CA . ASP A 1 370 ? -29.453 -35.565 31.217 1.00 36.56 370 ASP A CA 1
ATOM 3095 C C . ASP A 1 370 ? -29.685 -34.104 31.682 1.00 36.56 370 ASP A C 1
ATOM 3097 O O . ASP A 1 370 ? -30.797 -33.608 31.835 1.00 36.56 370 ASP A O 1
ATOM 3101 N N . GLY A 1 371 ? -28.587 -33.309 31.717 1.00 32.19 371 GLY A N 1
ATOM 3102 C CA . GLY A 1 371 ? -28.695 -31.840 31.851 1.00 32.19 371 GLY A CA 1
ATOM 3103 C C . GLY A 1 371 ? -27.428 -30.971 31.978 1.00 32.19 371 GLY A C 1
ATOM 3104 O O . GLY A 1 371 ? -27.254 -30.265 32.962 1.00 32.19 371 GLY A O 1
ATOM 3105 N N . HIS A 1 372 ? -26.571 -30.979 30.955 1.00 43.88 372 HIS A N 1
ATOM 3106 C CA . HIS A 1 372 ? -25.388 -30.142 30.665 1.00 43.88 372 HIS A CA 1
ATOM 3107 C C . HIS A 1 372 ? -25.344 -28.635 31.049 1.00 43.88 372 HIS A C 1
ATOM 3109 O O . HIS A 1 372 ? -26.311 -27.893 30.911 1.00 43.88 372 HIS A O 1
ATOM 3115 N N . SER A 1 373 ? -24.107 -28.122 31.183 1.00 42.66 373 SER A N 1
ATOM 3116 C CA . SER A 1 373 ? -23.697 -26.825 30.600 1.00 42.66 373 SER A CA 1
ATOM 3117 C C . SER A 1 373 ? -22.395 -27.014 29.794 1.00 42.66 373 SER A C 1
ATOM 3119 O O . SER A 1 373 ? -21.320 -27.114 30.375 1.00 42.66 373 SER A O 1
ATOM 3121 N N . SER A 1 374 ? -22.346 -27.140 28.468 1.00 54.28 374 SER A N 1
ATOM 3122 C CA . SER A 1 374 ? -23.323 -27.106 27.376 1.00 54.28 374 SER A CA 1
ATOM 3123 C C . SER A 1 374 ? -22.927 -28.213 26.383 1.00 54.28 374 SER A C 1
ATOM 3125 O O . SER A 1 374 ? -21.742 -28.377 26.110 1.00 54.28 374 SER A O 1
ATOM 3127 N N . SER A 1 375 ? -23.859 -29.012 25.861 1.00 71.19 375 SER A N 1
ATOM 3128 C CA . SER A 1 375 ? -23.541 -30.165 24.986 1.00 71.19 375 SER A CA 1
ATOM 3129 C C . SER A 1 375 ? -23.100 -29.758 23.579 1.00 71.19 375 SER A C 1
ATOM 3131 O O . SER A 1 375 ? -22.702 -30.604 22.784 1.00 71.19 375 SER A O 1
ATOM 3133 N N . VAL A 1 376 ? -23.133 -28.460 23.267 1.00 79.19 376 VAL A N 1
ATOM 3134 C CA . VAL A 1 376 ? -22.940 -27.917 21.920 1.00 79.19 376 VAL A CA 1
ATOM 3135 C C . VAL A 1 376 ? -21.538 -27.350 21.693 1.00 79.19 376 VAL A C 1
ATOM 3137 O O . VAL A 1 376 ? -20.871 -26.844 22.601 1.00 79.19 376 VAL A O 1
ATOM 3140 N N . CYS A 1 377 ? -21.066 -27.465 20.456 1.00 83.38 377 CYS A N 1
ATOM 3141 C CA . CYS A 1 377 ? -19.757 -27.029 19.988 1.00 83.38 377 CYS A CA 1
ATOM 3142 C C . CYS A 1 377 ? -19.525 -25.539 20.247 1.00 83.38 377 CYS A C 1
ATOM 3144 O O . CYS A 1 377 ? -20.361 -24.719 19.898 1.00 83.38 377 CYS A O 1
ATOM 3146 N N . ILE A 1 378 ? -18.359 -25.171 20.782 1.00 80.62 378 ILE A N 1
ATOM 3147 C CA . ILE A 1 378 ? -18.041 -23.774 21.135 1.00 80.62 378 ILE A CA 1
ATOM 3148 C C . ILE A 1 378 ? -17.840 -22.853 19.921 1.00 80.62 378 ILE A C 1
ATOM 3150 O O . ILE A 1 378 ? -17.787 -21.641 20.083 1.00 80.62 378 ILE A O 1
ATOM 3154 N N . ILE A 1 379 ? -17.678 -23.429 18.724 1.00 79.06 379 ILE A N 1
ATOM 3155 C CA . ILE A 1 379 ? -17.436 -22.682 17.485 1.00 79.06 379 ILE A CA 1
ATOM 3156 C C . ILE A 1 379 ? -18.759 -22.332 16.813 1.00 79.06 379 ILE A C 1
ATOM 3158 O O . ILE A 1 379 ? -19.035 -21.163 16.582 1.00 79.06 379 ILE A O 1
ATOM 3162 N N . CYS A 1 380 ? -19.589 -23.335 16.505 1.00 78.19 380 CYS A N 1
ATOM 3163 C CA . CYS A 1 380 ? -20.878 -23.080 15.858 1.00 78.19 380 CYS A CA 1
ATOM 3164 C C . CYS A 1 380 ? -22.011 -22.798 16.845 1.00 78.19 380 CYS A C 1
ATOM 3166 O O . CYS A 1 380 ? -23.035 -22.276 16.426 1.00 78.19 380 CYS A O 1
ATOM 3168 N N . LEU A 1 381 ? -21.863 -23.181 18.119 1.00 75.94 381 LEU A N 1
ATOM 3169 C CA . LEU A 1 381 ? -22.901 -23.106 19.157 1.00 75.94 381 LEU A CA 1
ATOM 3170 C C . LEU A 1 381 ? -24.222 -23.807 18.778 1.00 75.94 381 LEU A C 1
ATOM 3172 O O . LEU A 1 381 ? -25.253 -23.543 19.384 1.00 75.94 381 LEU A O 1
ATOM 3176 N N . GLN A 1 382 ? -24.187 -24.711 17.792 1.00 75.06 382 GLN A N 1
ATOM 3177 C CA . GLN A 1 382 ? -25.371 -25.336 17.186 1.00 75.06 382 GLN A CA 1
ATOM 3178 C C . GLN A 1 382 ? -25.396 -26.861 17.335 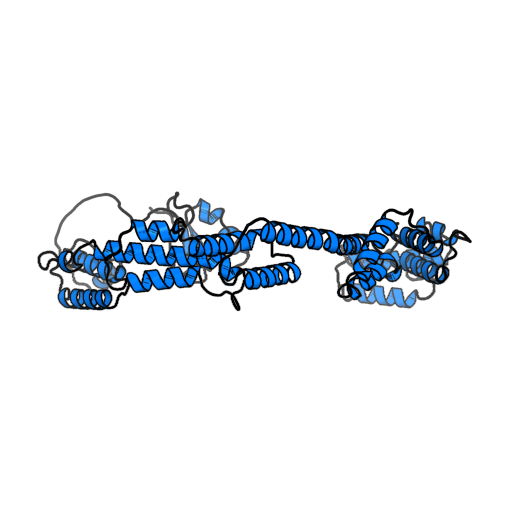1.00 75.06 382 GLN A C 1
ATOM 3180 O O . GLN A 1 382 ? -26.430 -27.431 17.657 1.00 75.06 382 GLN A O 1
ATOM 3185 N N . HIS A 1 383 ? -24.268 -27.533 17.090 1.00 83.25 383 HIS A N 1
ATOM 3186 C CA . HIS A 1 383 ? -24.209 -28.996 16.987 1.00 83.25 383 HIS A CA 1
ATOM 3187 C C . HIS A 1 383 ? -23.560 -29.630 18.218 1.00 83.25 383 HIS A C 1
ATOM 3189 O O . HIS A 1 383 ? -22.665 -29.006 18.800 1.00 83.25 383 HIS A O 1
ATOM 3195 N N . PRO A 1 384 ? -23.936 -30.867 18.591 1.00 84.44 384 PRO A N 1
ATOM 3196 C CA . PRO A 1 384 ? -23.364 -31.549 19.742 1.00 84.44 384 PRO A CA 1
ATOM 3197 C C . PRO A 1 384 ? -21.860 -31.776 19.579 1.00 84.44 384 PRO A C 1
ATOM 3199 O O . PRO A 1 384 ? -21.339 -31.959 18.474 1.00 84.44 384 PRO A O 1
ATOM 3202 N N . ARG A 1 385 ? -21.147 -31.733 20.699 1.00 88.81 385 ARG A N 1
ATOM 3203 C CA . ARG A 1 385 ? -19.710 -31.992 20.750 1.00 88.81 385 ARG A CA 1
ATOM 3204 C C . ARG A 1 385 ? -19.447 -33.473 20.512 1.00 88.81 385 ARG A C 1
ATOM 3206 O O . ARG A 1 385 ? -20.116 -34.321 21.082 1.00 88.81 385 ARG A O 1
ATOM 3213 N N . SER A 1 386 ? -18.443 -33.761 19.701 1.00 88.56 386 SER A N 1
ATOM 3214 C CA . SER A 1 386 ? -18.015 -35.126 19.398 1.00 88.56 386 SER A CA 1
ATOM 3215 C C . SER A 1 386 ? -16.500 -35.269 19.281 1.00 88.56 386 SER A C 1
ATOM 3217 O O . SER A 1 386 ? -16.029 -36.369 19.038 1.00 88.56 386 SER A O 1
ATOM 3219 N N . HIS A 1 387 ? -15.726 -34.184 19.406 1.00 87.62 387 HIS A N 1
ATOM 3220 C CA . HIS A 1 387 ? -14.279 -34.194 19.166 1.00 87.62 387 HIS A CA 1
ATOM 3221 C C . HIS A 1 387 ? -13.482 -33.649 20.351 1.00 87.62 387 HIS A C 1
ATOM 3223 O O . HIS A 1 387 ? -13.776 -32.554 20.848 1.00 87.62 387 HIS A O 1
ATOM 3229 N N . ALA A 1 388 ? -12.447 -34.392 20.748 1.00 88.56 388 ALA A N 1
ATOM 3230 C CA . ALA A 1 388 ? -11.539 -34.081 21.847 1.00 88.56 388 ALA A CA 1
ATOM 3231 C C . ALA A 1 388 ? -10.106 -33.785 21.365 1.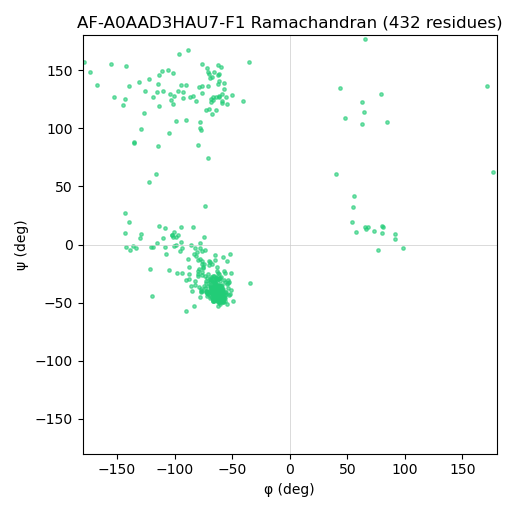00 88.56 388 ALA A C 1
ATOM 3233 O O . ALA A 1 388 ? -9.622 -34.384 20.404 1.00 88.56 388 ALA A O 1
ATOM 3234 N N . PHE A 1 389 ? -9.422 -32.865 22.052 1.00 86.00 389 PHE A N 1
ATOM 3235 C CA . PHE A 1 389 ? -8.044 -32.450 21.749 1.00 86.00 389 PHE A CA 1
ATOM 3236 C C . PHE A 1 389 ? -7.011 -33.262 22.547 1.00 86.00 389 PHE A C 1
ATOM 3238 O O . PHE A 1 389 ? -7.046 -33.264 23.778 1.00 86.00 389 PHE A O 1
ATOM 3245 N N . VAL A 1 390 ? -6.031 -33.871 21.875 1.00 82.19 390 VAL A N 1
ATOM 3246 C CA . VAL A 1 390 ? -4.945 -34.657 22.496 1.00 82.19 390 VAL A CA 1
ATOM 3247 C C . VAL A 1 390 ? -3.679 -33.801 22.651 1.00 82.19 390 VAL A C 1
ATOM 3249 O O . VAL A 1 390 ? -3.282 -33.161 21.677 1.00 82.19 390 VAL A O 1
ATOM 3252 N N . PRO A 1 391 ? -3.016 -33.772 23.830 1.00 81.69 391 PRO A N 1
ATOM 3253 C CA . PRO A 1 391 ? -3.240 -34.612 25.019 1.00 81.69 391 PRO A CA 1
ATOM 3254 C C . PRO A 1 391 ? -4.163 -34.009 26.096 1.00 81.69 391 PRO A C 1
ATOM 3256 O O . PRO A 1 391 ? -4.336 -34.602 27.153 1.00 81.69 391 PRO A O 1
ATOM 3259 N N . CYS A 1 392 ? -4.736 -32.820 25.895 1.00 81.44 392 CYS A N 1
ATOM 3260 C CA . CYS A 1 392 ? -5.422 -32.106 26.982 1.00 81.44 392 CYS A CA 1
ATOM 3261 C C . CYS A 1 392 ? -6.821 -32.633 27.360 1.00 81.44 392 CYS A C 1
ATOM 3263 O O . CYS A 1 392 ? -7.350 -32.216 28.386 1.00 81.44 392 CYS A O 1
ATOM 3265 N N . GLY A 1 393 ? -7.439 -33.477 26.531 1.00 80.06 393 GLY A N 1
ATOM 3266 C CA . GLY A 1 393 ? -8.722 -34.136 26.796 1.00 80.06 393 GLY A CA 1
ATOM 3267 C C . GLY A 1 393 ? -9.978 -33.269 26.637 1.00 80.06 393 GLY A C 1
ATOM 3268 O O . GLY A 1 393 ? -11.085 -33.785 26.741 1.00 80.06 393 GLY A O 1
ATOM 3269 N N . HIS A 1 394 ? -9.860 -31.967 26.361 1.00 89.50 394 HIS A N 1
ATOM 3270 C CA . HIS A 1 394 ? -11.036 -31.102 26.225 1.00 89.50 394 HIS A CA 1
ATOM 3271 C C . HIS A 1 394 ? -11.860 -31.445 24.978 1.00 89.50 394 HIS A C 1
ATOM 3273 O O . HIS A 1 394 ? -11.360 -31.355 23.855 1.00 89.50 394 HIS A O 1
ATOM 3279 N N . MET A 1 395 ? -13.142 -31.762 25.181 1.00 88.62 395 MET A N 1
ATOM 3280 C CA . MET A 1 395 ? -14.123 -31.998 24.124 1.00 88.62 395 MET A CA 1
ATOM 3281 C C . MET A 1 395 ? -14.965 -30.738 23.900 1.00 88.62 395 MET A C 1
ATOM 3283 O O . MET A 1 395 ? -15.798 -30.386 24.734 1.00 88.62 395 MET A O 1
ATOM 3287 N N . CYS A 1 396 ? -14.730 -30.020 22.798 1.00 84.31 396 CYS A N 1
ATOM 3288 C CA . CYS A 1 396 ? -15.382 -28.726 22.545 1.00 84.31 396 CYS A CA 1
ATOM 3289 C C . CYS A 1 396 ? -15.843 -28.497 21.093 1.00 84.31 396 CYS A C 1
ATOM 3291 O O . CYS A 1 396 ? -16.525 -27.504 20.823 1.00 84.31 396 CYS A O 1
ATOM 3293 N N . LEU A 1 397 ? -15.549 -29.417 20.167 1.00 86.31 397 LEU A N 1
ATOM 3294 C CA . LEU A 1 397 ? -15.941 -29.319 18.755 1.00 86.31 397 LEU A CA 1
ATOM 3295 C C . LEU A 1 397 ? -16.996 -30.358 18.363 1.00 86.31 397 LEU A C 1
ATOM 3297 O O . LEU A 1 397 ? -17.019 -31.458 18.909 1.00 86.31 397 LEU A O 1
ATOM 3301 N N . CYS A 1 398 ? -17.849 -30.005 17.398 1.00 89.06 398 CYS A N 1
ATOM 3302 C CA . CYS A 1 398 ? -18.717 -30.946 16.684 1.00 89.06 398 CYS A CA 1
ATOM 3303 C C . CYS A 1 398 ? -18.002 -31.524 15.456 1.00 89.06 398 CYS A C 1
ATOM 3305 O O . CYS A 1 398 ? -16.997 -30.973 15.006 1.00 89.06 398 CYS A O 1
ATOM 3307 N N . ASP A 1 399 ? -18.585 -32.571 14.872 1.00 87.00 399 ASP A N 1
ATOM 3308 C CA . ASP A 1 399 ? -18.087 -33.272 13.677 1.00 87.00 399 ASP A CA 1
ATOM 3309 C C . ASP A 1 399 ? -17.819 -32.309 12.507 1.00 87.00 399 ASP A C 1
ATOM 3311 O O . ASP A 1 399 ? -16.761 -32.329 11.878 1.00 87.00 399 ASP A O 1
ATOM 3315 N N . ASN A 1 400 ? -18.745 -31.375 12.278 1.00 84.19 400 ASN A N 1
ATOM 3316 C CA . ASN A 1 400 ? -18.654 -30.425 11.176 1.00 84.19 400 ASN A CA 1
ATOM 3317 C C . ASN A 1 400 ? -17.560 -29.365 11.408 1.00 84.19 400 ASN A C 1
ATOM 3319 O O . ASN A 1 400 ? -16.796 -29.051 10.501 1.00 84.19 400 ASN A O 1
ATOM 3323 N N . CYS A 1 401 ? -17.434 -28.835 12.631 1.00 81.31 401 CYS A N 1
ATOM 3324 C CA . CYS A 1 401 ? -16.395 -27.853 12.962 1.00 81.31 401 CYS A CA 1
ATOM 3325 C C . CYS A 1 401 ? -15.000 -28.478 13.053 1.00 81.31 401 CYS A C 1
ATOM 3327 O O . CYS A 1 401 ? -14.033 -27.804 12.719 1.00 81.31 401 CYS A O 1
ATOM 3329 N N . ALA A 1 402 ? -14.885 -29.744 13.461 1.00 82.00 402 ALA A N 1
ATOM 3330 C CA . ALA A 1 402 ? -13.620 -30.471 13.396 1.00 82.00 402 ALA A CA 1
ATOM 3331 C C . ALA A 1 402 ? -13.172 -30.700 11.938 1.00 82.00 402 ALA A C 1
ATOM 3333 O O . ALA A 1 402 ? -11.982 -30.625 11.646 1.00 82.00 402 ALA A O 1
ATOM 3334 N N . SER A 1 403 ? -14.129 -30.891 11.021 1.00 74.44 403 SER A N 1
ATOM 3335 C CA . SER A 1 403 ? -13.864 -31.225 9.614 1.00 74.44 403 SER A CA 1
ATOM 3336 C C . SER A 1 403 ? -13.789 -30.024 8.652 1.00 74.44 403 SER A C 1
ATOM 3338 O O . SER A 1 403 ? -13.176 -30.148 7.597 1.00 74.44 403 SER A O 1
ATOM 3340 N N . ARG A 1 404 ? -14.422 -28.875 8.959 1.00 65.69 404 ARG A N 1
ATOM 3341 C CA . ARG A 1 404 ? -14.588 -27.731 8.021 1.00 65.69 404 ARG A CA 1
ATOM 3342 C C . ARG A 1 404 ? -13.989 -26.387 8.472 1.00 65.69 404 ARG A C 1
ATOM 3344 O O . ARG A 1 404 ? -14.090 -25.405 7.744 1.00 65.69 404 ARG A O 1
ATOM 3351 N N . SER A 1 405 ? -13.407 -26.302 9.666 1.00 51.28 405 SER A N 1
ATOM 3352 C CA . SER A 1 405 ? -12.801 -25.077 10.230 1.00 51.28 405 SER A CA 1
ATOM 3353 C C . SER A 1 405 ? -11.278 -25.051 9.970 1.00 51.28 405 SER A C 1
ATOM 3355 O O . SER A 1 405 ? -10.734 -26.119 9.669 1.00 51.28 405 SER A O 1
ATOM 3357 N N . PRO A 1 406 ? -10.569 -23.900 10.101 1.00 53.97 406 PRO A N 1
ATOM 3358 C CA . PRO A 1 406 ? -9.099 -23.773 10.071 1.00 53.97 406 PRO A CA 1
ATOM 3359 C C . PRO A 1 406 ? -8.316 -24.943 10.682 1.00 53.97 406 PRO A C 1
ATOM 3361 O O . PRO A 1 406 ? -7.308 -25.346 10.123 1.00 53.97 406 PRO A O 1
ATOM 3364 N N . TYR A 1 407 ? -8.840 -25.598 11.720 1.00 57.84 407 TYR A N 1
ATOM 3365 C CA . TYR A 1 407 ? -8.272 -26.811 12.320 1.00 57.84 407 TYR A CA 1
ATOM 3366 C C . TYR A 1 407 ? -8.001 -27.973 11.348 1.00 57.84 407 TYR A C 1
ATOM 3368 O O . TYR A 1 407 ? -7.025 -28.690 11.533 1.00 57.84 407 TYR A O 1
ATOM 3376 N N . SER A 1 408 ? -8.812 -28.156 10.304 1.00 52.91 408 SER A N 1
ATOM 3377 C CA . SER A 1 408 ? -8.591 -29.198 9.287 1.00 52.91 408 SER A CA 1
ATOM 3378 C C . SER A 1 408 ? -7.413 -28.880 8.349 1.00 52.91 408 SER A C 1
ATOM 3380 O O . SER A 1 408 ? -6.682 -29.787 7.952 1.00 52.91 408 SER A O 1
ATOM 3382 N N . GLN A 1 409 ? -7.177 -27.597 8.043 1.00 51.75 409 GLN A N 1
ATOM 3383 C CA . GLN A 1 409 ? -6.018 -27.127 7.267 1.00 51.75 409 GLN A CA 1
ATOM 3384 C C . GLN A 1 409 ? -4.761 -26.977 8.138 1.00 51.75 409 GLN A C 1
ATOM 3386 O O . GLN A 1 409 ? -3.656 -27.272 7.686 1.00 51.75 409 GLN A O 1
ATOM 3391 N N . ASP A 1 410 ? -4.921 -26.579 9.399 1.00 53.66 410 ASP A N 1
ATOM 3392 C CA . ASP A 1 410 ? -3.834 -26.400 10.366 1.00 53.66 410 ASP A CA 1
ATOM 3393 C C . ASP A 1 410 ? -3.298 -27.737 10.905 1.00 53.66 410 ASP A C 1
ATOM 3395 O O . ASP A 1 410 ? -2.146 -27.802 11.339 1.00 53.66 410 ASP A O 1
ATOM 3399 N N . LEU A 1 411 ? -4.078 -28.824 10.800 1.00 52.09 411 LEU A N 1
ATOM 3400 C CA . LEU A 1 411 ? -3.641 -30.205 11.066 1.00 52.09 411 LEU A CA 1
ATOM 3401 C C . LEU A 1 411 ? -2.513 -30.608 10.102 1.00 52.09 411 LEU A C 1
ATOM 3403 O O . LEU A 1 411 ? -1.556 -31.252 10.520 1.00 52.09 411 LEU A O 1
ATOM 3407 N N . GLN A 1 412 ? -2.578 -30.164 8.839 1.00 50.34 412 GLN A N 1
ATOM 3408 C CA . GLN A 1 412 ? -1.532 -30.401 7.832 1.00 50.34 412 GLN A CA 1
ATOM 3409 C C . GLN A 1 412 ? -0.280 -29.533 8.051 1.00 50.34 412 GLN A C 1
ATOM 3411 O O . GLN A 1 412 ? 0.775 -29.825 7.494 1.00 50.34 412 GLN A O 1
ATOM 3416 N N . ARG A 1 413 ? -0.386 -28.465 8.856 1.00 53.75 413 ARG A N 1
ATOM 3417 C CA . ARG A 1 413 ? 0.694 -27.504 9.151 1.00 53.75 413 ARG A CA 1
ATOM 3418 C C . ARG A 1 413 ? 1.221 -27.595 10.592 1.00 53.75 413 ARG A C 1
ATOM 3420 O O . ARG A 1 413 ? 2.044 -26.771 10.976 1.00 53.75 413 ARG A O 1
ATOM 3427 N N . HIS A 1 414 ? 0.757 -28.570 11.381 1.00 55.03 414 HIS A N 1
ATOM 3428 C CA . HIS A 1 414 ? 1.152 -28.812 12.778 1.00 55.03 414 HIS A CA 1
ATOM 3429 C C . HIS A 1 414 ? 1.003 -27.614 13.743 1.00 55.03 414 HIS A C 1
ATOM 3431 O O . HIS A 1 414 ? 1.761 -27.507 14.704 1.00 55.03 414 HIS A O 1
ATOM 3437 N N . ASN A 1 415 ? 0.022 -26.726 13.544 1.00 63.41 415 ASN A N 1
ATOM 3438 C CA . ASN A 1 415 ? -0.117 -25.510 14.363 1.00 63.41 415 ASN A CA 1
ATOM 3439 C C . ASN A 1 415 ? -1.479 -25.395 15.070 1.00 63.41 415 ASN A C 1
ATOM 3441 O O . ASN A 1 415 ? -2.189 -24.401 14.925 1.00 63.41 415 ASN A O 1
ATOM 3445 N N . ILE A 1 416 ? -1.866 -26.427 15.829 1.00 71.94 416 ILE A N 1
ATOM 3446 C CA . ILE A 1 416 ? -3.159 -26.471 16.528 1.00 71.94 416 ILE A CA 1
ATOM 3447 C C . ILE A 1 416 ? -2.981 -26.346 18.034 1.00 71.94 416 ILE A C 1
ATOM 3449 O O . ILE A 1 416 ? -2.223 -27.093 18.655 1.00 71.94 416 ILE A O 1
ATOM 3453 N N . SER A 1 417 ? -3.784 -25.465 18.629 1.00 81.50 417 SER A N 1
ATOM 3454 C CA . SER A 1 417 ? -3.910 -25.305 20.076 1.00 81.50 417 SER A CA 1
ATOM 3455 C C . SER A 1 417 ? -5.352 -25.509 20.527 1.00 81.50 417 SER A C 1
ATOM 3457 O O . SER A 1 417 ? -6.293 -25.076 19.858 1.00 81.50 417 SER A O 1
ATOM 3459 N N . CYS A 1 418 ? -5.532 -26.133 21.693 1.00 82.88 418 CYS A N 1
ATOM 3460 C CA . CYS A 1 418 ? -6.852 -26.342 22.280 1.00 82.88 418 CYS A CA 1
ATOM 3461 C C . CYS A 1 418 ? -7.546 -24.992 22.568 1.00 82.88 418 CYS A C 1
ATOM 3463 O O . CYS A 1 418 ? -6.980 -24.172 23.291 1.00 82.88 418 CYS A O 1
ATOM 3465 N N . PRO A 1 419 ? -8.783 -24.750 22.100 1.00 80.69 419 PRO A N 1
ATOM 3466 C CA . PRO A 1 419 ? -9.492 -23.489 22.347 1.00 80.69 419 PRO A CA 1
ATOM 3467 C C . PRO A 1 419 ? -9.767 -23.194 23.827 1.00 80.69 419 PRO A C 1
ATOM 3469 O O . PRO A 1 419 ? -9.938 -22.039 24.206 1.00 80.69 419 PRO A O 1
ATOM 3472 N N . ILE A 1 420 ? -9.827 -24.241 24.656 1.00 82.25 420 ILE A N 1
ATOM 3473 C CA . ILE A 1 420 ? -10.122 -24.126 26.087 1.00 82.25 420 ILE A CA 1
ATOM 3474 C C . ILE A 1 420 ? -8.854 -23.780 26.870 1.00 82.25 420 ILE A C 1
ATOM 3476 O O . ILE A 1 420 ? -8.834 -22.811 27.621 1.00 82.25 420 ILE A O 1
ATOM 3480 N N . CYS A 1 421 ? -7.781 -24.555 26.686 1.00 80.44 421 CYS A N 1
ATOM 3481 C CA . CYS A 1 421 ? -6.584 -24.460 27.528 1.00 80.44 421 CYS A CA 1
ATOM 3482 C C . CYS A 1 421 ? -5.316 -24.001 26.793 1.00 80.44 421 CYS A C 1
ATOM 3484 O O . CYS A 1 421 ? -4.252 -23.952 27.403 1.00 80.44 421 CYS A O 1
ATOM 3486 N N . ARG A 1 422 ? -5.403 -23.712 25.488 1.00 82.69 422 ARG A N 1
ATOM 3487 C CA . ARG A 1 422 ? -4.330 -23.211 24.602 1.00 82.69 422 ARG A CA 1
ATOM 3488 C C . ARG A 1 422 ? -3.069 -24.078 24.500 1.00 82.69 422 ARG A C 1
ATOM 3490 O O . ARG A 1 422 ? -2.081 -23.641 23.922 1.00 82.69 422 ARG A O 1
ATOM 3497 N N . LYS A 1 423 ? -3.100 -25.309 25.018 1.00 81.56 423 LYS A N 1
ATOM 3498 C CA . LYS A 1 423 ? -1.998 -26.276 24.902 1.00 81.56 423 LYS A CA 1
ATOM 3499 C C . LYS A 1 423 ? -1.863 -26.758 23.455 1.00 81.56 423 LYS A C 1
ATOM 3501 O O . LYS A 1 423 ? -2.886 -26.946 22.787 1.00 81.56 423 LYS A O 1
ATOM 3506 N N . SER A 1 424 ? -0.624 -26.978 23.008 1.00 83.00 424 SER A N 1
ATOM 3507 C CA . SER A 1 424 ? -0.331 -27.578 21.703 1.00 83.00 424 SER A CA 1
ATOM 3508 C C . SER A 1 424 ? -1.006 -28.943 21.587 1.00 83.00 424 SER A C 1
ATOM 3510 O O . SER A 1 424 ? -1.088 -29.706 22.552 1.00 83.00 424 SER A O 1
ATOM 3512 N N . THR A 1 425 ? -1.564 -29.210 20.413 1.00 78.88 425 THR A N 1
ATOM 3513 C CA . THR A 1 425 ? -2.397 -30.383 20.155 1.00 78.88 425 THR A CA 1
ATOM 3514 C C . THR A 1 425 ? -1.754 -31.234 19.076 1.00 78.88 425 THR A C 1
ATOM 3516 O O . THR A 1 425 ? -1.454 -30.737 17.994 1.00 78.88 425 THR A O 1
ATOM 3519 N N . SER A 1 426 ? -1.570 -32.521 19.363 1.00 79.31 426 SER A N 1
ATOM 3520 C CA . SER A 1 426 ? -1.024 -33.489 18.408 1.00 79.31 426 SER A CA 1
ATOM 3521 C C . SER A 1 426 ? -2.100 -34.123 17.525 1.00 79.31 426 SER A C 1
ATOM 3523 O O . SER A 1 426 ? -1.814 -34.480 16.387 1.00 79.31 426 SER A O 1
ATOM 3525 N N . ALA A 1 427 ? -3.333 -34.249 18.027 1.00 79.50 427 ALA A N 1
ATOM 3526 C CA . ALA A 1 427 ? -4.463 -34.803 17.286 1.00 79.50 427 ALA A CA 1
ATOM 3527 C C . ALA A 1 427 ? -5.815 -34.290 17.811 1.00 79.50 427 ALA A C 1
ATOM 3529 O O . ALA A 1 427 ? -5.956 -33.944 18.987 1.00 79.50 427 ALA A O 1
ATOM 3530 N N . ILE A 1 428 ? -6.827 -34.303 16.941 1.00 85.62 428 ILE A N 1
ATOM 3531 C CA . ILE A 1 428 ? -8.238 -34.113 17.295 1.00 85.62 428 ILE A CA 1
ATOM 3532 C C . ILE A 1 428 ? -8.945 -35.443 17.018 1.00 85.62 428 ILE A C 1
ATOM 3534 O O . ILE A 1 428 ? -8.926 -35.915 15.884 1.00 85.62 428 ILE A O 1
ATOM 3538 N N . MET A 1 429 ? -9.539 -36.063 18.040 1.00 84.75 429 MET A N 1
ATOM 3539 C CA . MET A 1 429 ? -10.143 -37.399 17.937 1.00 84.75 429 MET A CA 1
ATOM 3540 C C . MET A 1 429 ? -11.653 -37.351 18.134 1.00 84.75 429 MET A C 1
ATOM 3542 O O . MET A 1 429 ? -12.135 -36.669 19.040 1.00 84.75 429 MET A O 1
ATOM 3546 N N . LYS A 1 430 ? -12.386 -38.110 17.316 1.00 88.12 430 LYS A N 1
ATOM 3547 C CA . LYS A 1 430 ? -13.827 -38.317 17.476 1.00 88.12 430 LYS A CA 1
ATOM 3548 C C . LYS A 1 430 ? -14.096 -39.292 18.623 1.00 88.12 430 LYS A C 1
ATOM 3550 O O . LYS A 1 430 ? -13.499 -40.363 18.672 1.00 88.12 430 LYS A O 1
ATOM 3555 N N . ILE A 1 431 ? -14.997 -38.914 19.520 1.00 86.06 431 ILE A N 1
ATOM 3556 C CA . ILE A 1 431 ? -15.470 -39.720 20.644 1.00 86.06 431 ILE A CA 1
ATOM 3557 C C . ILE A 1 431 ? -16.865 -40.243 20.300 1.00 86.06 431 ILE A C 1
ATOM 3559 O O . ILE A 1 431 ? -17.735 -39.477 19.881 1.00 86.06 431 ILE A O 1
ATOM 3563 N N . TYR A 1 432 ? -17.056 -41.549 20.462 1.00 83.75 432 TYR A N 1
ATOM 3564 C CA . TYR A 1 432 ? -18.352 -42.207 20.347 1.00 83.75 432 TYR A CA 1
ATOM 3565 C C . TYR A 1 432 ? -18.860 -42.469 21.764 1.00 83.75 432 TYR A C 1
ATOM 3567 O O . TYR A 1 432 ? -18.172 -43.127 22.541 1.00 83.75 432 TYR A O 1
ATOM 3575 N N . ASN A 1 433 ? -20.028 -41.929 22.105 1.00 67.00 433 ASN A N 1
ATOM 3576 C CA . ASN A 1 433 ? -20.697 -42.263 23.359 1.00 67.00 433 ASN A CA 1
ATOM 3577 C C . ASN A 1 433 ? -21.490 -43.559 23.131 1.00 67.00 433 ASN A C 1
ATOM 3579 O O . ASN A 1 433 ? -22.213 -43.651 22.137 1.00 67.00 433 ASN A O 1
ATOM 3583 N N . SER A 1 434 ? -21.286 -44.550 23.998 1.00 45.34 434 SER A N 1
ATOM 3584 C CA . SER A 1 434 ? -21.982 -45.845 24.011 1.00 45.34 434 SER A CA 1
ATOM 3585 C C . SER A 1 434 ? -23.286 -45.790 24.782 1.00 45.34 434 SER A C 1
ATOM 3587 O O . SER A 1 434 ? -23.248 -45.156 25.863 1.00 45.34 434 SER A O 1
#

Mean predicted aligned error: 21.7 Å

InterPro domains:
  IPR001841 Zinc finger, RING-type [PS50089] (377-422)
  IPR013083 Zinc finger, RING/FYVE/PHD-type [G3DSA:3.30.40.10] (353-433)
  IPR045194 E3 ubiquitin-protein ligase MGRN1/RNF157-like [PTHR22996] (328-432)

pLDDT: mean 71.53, std 14.16, range [26.5, 91.06]

Sequence (434 aa):
MDSDQLFKDFDVTKFTYDGWEEDLTDLRNEIISPSLGGHSIIFKKDKMKRKQQISDGCCRDKSFLRLQNLNGEFTYEDFEADREFVMKKIANTGCRNCDMIVFELKQHLHDGDSSHPLLKEYQNYVSFCDDNPEWVEDKKEVQKILFDVKHWGFQRKERARKNMRKIDWDRSRTEKAKLLLNSERFNYPGFENDKEQILEEILSSEHKNIDWYLPMLKIRQGFHDGDESHPILSAFKNNKFTYRGWKEDTSKIKDKLLRDHKNLSVHCMMNVEIVAERMLTGSIRKQRIHNKKDLCLLLDDDVFDYEGFEEDKQQLLHWYTQGYEVKDKMSSILRKQKLHNGKYSHPVIDAVNQLNGIDEQTTRNSTEDDGHSSSVCIICLQHPRSHAFVPCGHMCLCDNCASRSPYSQDLQRHNISCPICRKSTSAIMKIYNS

Foldseek 3Di:
DDLVVVPVPDDLVLADAPCSVVLVVVLVVCSVPPPDPPVVNVLSSVLRVLSRCVVVVNHPQPVLVVLVPCPPVADDPCVVVLSVVQNNVCSRGNDDPFLVVLRVVRRCVVVVHQPDPVSVLLVVLVVVCVVPVVCPVVNVQLCCLRNPSVNDDDVSPVVSVVSSCVVVVLVVQLVVLVCVLVVPPQDAPCSVVVSVVLSVVSNVDPPRGNVLCVVLSVLRSCVRVVNLVPPLSVLLVVLPADFPCSVVLVVVLVCLSVPDCPDPDSVVSVVSVVVSVVSSVVSSVRRVVVVPPDPPVVPPVVQADADCLVVLVVVLVVCVVVPHDSPVSVVVSVVRRCVVVVNDDDPVNVVVVVVVPDDDDDDDDDDDDDDDPPQAAPPVSPHGFFKAFPPVGDTHHDPCCCCPPVVVVVLVVQADADPVPRDRGNDIDGHDDD

Nearest PDB structures (foldseek):
  2csv-assembly1_A  TM=4.238E-01  e=8.925E+00  Homo sapiens
  9crw-assembly1_C  TM=1.667E-01  e=7.360E+00  Candida albicans
  4wid-assembly1_B  TM=1.079E-01  e=3.244E+00  macacine betaherpesvirus 3